Protein AF-A0A1E3LJN0-F1 (afdb_monomer)

Solvent-accessible surface area (backbone atoms only — not comparable to full-atom values): 28461 Å² total; per-residue (Å²): 135,86,77,84,71,64,54,76,41,78,61,95,70,74,70,76,91,54,95,85,60,70,96,32,69,65,93,89,13,65,69,41,46,43,58,31,46,53,40,5,36,52,44,35,50,51,52,50,52,51,51,51,52,52,54,47,53,56,45,69,72,39,95,68,72,57,77,89,54,82,47,73,67,58,48,54,53,52,51,62,60,50,58,69,74,59,73,76,78,68,99,76,85,84,86,84,94,84,78,92,90,69,86,82,80,80,85,67,90,82,82,91,76,87,84,85,77,88,76,92,78,88,79,88,85,78,94,79,80,70,98,68,78,90,72,80,73,75,92,81,78,75,70,47,101,86,69,59,79,79,89,79,86,84,85,79,76,53,101,81,67,79,86,83,83,84,64,93,88,60,93,76,86,83,78,88,72,94,64,88,87,73,69,83,91,52,80,83,88,61,95,80,80,71,98,62,89,86,82,74,93,77,86,86,85,74,98,69,85,89,84,69,97,64,93,83,83,72,101,65,88,86,84,75,96,70,91,84,86,84,67,85,91,74,86,77,63,96,83,64,80,62,99,82,79,53,81,60,70,41,78,44,80,39,57,61,69,40,77,46,52,48,84,56,52,23,22,30,33,40,38,44,48,90,59,70,40,46,38,27,46,40,48,31,68,68,31,60,59,68,40,32,41,35,39,39,31,77,14,89,43,49,35,33,43,27,50,34,92,89,25,30,40,34,48,78,91,46,71,38,53,56,49,63,33,42,57,70,22,29,38,28,36,32,24,66,26,76,40,38,29,39,56,83,43,49,59,49,57,38,48,51,39,93,54,31,26,54,53,88,52,85,51,16,28,41,40,38,83,86,57,38,34,38,33,39,33,65,52,58,18,38,89,69,5,40,31,81,41,75,44,72,61,58,32,86,76,35,59,73,50,67,52,59,44,75,56,92,55,81,77,69,64,42,63,44,66,87,45,70,49,44,46,35,42,32,36,38,31,21,32,68,89,75,67,45,60,33,47,70,34,33,34,38,40,42,35,35,24,48

pLDDT: mean 75.36, std 23.04, range [26.48, 98.25]

Foldseek 3Di:
DDDADAAQDADPDQDDDDPPADQADDHPHPVCRNVNNVSNNVNNVVVVVVVVVVVVVVCVPDPCNPVVDQDPVNVVVVVVVVVVVPVDDDPDDDDDDDDPDDDDPCPDDDDDDDDDDDDDDDDDDDDDDPPDDPDDPPDDFDADPVGDTDPDDDDDPPPPDDDDDDDDPDDDDPPDDPDDPDDDPDPPPDDDDDPDDDDDPDDDDDPDDDDDPDDDDDPDDDDDPDDDDDDPPDDDDPPDDDLDDAQQPDEAEDAAEEEDALSCFRHEYEYEHADEHEYEYHALLRHAQFTKYKYFYCYQAKYKYFYPDQAWEDADVDTDRIFIAHHGKMWMWGGRNPRYIYTDDIDRRQLRDPQFHKDDDQWMKTHHNVRKIKTKHKDFFAPQQKDKDFTPAFAPPDWDDKDKDFDPFDAQKDKDFPDDGRTITMIGIAHPVPRGGDGGTIMIMMTMHD

Secondary structure (DSSP, 8-state):
-PPPP------SS-----TT-----STT-GGGHHHHHHHHHHHHHHHHHHHHHHHHHHHHH-S-TTTTSPPHHHHHHHHHHHHHHTTT--TT-PPP----S------SS---PPP-SS--------TT---------S------TT-----S------TT-------SS---------S-----SS---S----SS----SS----SS----SS----SS----SS---PPSS----TT---TT--TT-SEEEESS--B--GGGTT-EEEE--SS--EEEPPPGGGSPTT-EEEEEE--SS-EEEE--TT-EEEETTEEESEEEE-TT-EEEEEE-SSSEEEEEESGGGGGG-SSSEE--SSSEEEE-TTS-EEEEEEEE--TTSEEEEE-SS--SS-EEEEEEEE-S--SSEEEEEEEE-SSEEEEEEEETTT--B-TT-EEEEEEEE-

Structure (mmCIF, N/CA/C/O backbone):
data_AF-A0A1E3LJN0-F1
#
_entry.id   AF-A0A1E3LJN0-F1
#
loop_
_atom_site.group_PDB
_atom_site.id
_atom_site.type_symbol
_atom_site.label_atom_id
_atom_site.label_alt_id
_atom_site.label_comp_id
_atom_site.label_asym_id
_atom_site.label_entity_id
_atom_site.label_seq_id
_atom_site.pdbx_PDB_ins_code
_atom_site.Cartn_x
_atom_site.Cartn_y
_atom_site.Cartn_z
_atom_site.occupancy
_atom_site.B_iso_or_equiv
_atom_site.auth_seq_id
_atom_site.auth_comp_id
_atom_site.auth_asym_id
_atom_site.auth_atom_id
_atom_site.pdbx_PDB_model_num
ATOM 1 N N . MET A 1 1 ? 14.196 22.874 31.663 1.00 53.62 1 MET A N 1
ATOM 2 C CA . MET A 1 1 ? 14.077 21.596 32.397 1.00 53.62 1 MET A CA 1
ATOM 3 C C . MET A 1 1 ? 12.628 21.442 32.812 1.00 53.62 1 MET A C 1
ATOM 5 O O . MET A 1 1 ? 12.124 22.305 33.522 1.00 53.62 1 MET A O 1
ATOM 9 N N . THR A 1 2 ? 11.946 20.423 32.302 1.00 75.69 2 THR A N 1
ATOM 10 C CA . THR A 1 2 ? 10.553 20.121 32.662 1.00 75.69 2 THR A CA 1
ATOM 11 C C . THR A 1 2 ? 10.547 19.355 33.985 1.00 75.69 2 THR A C 1
ATOM 13 O O . THR A 1 2 ? 11.426 18.525 34.202 1.00 75.69 2 THR A O 1
ATOM 16 N N . LYS A 1 3 ? 9.612 19.662 34.891 1.00 83.44 3 LYS A N 1
ATOM 17 C CA . LYS A 1 3 ? 9.509 18.994 36.199 1.00 83.44 3 LYS A CA 1
ATOM 18 C C . LYS A 1 3 ? 8.648 17.736 36.096 1.00 83.44 3 LYS A C 1
ATOM 20 O O . LYS A 1 3 ? 7.739 17.683 35.265 1.00 83.44 3 LYS A O 1
ATOM 25 N N . LEU A 1 4 ? 8.927 16.756 36.952 1.00 86.25 4 LEU A N 1
ATOM 26 C CA . LEU A 1 4 ? 8.037 15.619 37.149 1.00 86.25 4 LEU A CA 1
ATOM 27 C C . LEU A 1 4 ? 6.727 16.121 37.769 1.00 86.25 4 LEU A C 1
ATOM 29 O O . LEU A 1 4 ? 6.743 17.001 38.627 1.00 86.25 4 LEU A O 1
ATOM 33 N N . GLN A 1 5 ? 5.599 15.598 37.299 1.00 88.31 5 GLN A N 1
ATOM 34 C CA . GLN A 1 5 ? 4.305 15.862 37.922 1.00 88.31 5 GLN A CA 1
ATOM 35 C C . GLN A 1 5 ? 4.167 14.948 39.138 1.00 88.31 5 GLN A C 1
ATOM 37 O O . GLN A 1 5 ? 4.345 13.739 39.002 1.00 88.31 5 GLN A O 1
ATOM 42 N N . GLU A 1 6 ? 3.850 15.523 40.293 1.00 89.31 6 GLU A N 1
ATOM 43 C CA . GLU A 1 6 ? 3.751 14.812 41.568 1.00 89.31 6 GLU A CA 1
ATOM 44 C C . GLU A 1 6 ? 2.288 14.825 42.046 1.00 89.31 6 GLU A C 1
ATOM 46 O O . GLU A 1 6 ? 1.905 15.698 42.829 1.00 89.31 6 GLU A O 1
ATOM 51 N N . PRO A 1 7 ? 1.431 13.927 41.529 1.00 88.50 7 PRO A N 1
ATOM 52 C CA . PRO A 1 7 ? 0.040 13.826 41.978 1.00 88.50 7 PRO A CA 1
ATOM 53 C C . PRO A 1 7 ? -0.049 13.517 43.484 1.00 88.50 7 PRO A C 1
ATOM 55 O O . PRO A 1 7 ? 0.936 13.131 44.094 1.00 88.50 7 PRO A O 1
ATOM 58 N N . THR A 1 8 ? -1.207 13.713 44.116 1.00 91.25 8 THR A N 1
ATOM 59 C CA . THR A 1 8 ? -1.430 13.304 45.518 1.00 91.25 8 THR A CA 1
ATOM 60 C C . THR A 1 8 ? -2.315 12.062 45.536 1.00 91.25 8 THR A C 1
ATOM 62 O O . THR A 1 8 ? -3.507 12.130 45.834 1.00 91.25 8 THR A O 1
ATOM 65 N N . ASP A 1 9 ? -1.741 10.924 45.173 1.00 89.25 9 ASP A N 1
ATOM 66 C CA . ASP A 1 9 ? -2.413 9.632 45.093 1.00 89.25 9 ASP A CA 1
ATOM 67 C C . ASP A 1 9 ? -1.578 8.526 45.752 1.00 89.25 9 ASP A C 1
ATOM 69 O O . ASP A 1 9 ? -0.348 8.504 45.693 1.00 89.25 9 ASP A O 1
ATOM 73 N N . TRP A 1 10 ? -2.265 7.590 46.408 1.00 92.19 10 TRP A N 1
ATOM 74 C CA . TRP A 1 10 ? -1.644 6.382 46.936 1.00 92.19 10 TRP A CA 1
ATOM 75 C C . TRP A 1 10 ? -1.839 5.251 45.929 1.00 92.19 10 TRP A C 1
ATOM 77 O O . TRP A 1 10 ? -2.919 4.676 45.828 1.00 92.19 10 TRP A O 1
ATOM 87 N N . SER A 1 11 ? -0.795 4.955 45.160 1.00 88.06 11 SER A N 1
ATOM 88 C CA . SER A 1 11 ? -0.739 3.744 44.337 1.00 88.06 11 SER A CA 1
ATOM 89 C C . SER A 1 11 ? -0.529 2.520 45.231 1.00 88.06 11 SER A C 1
ATOM 91 O O . SER A 1 11 ? 0.273 2.592 46.157 1.00 88.06 11 SER A O 1
ATOM 93 N N . ASP A 1 12 ? -1.182 1.390 44.953 1.00 89.94 12 ASP A N 1
ATOM 94 C CA . ASP A 1 12 ? -1.016 0.164 45.757 1.00 89.94 12 ASP A CA 1
ATOM 95 C C . ASP A 1 12 ? 0.337 -0.517 45.503 1.00 89.94 12 ASP A C 1
ATOM 97 O O . ASP A 1 12 ? 1.043 -0.907 46.436 1.00 89.94 12 ASP A O 1
ATOM 101 N N . GLU A 1 13 ? 0.799 -0.513 44.251 1.00 92.38 13 GLU A N 1
ATOM 102 C CA . GLU A 1 13 ? 2.087 -1.080 43.832 1.00 92.38 13 GLU A CA 1
ATOM 103 C C . GLU A 1 13 ? 3.012 -0.017 43.220 1.00 92.38 13 GLU A C 1
ATOM 105 O O . GLU A 1 13 ? 2.559 1.043 42.777 1.00 92.38 13 GLU A O 1
ATOM 110 N N . ILE A 1 14 ? 4.320 -0.281 43.253 1.00 93.38 14 ILE A N 1
ATOM 111 C CA . ILE A 1 14 ? 5.321 0.497 42.518 1.00 93.38 14 ILE A CA 1
ATOM 112 C C . ILE A 1 14 ? 5.703 -0.359 41.322 1.00 93.38 14 ILE A C 1
ATOM 114 O O . ILE A 1 14 ? 6.105 -1.507 41.495 1.00 93.38 14 ILE A O 1
ATOM 118 N N . TYR A 1 15 ? 5.565 0.202 40.125 1.00 94.12 15 TYR A N 1
ATOM 119 C CA . TYR A 1 15 ? 5.946 -0.467 38.890 1.00 94.12 15 TYR A CA 1
ATOM 120 C C . TYR A 1 15 ? 7.408 -0.916 38.968 1.00 94.12 15 TYR A C 1
ATOM 122 O O . TYR A 1 15 ? 8.227 -0.214 39.555 1.00 94.12 15 TYR A O 1
ATOM 130 N N . GLN A 1 16 ? 7.758 -2.055 38.384 1.00 94.50 16 GLN A N 1
ATOM 131 C CA . GLN A 1 16 ? 9.140 -2.499 38.227 1.00 94.50 16 GLN A CA 1
ATOM 132 C C . GLN A 1 16 ? 9.510 -2.357 36.752 1.00 94.50 16 GLN A C 1
ATOM 134 O O . GLN A 1 16 ? 8.796 -2.872 35.904 1.00 94.50 16 GLN A O 1
ATOM 139 N N . LEU A 1 17 ? 10.598 -1.643 36.444 1.00 93.38 17 LEU A N 1
ATOM 140 C CA . LEU A 1 17 ? 11.106 -1.594 35.073 1.00 93.38 17 LEU A CA 1
ATOM 141 C C . LEU A 1 17 ? 11.570 -2.989 34.653 1.00 93.38 17 LEU A C 1
ATOM 143 O O . LEU A 1 17 ? 12.426 -3.591 35.310 1.00 93.38 17 LEU A O 1
ATOM 147 N N . GLU A 1 18 ? 11.018 -3.468 33.547 1.00 92.88 18 GLU A N 1
ATOM 148 C CA . GLU A 1 18 ? 11.333 -4.769 32.979 1.00 92.88 18 GLU A CA 1
ATOM 149 C C . GLU A 1 18 ? 12.400 -4.654 31.888 1.00 92.88 18 GLU A C 1
ATOM 151 O O . GLU A 1 18 ? 12.569 -3.628 31.234 1.00 92.88 18 GLU A O 1
ATOM 156 N N . THR A 1 19 ? 13.126 -5.745 31.634 1.00 91.00 19 THR A N 1
ATOM 157 C CA . THR A 1 19 ? 14.175 -5.765 30.589 1.00 91.00 19 THR A CA 1
ATOM 158 C C . THR A 1 19 ? 13.637 -5.597 29.164 1.00 91.00 19 THR A C 1
ATOM 160 O O . THR A 1 19 ? 14.394 -5.254 28.257 1.00 91.00 19 THR A O 1
ATOM 163 N N . SER A 1 20 ? 12.341 -5.843 28.964 1.00 92.12 20 SER A N 1
ATOM 164 C CA . SER A 1 20 ? 11.627 -5.632 27.703 1.00 92.12 20 SER A CA 1
ATOM 165 C C . SER A 1 20 ? 11.097 -4.209 27.526 1.00 92.12 20 SER A C 1
ATOM 167 O O . SER A 1 20 ? 10.633 -3.880 26.431 1.00 92.12 20 SER A O 1
ATOM 169 N N . ASP A 1 21 ? 11.127 -3.381 28.573 1.00 90.94 21 ASP A N 1
ATOM 170 C CA . ASP A 1 21 ? 10.573 -2.033 28.519 1.00 90.94 21 ASP A CA 1
ATOM 171 C C . ASP A 1 21 ? 11.436 -1.128 27.639 1.00 90.94 21 ASP A C 1
ATOM 173 O O . ASP A 1 21 ? 12.669 -1.137 27.679 1.00 90.94 21 ASP A O 1
ATOM 177 N N . GLN A 1 22 ? 10.774 -0.328 26.807 1.00 88.12 22 GLN A N 1
ATOM 178 C CA . GLN A 1 22 ? 11.455 0.650 25.965 1.00 88.12 22 GLN A CA 1
ATOM 179 C C . GLN A 1 22 ? 11.814 1.878 26.804 1.00 88.12 22 GLN A C 1
ATOM 181 O O . GLN A 1 22 ? 10.946 2.420 27.476 1.00 88.12 22 GLN A O 1
ATOM 186 N N . VAL A 1 23 ? 13.057 2.358 26.702 1.00 88.56 23 VAL A N 1
ATOM 187 C CA . VAL A 1 23 ? 13.533 3.574 27.390 1.00 88.56 23 VAL A CA 1
ATOM 188 C C . VAL A 1 23 ? 12.821 4.797 26.809 1.00 88.56 23 VAL A C 1
ATOM 190 O O . VAL A 1 23 ? 13.231 5.353 25.784 1.00 88.56 23 VAL A O 1
ATOM 193 N N . LEU A 1 24 ? 11.702 5.176 27.423 1.00 88.00 24 LEU A N 1
ATOM 194 C CA . LEU A 1 24 ? 10.807 6.215 26.930 1.00 88.00 24 LEU A CA 1
ATOM 195 C C . LEU A 1 24 ? 10.556 7.226 28.047 1.00 88.00 24 LEU A C 1
ATOM 197 O O . LEU A 1 24 ? 9.900 6.930 29.043 1.00 88.00 24 LEU A O 1
ATOM 201 N N . GLY A 1 25 ? 11.100 8.432 27.868 1.00 86.38 25 GLY A N 1
ATOM 202 C CA . GLY A 1 25 ? 10.916 9.563 28.776 1.00 86.38 25 GLY A CA 1
ATOM 203 C C . GLY A 1 25 ? 9.668 10.398 28.465 1.00 86.38 25 GLY A C 1
ATOM 204 O O . GLY A 1 25 ? 8.823 10.038 27.652 1.00 86.38 25 GLY A O 1
ATOM 205 N N . GLY A 1 26 ? 9.564 11.571 29.090 1.00 86.81 26 GLY A N 1
ATOM 206 C CA . GLY A 1 26 ? 8.401 12.458 28.951 1.00 86.81 26 GLY A CA 1
ATOM 207 C C . GLY A 1 26 ? 7.282 12.156 29.959 1.00 86.81 26 GLY A C 1
ATOM 208 O O . GLY A 1 26 ? 7.432 11.254 30.783 1.00 86.81 26 GLY A O 1
ATOM 209 N N . PRO A 1 27 ? 6.184 12.936 29.957 1.00 84.31 27 PRO A N 1
ATOM 210 C CA . PRO A 1 27 ? 5.128 12.815 30.959 1.00 84.31 27 PRO A CA 1
ATOM 211 C C . PRO A 1 27 ? 4.572 11.394 31.051 1.00 84.31 27 PRO A C 1
ATOM 213 O O . PRO A 1 27 ? 4.510 10.858 32.147 1.00 84.31 27 PRO A O 1
ATOM 216 N N . ASP A 1 28 ? 4.269 10.750 29.930 1.00 83.00 28 ASP A N 1
ATOM 217 C CA . ASP A 1 28 ? 3.668 9.407 29.919 1.00 83.00 28 ASP A CA 1
ATOM 218 C C . ASP A 1 28 ? 4.687 8.304 29.596 1.00 83.00 28 ASP A C 1
ATOM 220 O O . ASP A 1 28 ? 4.326 7.192 29.223 1.00 83.00 28 ASP A O 1
ATOM 224 N N . GLY A 1 29 ? 5.975 8.630 29.722 1.00 90.62 29 GLY A N 1
ATOM 225 C CA . GLY A 1 29 ? 7.070 7.701 29.496 1.00 90.62 29 GLY A CA 1
ATOM 226 C C . GLY A 1 29 ? 7.203 6.675 30.620 1.00 90.62 29 GLY A C 1
ATOM 227 O O . GLY A 1 29 ? 7.099 7.032 31.798 1.00 90.62 29 GLY A O 1
ATOM 228 N N . ILE A 1 30 ? 7.461 5.416 30.256 1.00 91.50 30 ILE A N 1
ATOM 229 C CA . ILE A 1 30 ? 7.548 4.290 31.196 1.00 91.50 30 ILE A CA 1
ATOM 230 C C . ILE A 1 30 ? 8.671 4.479 32.228 1.00 91.50 30 ILE A C 1
ATOM 232 O O . ILE A 1 30 ? 8.482 4.174 33.405 1.00 91.50 30 ILE A O 1
ATOM 236 N N . ASP A 1 31 ? 9.764 5.139 31.836 1.00 92.25 31 ASP A N 1
ATOM 237 C CA . ASP A 1 31 ? 10.897 5.455 32.716 1.00 92.25 31 ASP A CA 1
ATOM 238 C C . ASP A 1 31 ? 10.504 6.386 33.875 1.00 92.25 31 ASP A C 1
ATOM 240 O O . ASP A 1 31 ? 11.107 6.359 34.947 1.00 92.25 31 ASP A O 1
ATOM 244 N N . ASN A 1 32 ? 9.474 7.218 33.683 1.00 92.62 32 ASN A N 1
ATOM 245 C CA . ASN A 1 32 ? 9.016 8.177 34.688 1.00 92.62 32 ASN A CA 1
ATOM 246 C C . ASN A 1 32 ? 7.901 7.626 35.590 1.00 92.62 32 ASN A C 1
ATOM 248 O O . ASN A 1 32 ? 7.528 8.295 36.556 1.00 92.62 32 ASN A O 1
ATOM 252 N N . VAL A 1 33 ? 7.362 6.432 35.315 1.00 92.19 33 VAL A N 1
ATOM 253 C CA . VAL A 1 33 ? 6.222 5.863 36.058 1.00 92.19 33 VAL A CA 1
ATOM 254 C C . VAL A 1 33 ? 6.589 5.587 37.514 1.00 92.19 33 VAL A C 1
ATOM 256 O O . VAL A 1 33 ? 5.892 6.057 38.415 1.00 92.19 33 VAL A O 1
ATOM 259 N N . GLN A 1 34 ? 7.712 4.904 37.759 1.00 93.19 34 GLN A N 1
ATOM 260 C CA . GLN A 1 34 ? 8.161 4.575 39.119 1.00 93.19 34 GLN A CA 1
ATOM 261 C C . GLN A 1 34 ? 8.385 5.840 39.959 1.00 93.19 34 GLN A C 1
ATOM 263 O O . GLN A 1 34 ? 7.933 5.937 41.101 1.00 93.19 34 GLN A O 1
ATOM 268 N N . ALA A 1 35 ? 9.044 6.844 39.370 1.00 92.19 35 ALA A N 1
ATOM 269 C CA . ALA A 1 35 ? 9.323 8.114 40.030 1.00 92.19 35 ALA A CA 1
ATOM 270 C C . ALA A 1 35 ? 8.033 8.883 40.362 1.00 92.19 35 ALA A C 1
ATOM 272 O O . ALA A 1 35 ? 7.918 9.442 41.452 1.00 92.19 35 ALA A O 1
ATOM 273 N N . LYS A 1 36 ? 7.039 8.874 39.462 1.00 91.88 36 LYS A N 1
ATOM 274 C CA . LYS A 1 36 ? 5.726 9.494 39.703 1.00 91.88 36 LYS A CA 1
ATOM 275 C C . LYS A 1 36 ? 4.966 8.816 40.833 1.00 91.88 36 LYS A C 1
ATOM 277 O O . LYS A 1 36 ? 4.442 9.505 41.700 1.00 91.88 36 LYS A O 1
ATOM 282 N N . GLN A 1 37 ? 4.929 7.484 40.841 1.00 94.00 37 GLN A N 1
ATOM 283 C CA . GLN A 1 37 ? 4.245 6.711 41.881 1.00 94.00 37 GLN A CA 1
ATOM 284 C C . GLN A 1 37 ? 4.865 6.956 43.263 1.00 94.00 37 GLN A C 1
ATOM 286 O O . GLN A 1 37 ? 4.145 7.149 44.242 1.00 94.00 37 GLN A O 1
ATOM 291 N N . LEU A 1 38 ? 6.198 7.016 43.345 1.00 93.94 38 LEU A N 1
ATOM 292 C CA . LEU A 1 38 ? 6.919 7.335 44.581 1.00 93.94 38 LEU A CA 1
ATOM 293 C C . LEU A 1 38 ? 6.668 8.769 45.059 1.00 93.94 38 LEU A C 1
ATOM 295 O O . LEU A 1 38 ? 6.420 8.993 46.249 1.00 93.94 38 LEU A O 1
ATOM 299 N N . ALA A 1 39 ? 6.719 9.735 44.141 1.00 94.31 39 ALA A N 1
ATOM 300 C CA . ALA A 1 39 ? 6.423 11.124 44.459 1.00 94.31 39 ALA A CA 1
ATOM 301 C C . ALA A 1 39 ? 4.975 11.282 44.949 1.00 94.31 39 ALA A C 1
ATOM 303 O O . ALA A 1 39 ? 4.741 11.952 45.956 1.00 94.31 39 ALA A O 1
ATOM 304 N N . GLY A 1 40 ? 4.022 10.591 44.314 1.00 95.31 40 GLY A N 1
ATOM 305 C CA . GLY A 1 40 ? 2.620 10.657 44.708 1.00 95.31 40 GLY A CA 1
ATOM 306 C C . GLY A 1 40 ? 2.330 10.071 46.082 1.00 95.31 40 GLY A C 1
ATOM 307 O O . GLY A 1 40 ? 1.717 10.737 46.921 1.00 95.31 40 GLY A O 1
ATOM 308 N N . ARG A 1 41 ? 2.913 8.906 46.393 1.00 96.38 41 ARG A N 1
ATOM 309 C CA . ARG A 1 41 ? 2.851 8.323 47.743 1.00 96.38 41 ARG A CA 1
ATOM 310 C C . ARG A 1 41 ? 3.451 9.249 48.796 1.00 96.38 41 ARG A C 1
ATOM 312 O O . ARG A 1 41 ? 2.918 9.359 49.897 1.00 96.38 41 ARG A O 1
ATOM 319 N N . THR A 1 42 ? 4.545 9.931 48.462 1.00 95.94 42 THR A N 1
ATOM 320 C CA . THR A 1 42 ? 5.213 10.872 49.371 1.00 95.94 42 THR A CA 1
ATOM 321 C C . THR A 1 42 ? 4.339 12.099 49.638 1.00 95.94 42 THR A C 1
ATOM 323 O O . THR A 1 42 ? 4.198 12.507 50.792 1.00 95.94 42 THR A O 1
ATOM 326 N N . ASN A 1 43 ? 3.695 12.653 48.607 1.00 95.44 43 ASN A N 1
ATOM 327 C CA . ASN A 1 43 ? 2.735 13.747 48.762 1.00 95.44 43 ASN A CA 1
ATOM 328 C C . ASN A 1 43 ? 1.521 13.319 49.591 1.00 95.44 43 ASN A C 1
ATOM 330 O O . ASN A 1 43 ? 1.132 14.038 50.510 1.00 95.44 43 ASN A O 1
ATOM 334 N N . TRP A 1 44 ? 0.978 12.126 49.344 1.00 95.94 44 TRP A N 1
ATOM 335 C CA . TRP A 1 44 ? -0.127 11.588 50.133 1.00 95.94 44 TRP A CA 1
ATOM 336 C C . TRP A 1 44 ? 0.247 11.416 51.611 1.00 95.94 44 TRP A C 1
ATOM 338 O O . TRP A 1 44 ? -0.511 11.830 52.487 1.00 95.94 44 TRP A O 1
ATOM 348 N N . LEU A 1 45 ? 1.431 10.864 51.906 1.00 95.25 45 LEU A N 1
ATOM 349 C CA . LEU A 1 45 ? 1.910 10.693 53.283 1.00 95.25 45 LEU A CA 1
ATOM 350 C C . LEU A 1 45 ? 2.119 12.027 53.987 1.00 95.25 45 LEU A C 1
ATOM 352 O O . LEU A 1 45 ? 1.742 12.163 55.149 1.00 95.25 45 LEU A O 1
ATOM 356 N N . ARG A 1 46 ? 2.688 13.018 53.296 1.00 95.25 46 ARG A N 1
ATOM 357 C CA . ARG A 1 46 ? 2.838 14.368 53.844 1.00 95.25 46 ARG A CA 1
ATOM 358 C C . ARG A 1 46 ? 1.477 14.946 54.228 1.00 95.25 46 ARG A C 1
ATOM 360 O O . ARG A 1 46 ? 1.327 15.459 55.334 1.00 95.25 46 ARG A O 1
ATOM 367 N N . ASP A 1 47 ? 0.492 14.822 53.348 1.00 94.56 47 ASP A N 1
ATOM 368 C CA . ASP A 1 47 ? -0.846 15.359 53.581 1.00 94.56 47 ASP A CA 1
ATOM 369 C C . ASP A 1 47 ? -1.583 14.578 54.686 1.00 94.56 47 ASP A C 1
ATOM 371 O O . ASP A 1 47 ? -2.303 15.170 55.488 1.00 94.56 47 ASP A O 1
ATOM 375 N N . ALA A 1 48 ? -1.379 13.260 54.784 1.00 94.06 48 ALA A N 1
ATOM 376 C CA . ALA A 1 48 ? -1.908 12.436 55.870 1.00 94.06 48 ALA A CA 1
ATOM 377 C C . ALA A 1 48 ? -1.294 12.814 57.228 1.00 94.06 48 ALA A C 1
ATOM 379 O O . ALA A 1 48 ? -2.014 12.943 58.218 1.00 94.06 48 ALA A O 1
ATOM 380 N N . VAL A 1 49 ? 0.021 13.048 57.279 1.00 95.19 49 VAL A N 1
ATOM 381 C CA . VAL A 1 49 ? 0.713 13.524 58.486 1.00 95.19 49 VAL A CA 1
ATOM 382 C C . VAL A 1 49 ? 0.217 14.913 58.886 1.00 95.19 49 VAL A C 1
ATOM 384 O O . VAL A 1 49 ? -0.063 15.128 60.063 1.00 95.19 49 VAL A O 1
ATOM 387 N N . ALA A 1 50 ? 0.041 15.825 57.926 1.00 94.19 50 ALA A N 1
ATOM 388 C CA . ALA A 1 50 ? -0.510 17.153 58.187 1.00 94.19 50 ALA A CA 1
ATOM 389 C C . ALA A 1 50 ? -1.933 17.072 58.768 1.00 94.19 50 ALA A C 1
ATOM 391 O O . ALA A 1 50 ? -2.199 17.645 59.819 1.00 94.19 50 ALA A O 1
ATOM 392 N N . LYS A 1 51 ? -2.817 16.265 58.169 1.00 91.94 51 LYS A N 1
ATOM 393 C CA . LYS A 1 51 ? -4.183 16.049 58.682 1.00 91.94 51 LYS A CA 1
ATOM 394 C C . LYS A 1 51 ? -4.206 15.439 60.080 1.00 91.94 51 LYS A C 1
ATOM 396 O O . LYS A 1 51 ? -5.055 15.803 60.888 1.00 91.94 51 LYS A O 1
ATOM 401 N N . ASN A 1 52 ? -3.297 14.510 60.373 1.00 92.50 52 ASN A N 1
ATOM 402 C CA . ASN A 1 52 ? -3.184 13.932 61.711 1.00 92.50 52 ASN A CA 1
ATOM 403 C C . ASN A 1 52 ? -2.733 14.981 62.736 1.00 92.50 52 ASN A C 1
ATOM 405 O O . ASN A 1 52 ? -3.257 14.994 63.847 1.00 92.50 52 ASN A O 1
ATOM 409 N N . ALA A 1 53 ? -1.808 15.872 62.363 1.00 92.56 53 ALA A N 1
ATOM 410 C CA . ALA A 1 53 ? -1.394 16.986 63.212 1.00 92.56 53 ALA A CA 1
ATOM 411 C C . ALA A 1 53 ? -2.558 17.959 63.472 1.00 92.56 53 ALA A C 1
ATOM 413 O O . ALA A 1 53 ? -2.816 18.295 64.626 1.00 92.56 53 ALA A O 1
ATOM 414 N N . ASP A 1 54 ? -3.316 18.324 62.434 1.00 91.06 54 ASP A N 1
ATOM 415 C CA . ASP A 1 54 ? -4.493 19.192 62.560 1.00 91.06 54 ASP A CA 1
ATOM 416 C C . ASP A 1 54 ? -5.587 18.545 63.423 1.00 91.06 54 ASP A C 1
ATOM 418 O O . ASP A 1 54 ? -6.170 19.188 64.295 1.00 91.06 54 ASP A O 1
ATOM 422 N N . SER A 1 55 ? -5.851 17.248 63.226 1.00 88.56 55 SER A N 1
ATOM 423 C CA . SER A 1 55 ? -6.826 16.503 64.027 1.00 88.56 55 SER A CA 1
ATOM 424 C C . SER A 1 55 ? -6.407 16.389 65.492 1.00 88.56 55 SER A C 1
ATOM 426 O O . SER A 1 55 ? -7.279 16.356 66.360 1.00 88.56 55 SER A O 1
ATOM 428 N N . PHE A 1 56 ? -5.105 16.295 65.774 1.00 89.81 56 PHE A N 1
ATOM 429 C CA . PHE A 1 56 ? -4.584 16.280 67.138 1.00 89.81 56 PHE A CA 1
ATOM 430 C C . PHE A 1 56 ? -4.716 17.657 67.795 1.00 89.81 56 PHE A C 1
ATOM 432 O O . PHE A 1 56 ? -5.256 17.746 68.893 1.00 89.81 56 PHE A O 1
ATOM 439 N N . ALA A 1 57 ? -4.327 18.728 67.099 1.00 90.75 57 ALA A N 1
ATOM 440 C CA . ALA A 1 57 ? -4.496 20.095 67.588 1.00 90.75 57 ALA A CA 1
ATOM 441 C C . ALA A 1 57 ? -5.976 20.415 67.881 1.00 90.75 57 ALA A C 1
ATOM 443 O O . ALA A 1 57 ? -6.309 20.939 68.940 1.00 90.75 57 ALA A O 1
ATOM 444 N N . ALA A 1 58 ? -6.889 20.007 66.993 1.00 87.38 58 ALA A N 1
ATOM 445 C CA . ALA A 1 58 ? -8.327 20.175 67.199 1.00 87.38 58 ALA A CA 1
ATOM 446 C C . ALA A 1 58 ? -8.879 19.341 68.373 1.00 87.38 58 ALA A C 1
ATOM 448 O O . ALA A 1 58 ? -9.855 19.742 69.007 1.00 87.38 58 ALA A O 1
ATOM 449 N N . HIS A 1 59 ? -8.288 18.174 68.660 1.00 86.69 59 HIS A N 1
ATOM 450 C CA . HIS A 1 59 ? -8.639 17.356 69.826 1.00 86.69 59 HIS A CA 1
ATOM 451 C C . HIS A 1 59 ? -8.157 18.004 71.133 1.00 86.69 59 HIS A C 1
ATOM 453 O O . HIS A 1 59 ? -8.921 18.021 72.095 1.00 86.69 59 HIS A O 1
ATOM 459 N N . GLU A 1 60 ? -6.958 18.600 71.143 1.00 90.69 60 GLU A N 1
ATOM 460 C CA . GLU A 1 60 ? -6.387 19.323 72.293 1.00 90.69 60 GLU A CA 1
ATOM 461 C C . GLU A 1 60 ? -7.196 20.580 72.660 1.00 90.69 60 GLU A C 1
ATOM 463 O O . GLU A 1 60 ? -7.445 20.837 73.838 1.00 90.69 60 GLU A O 1
ATOM 468 N N . GLU A 1 61 ? -7.659 21.341 71.665 1.00 89.56 61 GLU A N 1
ATOM 469 C CA . GLU A 1 61 ? -8.457 22.557 71.884 1.00 89.56 61 GLU A CA 1
ATOM 470 C C . GLU A 1 61 ? -9.932 22.279 72.238 1.00 89.56 61 GLU A C 1
ATOM 472 O O . GLU A 1 61 ? -10.654 23.172 72.698 1.00 89.56 61 GLU A O 1
ATOM 477 N N . ALA A 1 62 ? -10.423 21.053 72.031 1.00 83.56 62 ALA A N 1
ATOM 478 C CA . ALA A 1 62 ? -11.817 20.717 72.288 1.00 83.56 62 ALA A CA 1
ATOM 479 C C . ALA A 1 62 ? -12.121 20.656 73.795 1.00 83.56 62 ALA A C 1
ATOM 481 O O . ALA A 1 62 ? -11.516 19.902 74.548 1.00 83.56 62 ALA A O 1
ATOM 482 N N . VAL A 1 63 ? -13.159 21.381 74.231 1.00 78.88 63 VAL A N 1
ATOM 483 C CA . VAL A 1 63 ? -13.629 21.383 75.635 1.00 78.88 63 VAL A CA 1
ATOM 484 C C . VAL A 1 63 ? -14.106 19.995 76.101 1.00 78.88 63 VAL A C 1
ATOM 486 O O . VAL A 1 63 ? -13.990 19.663 77.279 1.00 78.88 63 VAL A O 1
ATOM 489 N N . ASP A 1 64 ? -14.648 19.187 75.186 1.00 73.94 64 ASP A N 1
ATOM 490 C CA . ASP A 1 64 ? -15.022 17.787 75.419 1.00 73.94 64 ASP A CA 1
ATOM 491 C C . ASP A 1 64 ? -14.789 16.962 74.136 1.00 73.94 64 ASP A C 1
ATOM 493 O O . ASP A 1 64 ? -15.689 16.840 73.290 1.00 73.94 64 ASP A O 1
ATOM 497 N N . PRO A 1 65 ? -13.574 16.423 73.945 1.00 76.31 65 PRO A N 1
ATOM 498 C CA . PRO A 1 65 ? -13.236 15.658 72.752 1.00 76.31 65 PRO A CA 1
ATOM 499 C C . PRO A 1 65 ? -13.876 14.259 72.730 1.00 76.31 65 PRO A C 1
ATOM 501 O O . PRO A 1 65 ? -13.899 13.609 71.684 1.00 76.31 65 PRO A O 1
ATOM 504 N N . HIS A 1 66 ? -14.437 13.787 73.851 1.00 78.19 66 HIS A N 1
ATOM 505 C CA . HIS A 1 66 ? -15.004 12.444 73.983 1.00 78.19 66 HIS A CA 1
ATOM 506 C C . HIS A 1 66 ? -16.447 12.469 74.511 1.00 78.19 66 HIS A C 1
ATOM 508 O O . HIS A 1 66 ? -16.775 11.812 75.497 1.00 78.19 66 HIS A O 1
ATOM 514 N N . LYS A 1 67 ? -17.340 13.125 73.757 1.00 70.38 67 LYS A N 1
ATOM 515 C CA . LYS A 1 67 ? -18.783 13.335 74.040 1.00 70.38 67 LYS A CA 1
ATOM 516 C C . LYS A 1 67 ? -19.625 12.086 74.355 1.00 70.38 67 LYS A C 1
ATOM 518 O O . LYS A 1 67 ? -20.790 12.194 74.725 1.00 70.38 67 LYS A O 1
ATOM 523 N N . GLN A 1 68 ? -19.075 10.896 74.133 1.00 75.00 68 GLN A N 1
ATOM 524 C CA . GLN A 1 68 ? -19.698 9.613 74.472 1.00 75.00 68 GLN A CA 1
ATOM 525 C C . GLN A 1 68 ? -19.630 9.316 75.980 1.00 75.00 68 GLN A C 1
ATOM 527 O O . GLN A 1 68 ? -20.433 8.531 76.482 1.00 75.00 68 GLN A O 1
ATOM 532 N N . TYR A 1 69 ? -18.728 9.972 76.713 1.00 72.81 69 TYR A N 1
ATOM 533 C CA . TYR A 1 69 ? -18.657 9.896 78.165 1.00 72.81 69 TYR A CA 1
ATOM 534 C C . TYR A 1 69 ? -19.333 11.119 78.775 1.00 72.81 69 TYR A C 1
ATOM 536 O O . TYR A 1 69 ? -19.018 12.259 78.447 1.00 72.81 69 TYR A O 1
ATOM 544 N N . ALA A 1 70 ? -20.282 10.888 79.677 1.00 66.62 70 ALA A N 1
ATOM 545 C CA . ALA A 1 70 ? -20.963 11.976 80.354 1.00 66.62 70 ALA A CA 1
ATOM 546 C C . ALA A 1 70 ? -19.986 12.671 81.320 1.00 66.62 70 ALA A C 1
ATOM 548 O O . ALA A 1 70 ? -19.455 12.052 82.244 1.00 66.62 70 ALA A O 1
ATOM 549 N N . THR A 1 71 ? -19.732 13.963 81.104 1.00 70.12 71 THR A N 1
ATOM 550 C CA . THR A 1 71 ? -18.899 14.762 82.011 1.00 70.12 71 THR A CA 1
ATOM 551 C C . THR A 1 71 ? -19.595 14.904 83.366 1.00 70.12 71 THR A C 1
ATOM 553 O O . THR A 1 71 ? -20.828 14.916 83.432 1.00 70.12 71 THR A O 1
ATOM 556 N N . LYS A 1 72 ? -18.829 15.059 84.457 1.00 69.62 72 LYS A N 1
ATOM 557 C CA . LYS A 1 72 ? -19.384 15.247 85.814 1.00 69.62 72 LYS A CA 1
ATOM 558 C C . LYS A 1 72 ? -20.446 16.359 85.852 1.00 69.62 72 LYS A C 1
ATOM 560 O O . LYS A 1 72 ? -21.522 16.162 86.398 1.00 69.62 72 LYS A O 1
ATOM 565 N N . ARG A 1 73 ? -20.192 17.453 85.127 1.00 70.75 73 ARG A N 1
ATOM 566 C CA . ARG A 1 73 ? -21.126 18.570 84.934 1.00 70.75 73 ARG A CA 1
ATOM 567 C C . ARG A 1 73 ? -22.443 18.160 84.256 1.00 70.75 73 ARG A C 1
ATOM 569 O O . ARG A 1 73 ? -23.505 18.562 84.713 1.00 70.75 73 ARG A O 1
ATOM 576 N N . SER A 1 74 ? -22.393 17.340 83.204 1.00 73.25 74 SER A N 1
ATOM 577 C CA . SER A 1 74 ? -23.601 16.855 82.515 1.00 73.25 74 SER A CA 1
ATOM 578 C C . SER A 1 74 ? -24.438 15.893 83.368 1.00 73.25 74 SER A C 1
ATOM 580 O O . SER A 1 74 ? -25.661 15.850 83.227 1.00 73.25 74 SER A O 1
ATOM 582 N N . LEU A 1 75 ? -23.803 15.130 84.269 1.00 75.44 75 LEU A N 1
ATOM 583 C CA . LEU A 1 75 ? -24.522 14.325 85.258 1.00 75.44 75 LEU A CA 1
ATOM 584 C C . LEU A 1 75 ? -25.227 15.221 86.271 1.00 75.44 75 LEU A C 1
ATOM 586 O O . LEU A 1 75 ? -26.411 15.015 86.523 1.00 75.44 75 LEU A O 1
ATOM 590 N N . ASP A 1 76 ? -24.520 16.217 86.806 1.00 78.12 76 ASP A N 1
ATOM 591 C CA . ASP A 1 76 ? -25.062 17.132 87.811 1.00 78.12 76 ASP A CA 1
ATOM 592 C C . ASP A 1 76 ? -26.279 17.909 87.262 1.00 78.12 76 ASP A C 1
ATOM 594 O O . ASP A 1 76 ? -27.307 18.013 87.933 1.00 78.12 76 ASP A O 1
ATOM 598 N N . GLU A 1 77 ? -26.228 18.358 86.001 1.00 80.31 77 GLU A N 1
ATOM 599 C CA . GLU A 1 77 ? -27.346 19.027 85.312 1.00 80.31 77 GLU A CA 1
ATOM 600 C C . GLU A 1 77 ? -28.544 18.085 85.066 1.00 80.31 77 GLU A C 1
ATOM 602 O O . GLU A 1 77 ? -29.698 18.467 85.280 1.00 80.31 77 GLU A O 1
ATOM 607 N N . ARG A 1 78 ? -28.300 16.825 84.674 1.00 76.56 78 ARG A N 1
ATOM 608 C CA . ARG A 1 78 ? -29.371 15.825 84.481 1.00 76.56 78 ARG A CA 1
ATOM 609 C C . ARG A 1 78 ? -30.025 15.418 85.799 1.00 76.56 78 ARG A C 1
ATOM 611 O O . ARG A 1 78 ? -31.239 15.232 85.834 1.00 76.56 78 ARG A O 1
ATOM 618 N N . ILE A 1 79 ? -29.2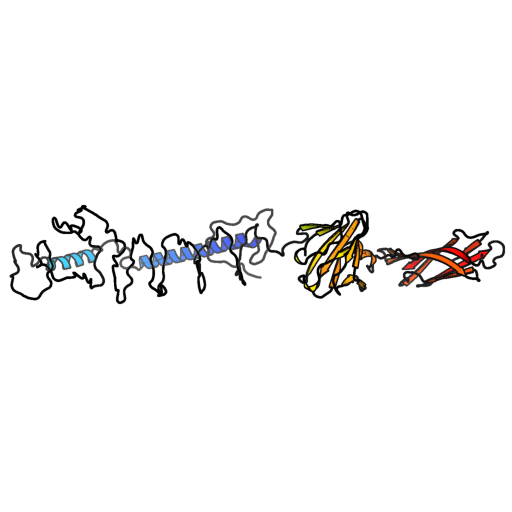44 15.302 86.873 1.00 76.69 79 ILE A N 1
ATOM 619 C CA . ILE A 1 79 ? -29.752 15.025 88.221 1.00 76.69 79 ILE A CA 1
ATOM 620 C C . ILE A 1 79 ? -30.632 16.188 88.690 1.00 76.69 79 ILE A C 1
ATOM 622 O O . ILE A 1 79 ? -31.751 15.951 89.140 1.00 76.69 79 ILE A O 1
ATOM 626 N N . ALA A 1 80 ? -30.191 17.435 88.507 1.00 77.12 80 ALA A N 1
ATOM 627 C CA . ALA A 1 80 ? -30.977 18.615 88.866 1.00 77.12 80 ALA A CA 1
ATOM 628 C C . ALA A 1 80 ? -32.317 18.705 88.106 1.00 77.12 80 ALA A C 1
ATOM 630 O O . ALA A 1 80 ? -33.313 19.134 88.683 1.00 77.12 80 ALA A O 1
ATOM 631 N N . ALA A 1 81 ? -32.373 18.253 86.847 1.00 73.31 81 ALA A N 1
ATOM 632 C CA . ALA A 1 81 ? -33.603 18.216 86.049 1.00 73.31 81 ALA A CA 1
ATOM 633 C C . ALA A 1 81 ? -34.592 17.105 86.466 1.00 73.31 81 ALA A C 1
ATOM 635 O O . ALA A 1 81 ? -35.800 17.253 86.285 1.00 73.31 81 ALA A O 1
ATOM 636 N N . LEU A 1 82 ? -34.101 16.002 87.042 1.00 71.75 82 LEU A N 1
ATOM 637 C CA . LEU A 1 82 ? -34.927 14.875 87.499 1.00 71.75 82 LEU A CA 1
ATOM 638 C C . LEU A 1 82 ? -35.636 15.144 88.837 1.00 71.75 82 LEU A C 1
ATOM 640 O O . LEU A 1 82 ? -36.708 14.595 89.074 1.00 71.75 82 LEU A O 1
ATOM 644 N N . VAL A 1 83 ? -35.073 16.002 89.693 1.00 70.75 83 VAL A N 1
ATOM 645 C CA . VAL A 1 83 ? -35.626 16.342 91.020 1.00 70.75 83 VAL A CA 1
ATOM 646 C C . VAL A 1 83 ? -37.019 17.006 90.966 1.00 70.75 83 VAL A C 1
ATOM 648 O O . VAL A 1 83 ? -37.891 16.589 91.723 1.00 70.75 83 VAL A O 1
ATOM 651 N N . PRO A 1 84 ? -37.302 17.998 90.098 1.00 65.38 84 PRO A N 1
ATOM 652 C CA . PRO A 1 84 ? -38.647 18.574 89.996 1.00 65.38 84 PRO A CA 1
ATOM 653 C C . PRO A 1 84 ? -39.651 17.670 89.258 1.00 65.38 84 PRO A C 1
ATOM 655 O O . PRO A 1 84 ? -40.851 17.794 89.485 1.00 65.38 84 PRO A O 1
ATOM 658 N N . ALA A 1 85 ? -39.190 16.739 88.412 1.00 59.97 85 ALA A N 1
ATOM 659 C CA . ALA A 1 85 ? -40.061 15.822 87.667 1.00 59.97 85 ALA A CA 1
ATOM 660 C C . ALA A 1 85 ? -40.717 14.744 88.553 1.00 59.97 85 ALA A C 1
ATOM 662 O O . ALA A 1 85 ? -41.728 1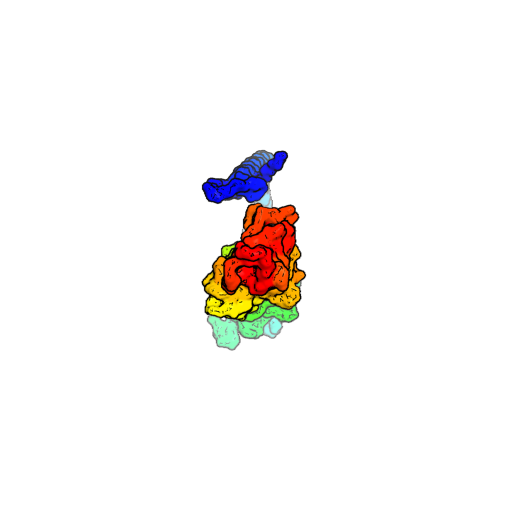4.159 88.173 1.00 59.97 85 ALA A O 1
ATOM 663 N N . THR A 1 86 ? -40.168 14.490 89.743 1.00 55.06 86 THR A N 1
ATOM 664 C CA . THR A 1 86 ? -40.698 13.514 90.707 1.00 55.06 86 THR A CA 1
ATOM 665 C C . THR A 1 86 ? -41.563 14.144 91.802 1.00 55.06 86 THR A C 1
ATOM 667 O O . THR A 1 86 ? -42.144 13.419 92.606 1.00 55.06 86 THR A O 1
ATOM 670 N N . ALA A 1 87 ? -41.723 15.472 91.819 1.00 51.94 87 ALA A N 1
ATOM 671 C CA . ALA A 1 87 ? -42.389 16.208 92.897 1.00 51.94 87 ALA A CA 1
ATOM 672 C C . ALA A 1 87 ? -43.938 16.151 92.899 1.00 51.94 87 ALA A C 1
ATOM 674 O O . ALA A 1 87 ? -44.568 16.922 93.616 1.00 51.94 87 ALA A O 1
ATOM 675 N N . GLY A 1 88 ? -44.573 15.257 92.132 1.00 54.09 88 GLY A N 1
ATOM 676 C CA . GLY A 1 88 ? -46.042 15.198 92.026 1.00 54.09 88 GLY A CA 1
ATOM 677 C C . GLY A 1 88 ? -46.641 13.827 91.710 1.00 54.09 88 GLY A C 1
ATOM 678 O O . GLY A 1 88 ? -47.814 13.755 91.360 1.00 54.09 88 GLY A O 1
ATOM 679 N N . ILE A 1 89 ? -45.862 12.746 91.808 1.00 49.94 89 ILE A N 1
ATOM 680 C CA . ILE A 1 89 ? -46.376 11.382 91.629 1.00 49.94 89 ILE A CA 1
ATOM 681 C C . ILE A 1 89 ? -46.703 10.823 93.017 1.00 49.94 89 ILE A C 1
ATOM 683 O O . ILE A 1 89 ? -45.854 10.201 93.652 1.00 49.94 89 ILE A O 1
ATOM 687 N N . ASP A 1 90 ? -47.922 11.064 93.501 1.00 54.00 90 ASP A N 1
ATOM 688 C CA . ASP A 1 90 ? -48.542 10.177 94.485 1.00 54.00 90 ASP A CA 1
ATOM 689 C C . ASP A 1 90 ? -49.488 9.196 93.778 1.00 54.00 90 ASP A C 1
ATOM 691 O O . ASP A 1 90 ? -49.928 9.402 92.645 1.00 54.00 90 ASP A O 1
ATOM 695 N N . SER A 1 91 ? -49.728 8.057 94.412 1.00 48.03 91 SER A N 1
ATOM 696 C CA . SER A 1 91 ? -50.311 6.874 93.783 1.00 48.03 91 SER A CA 1
ATOM 697 C C . SER A 1 91 ? -51.811 6.977 93.460 1.00 48.03 91 SER A C 1
ATOM 699 O O . SER A 1 91 ? -52.401 5.936 93.181 1.00 48.03 91 SER A O 1
ATOM 701 N N . ASN A 1 92 ? -52.467 8.146 93.567 1.00 49.12 92 ASN A N 1
ATOM 702 C CA . ASN A 1 92 ? -53.917 8.147 93.812 1.00 49.12 92 ASN A CA 1
ATOM 703 C C . ASN A 1 92 ? -54.793 9.208 93.113 1.00 49.12 92 ASN A C 1
ATOM 705 O O . ASN A 1 92 ? -55.885 9.493 93.607 1.00 49.12 92 ASN A O 1
ATOM 709 N N . THR A 1 93 ? -54.413 9.754 91.951 1.00 40.25 93 THR A N 1
ATOM 710 C CA . THR A 1 93 ? -55.268 10.743 91.250 1.00 40.25 93 THR A CA 1
ATOM 711 C C . THR A 1 93 ? -55.976 10.163 90.013 1.00 40.25 93 THR A C 1
ATOM 713 O O . THR A 1 93 ? -55.364 9.971 88.966 1.00 40.25 93 THR A O 1
ATOM 716 N N . ALA A 1 94 ? -57.284 9.897 90.119 1.00 38.59 94 ALA A N 1
ATOM 717 C CA . ALA A 1 94 ? -58.162 9.515 89.004 1.00 38.59 94 ALA A CA 1
ATOM 718 C C . ALA A 1 94 ? -58.688 10.748 88.231 1.00 38.59 94 ALA A C 1
ATOM 720 O O . ALA A 1 94 ? -58.999 11.772 88.840 1.00 38.59 94 ALA A O 1
ATOM 721 N N . ILE A 1 95 ? -58.834 10.650 86.901 1.00 42.19 95 ILE A N 1
ATOM 722 C CA . ILE A 1 95 ? -59.339 11.736 86.031 1.00 42.19 95 ILE A CA 1
ATOM 723 C C . ILE A 1 95 ? -60.864 11.575 85.803 1.00 42.19 95 ILE A C 1
ATOM 725 O O . ILE A 1 95 ? -61.294 10.478 85.443 1.00 42.19 95 ILE A O 1
ATOM 729 N N . PRO A 1 96 ? -61.701 12.621 85.993 1.00 39.34 96 PRO A N 1
ATOM 730 C CA . PRO A 1 96 ? -63.163 12.522 85.919 1.00 39.34 96 PRO A CA 1
ATOM 731 C C . PRO A 1 96 ? -63.730 12.606 84.488 1.00 39.34 96 PRO A C 1
ATOM 733 O O . PRO A 1 96 ? -63.247 13.353 83.638 1.00 39.34 96 PRO A O 1
ATOM 736 N N . ALA A 1 97 ? -64.808 11.854 84.245 1.00 38.81 97 ALA A N 1
ATOM 737 C CA . ALA A 1 97 ? -65.464 11.685 82.949 1.00 38.81 97 ALA A CA 1
ATOM 738 C C . ALA A 1 97 ? -66.622 12.678 82.729 1.00 38.81 97 ALA A C 1
ATOM 740 O O . ALA A 1 97 ? -67.747 12.411 83.143 1.00 38.81 97 ALA A O 1
ATOM 741 N N . SER A 1 98 ? -66.370 13.794 82.036 1.00 44.81 98 SER A N 1
ATOM 742 C CA . SER A 1 98 ? -67.421 14.587 81.365 1.00 44.81 98 SER A CA 1
ATOM 743 C C . SER A 1 98 ? -66.836 15.690 80.467 1.00 44.81 98 SER A C 1
ATOM 745 O O . SER A 1 98 ? -66.810 16.859 80.850 1.00 44.81 98 SER A O 1
ATOM 747 N N . ALA A 1 99 ? -66.401 15.348 79.253 1.00 32.69 99 ALA A N 1
ATOM 748 C CA . ALA A 1 99 ? -66.220 16.322 78.173 1.00 32.69 99 ALA A CA 1
ATOM 749 C C . ALA A 1 99 ? -66.508 15.649 76.822 1.00 32.69 99 ALA A C 1
ATOM 751 O O . ALA A 1 99 ? -65.728 14.847 76.318 1.00 32.69 99 ALA A O 1
ATOM 752 N N . SER A 1 100 ? -67.685 15.942 76.275 1.00 36.03 100 SER A N 1
ATOM 753 C CA . SER A 1 100 ? -68.137 15.500 74.956 1.00 36.03 100 SER A CA 1
ATOM 754 C C . SER A 1 100 ? -67.390 16.276 73.866 1.00 36.03 100 SER A C 1
ATOM 756 O O . SER A 1 100 ? -67.431 17.505 73.882 1.00 36.03 100 SER A O 1
ATOM 758 N N . GLY A 1 101 ? -66.759 15.580 72.910 1.00 45.00 101 GLY A N 1
ATOM 759 C CA . GLY A 1 101 ? -66.206 16.201 71.693 1.00 45.00 101 GLY A CA 1
ATOM 760 C C . GLY A 1 101 ? -64.756 15.875 71.313 1.00 45.00 101 GLY A C 1
ATOM 761 O O . GLY A 1 101 ? -64.188 16.605 70.507 1.00 45.00 101 GLY A O 1
ATOM 762 N N . THR A 1 102 ? -64.154 14.804 71.833 1.00 33.66 102 THR A N 1
ATOM 763 C CA . THR A 1 102 ? -62.739 14.477 71.571 1.00 33.66 102 THR A CA 1
ATOM 764 C C . THR A 1 102 ? -62.597 13.159 70.812 1.00 33.66 102 THR A C 1
ATOM 766 O O . THR A 1 102 ? -63.408 12.250 70.985 1.00 33.66 102 THR A O 1
ATOM 769 N N . LEU A 1 103 ? -61.562 13.073 69.967 1.00 35.91 103 LEU A N 1
ATOM 770 C CA . LEU A 1 103 ? -61.084 11.837 69.348 1.00 35.91 103 LEU A CA 1
ATOM 771 C C . LEU A 1 103 ? -61.100 10.677 70.353 1.00 35.91 103 LEU A C 1
ATOM 773 O O . LEU A 1 103 ? -60.583 10.804 71.461 1.00 35.91 103 LEU A O 1
ATOM 777 N N . TYR A 1 104 ? -61.651 9.539 69.937 1.00 35.03 104 TYR A N 1
ATOM 778 C CA . TYR A 1 104 ? -61.525 8.295 70.683 1.00 35.03 104 TYR A CA 1
ATOM 779 C C . TYR A 1 104 ? -60.139 7.704 70.406 1.00 35.03 104 TYR A C 1
ATOM 781 O O . TYR A 1 104 ? -59.928 7.075 69.369 1.00 35.03 104 TYR A O 1
ATOM 789 N N . GLU A 1 105 ? -59.190 7.888 71.323 1.00 39.16 105 GLU A N 1
ATOM 790 C CA . GLU A 1 105 ? -58.089 6.934 71.442 1.00 39.16 105 GLU A CA 1
ATOM 791 C C . GLU A 1 105 ? -58.656 5.668 72.085 1.00 39.16 105 GLU A C 1
ATOM 793 O O . GLU A 1 105 ? -58.999 5.646 73.265 1.00 39.16 105 GLU A O 1
ATOM 798 N N . ILE A 1 106 ? -58.814 4.614 71.285 1.00 39.53 106 ILE A N 1
ATOM 799 C CA . ILE A 1 106 ? -59.136 3.281 71.796 1.00 39.53 106 ILE A CA 1
ATOM 800 C C . ILE A 1 106 ? -57.825 2.706 72.333 1.00 39.53 106 ILE A C 1
ATOM 802 O O . ILE A 1 106 ? -57.043 2.129 71.578 1.00 39.53 106 ILE A O 1
ATOM 806 N N . SER A 1 107 ? -57.549 2.926 73.615 1.00 38.94 107 SER A N 1
ATOM 807 C CA . SER A 1 107 ? -56.351 2.413 74.288 1.00 38.94 107 SER A CA 1
ATOM 808 C C . SER A 1 107 ? -56.520 1.001 74.857 1.00 38.94 107 SER A C 1
ATOM 810 O O . SER A 1 107 ? -55.518 0.334 75.095 1.00 38.94 107 SER A O 1
ATOM 812 N N . ASP A 1 108 ? -57.735 0.466 74.946 1.00 37.53 108 ASP A N 1
ATOM 813 C CA . ASP A 1 108 ? -57.965 -0.969 75.087 1.00 37.53 108 ASP A CA 1
ATOM 814 C C . ASP A 1 108 ? -59.338 -1.378 74.535 1.00 37.53 108 ASP A C 1
ATOM 816 O O . ASP A 1 108 ? -60.300 -0.615 74.472 1.00 37.53 108 ASP A O 1
ATOM 820 N N . GLY A 1 109 ? -59.381 -2.576 73.958 1.00 39.03 109 GLY A N 1
ATOM 821 C CA . GLY A 1 109 ? -60.458 -3.010 73.081 1.00 39.03 109 GLY A CA 1
ATOM 822 C C . GLY A 1 10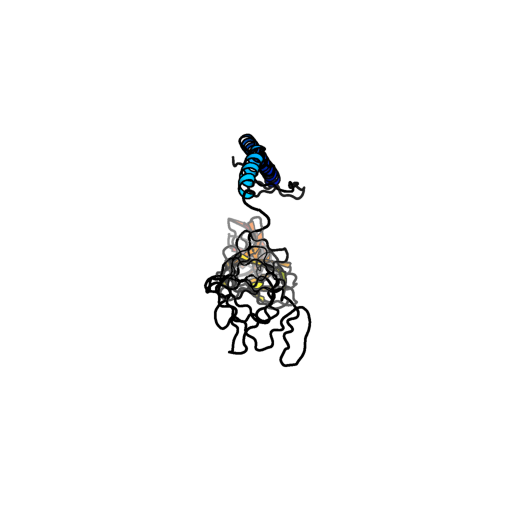9 ? -61.807 -3.140 73.783 1.00 39.03 109 GLY A C 1
ATOM 823 O O . GLY A 1 109 ? -61.988 -3.999 74.636 1.00 39.03 109 GLY A O 1
ATOM 824 N N . THR A 1 110 ? -62.792 -2.364 73.337 1.00 33.59 110 THR A N 1
ATOM 825 C CA . THR A 1 110 ? -64.013 -2.841 72.654 1.00 33.59 110 THR A CA 1
ATOM 826 C C . THR A 1 110 ? -64.950 -1.654 72.414 1.00 33.59 110 THR A C 1
ATOM 828 O O . THR A 1 110 ? -65.464 -1.052 73.347 1.00 33.59 110 THR A O 1
ATOM 831 N N . ALA A 1 111 ? -65.207 -1.326 71.146 1.00 36.16 111 ALA A N 1
ATOM 832 C CA . ALA A 1 111 ? -66.265 -0.396 70.757 1.00 36.16 111 ALA A CA 1
ATOM 833 C C . ALA A 1 111 ? -67.121 -1.053 69.670 1.00 36.16 111 ALA A C 1
ATOM 835 O O . ALA A 1 111 ? -66.621 -1.426 68.608 1.00 36.16 111 ALA A O 1
ATOM 836 N N . THR A 1 112 ? -68.410 -1.227 69.948 1.00 34.25 112 THR A N 1
ATOM 837 C CA . THR A 1 112 ? -69.374 -1.811 69.012 1.00 34.25 112 THR A CA 1
ATOM 838 C C . THR A 1 112 ? -69.891 -0.711 68.088 1.00 34.25 112 THR A C 1
ATOM 840 O O . THR A 1 112 ? -70.601 0.191 68.530 1.00 34.25 112 THR A O 1
ATOM 843 N N . LEU A 1 113 ? -69.529 -0.765 66.805 1.00 39.78 113 LEU A N 1
ATOM 844 C CA . LEU A 1 113 ? -70.045 0.152 65.785 1.00 39.78 113 LEU A CA 1
ATOM 845 C C . LEU A 1 113 ? -71.406 -0.345 65.255 1.00 39.78 113 LEU A C 1
ATOM 847 O O . LEU A 1 113 ? -71.564 -1.548 65.036 1.00 39.78 113 LEU A O 1
ATOM 851 N N . PRO A 1 114 ? -72.390 0.542 65.015 1.00 34.16 114 PRO A N 1
ATOM 852 C CA . PRO A 1 114 ? -73.669 0.157 64.426 1.00 34.16 114 PRO A CA 1
ATOM 853 C C . PRO A 1 114 ? -73.503 -0.153 62.928 1.00 34.16 114 PRO A C 1
ATOM 855 O O . PRO A 1 114 ? -72.966 0.653 62.169 1.00 34.16 114 PRO A O 1
ATOM 858 N N . ALA A 1 115 ? -73.961 -1.328 62.495 1.00 34.03 115 ALA A N 1
ATOM 859 C CA . ALA A 1 115 ? -73.986 -1.744 61.089 1.00 34.03 115 ALA A CA 1
ATOM 860 C C . ALA A 1 115 ? -75.304 -1.332 60.388 1.00 34.03 115 ALA A C 1
ATOM 862 O O . ALA A 1 115 ? -76.335 -1.282 61.059 1.00 34.03 115 ALA A O 1
ATOM 863 N N . PRO A 1 116 ? -75.353 -1.208 59.045 1.00 43.78 116 PRO A N 1
ATOM 864 C CA . PRO A 1 116 ? -74.305 -0.761 58.130 1.00 43.78 116 PRO A CA 1
ATOM 865 C C . PRO A 1 116 ? -74.779 0.440 57.279 1.00 43.78 116 PRO A C 1
ATOM 867 O O . PRO A 1 116 ? -75.883 0.448 56.740 1.00 43.78 116 PRO A O 1
ATOM 870 N N . ALA A 1 117 ? -73.916 1.434 57.086 1.00 30.38 117 ALA A N 1
ATOM 871 C CA . ALA A 1 117 ? -73.970 2.290 55.906 1.00 30.38 117 ALA A CA 1
ATOM 872 C C . ALA A 1 117 ? -72.602 2.210 55.237 1.00 30.38 117 ALA A C 1
ATOM 874 O O . ALA A 1 117 ? -71.562 2.305 55.891 1.00 30.38 117 ALA A O 1
ATOM 875 N N . ASP A 1 118 ? -72.648 1.905 53.950 1.00 34.84 118 ASP A N 1
ATOM 876 C CA . ASP A 1 118 ? -71.548 1.415 53.147 1.00 34.84 118 ASP A CA 1
ATOM 877 C C . ASP A 1 118 ? -70.297 2.295 53.207 1.00 34.84 118 ASP A C 1
ATOM 879 O O . ASP A 1 118 ? -70.368 3.519 53.096 1.00 34.84 118 ASP A O 1
ATOM 883 N N . ARG A 1 119 ? -69.146 1.605 53.232 1.00 36.50 119 ARG A N 1
ATOM 884 C CA . ARG A 1 119 ? -67.793 2.112 52.948 1.00 36.50 119 ARG A CA 1
ATOM 885 C C . ARG A 1 119 ? -67.038 2.707 54.148 1.00 36.50 119 ARG A C 1
ATOM 887 O O . ARG A 1 119 ? -67.021 3.909 54.380 1.00 36.50 119 ARG A O 1
ATOM 894 N N . LEU A 1 120 ? -66.265 1.853 54.821 1.00 34.09 120 LEU A N 1
ATOM 895 C CA . LEU A 1 120 ? -65.141 2.284 55.657 1.00 34.09 120 LEU A CA 1
ATOM 896 C C . LEU A 1 120 ? -64.006 2.780 54.748 1.00 34.09 120 LEU A C 1
ATOM 898 O O . LEU A 1 120 ? -63.370 1.990 54.048 1.00 34.09 120 LEU A O 1
ATOM 902 N N . ILE A 1 121 ? -63.770 4.092 54.731 1.00 35.78 121 ILE A N 1
ATOM 903 C CA . ILE A 1 121 ? -62.576 4.691 54.130 1.00 35.78 121 ILE A CA 1
ATOM 904 C C . ILE A 1 121 ? -61.601 4.971 55.274 1.00 35.78 121 ILE A C 1
ATOM 906 O O . ILE A 1 121 ? -61.888 5.782 56.149 1.00 35.78 121 ILE A O 1
ATOM 910 N N . PHE A 1 122 ? -60.456 4.292 55.276 1.00 35.78 122 PHE A N 1
ATOM 911 C CA . PHE A 1 122 ? -59.350 4.632 56.166 1.00 35.78 122 PHE A CA 1
ATOM 912 C C . PHE A 1 122 ? -58.506 5.713 55.487 1.00 35.78 122 PHE A C 1
ATOM 914 O O . PHE A 1 122 ? -57.769 5.427 54.544 1.00 35.78 122 PHE A O 1
ATOM 921 N N . GLU A 1 123 ? -58.645 6.957 55.939 1.00 34.62 123 GLU A N 1
ATOM 922 C CA . GLU A 1 123 ? -57.770 8.064 55.551 1.00 34.62 123 GLU A CA 1
ATOM 923 C C . GLU A 1 123 ? -56.739 8.293 56.656 1.00 34.62 123 GLU A C 1
ATOM 925 O O . GLU A 1 123 ? -57.084 8.600 57.796 1.00 34.62 123 GLU A O 1
ATOM 930 N N . PHE A 1 124 ? -55.461 8.120 56.323 1.00 40.12 124 PHE A N 1
ATOM 931 C CA . PHE A 1 124 ? -54.358 8.414 57.232 1.00 40.12 124 PHE A CA 1
ATOM 932 C C . PHE A 1 124 ? -53.895 9.851 57.002 1.00 40.12 124 PHE A C 1
ATOM 934 O O . PHE A 1 124 ? -53.504 10.203 55.890 1.00 40.12 124 PHE A O 1
ATOM 941 N N . TRP A 1 125 ? -53.890 10.658 58.060 1.00 26.48 125 TRP A N 1
ATOM 942 C CA . TRP A 1 125 ? -53.332 12.007 58.048 1.00 26.48 125 TRP A CA 1
ATOM 943 C C . TRP A 1 125 ? -52.121 12.067 58.984 1.00 26.48 125 TRP A C 1
ATOM 945 O O . TRP A 1 125 ? -52.214 11.660 60.140 1.00 26.48 125 TRP A O 1
ATOM 955 N N . GLY A 1 126 ? -50.995 12.589 58.488 1.00 32.94 126 GLY A N 1
ATOM 956 C CA . GLY A 1 126 ? -49.840 12.963 59.311 1.00 32.94 126 GLY A CA 1
ATOM 957 C C . GLY A 1 126 ? -48.492 12.390 58.859 1.00 32.94 126 GLY A C 1
ATOM 958 O O . GLY A 1 126 ? -48.345 11.209 58.549 1.00 32.94 126 GLY A O 1
ATOM 959 N N . THR A 1 127 ? -47.474 13.248 58.861 1.00 29.62 127 THR A N 1
ATOM 960 C CA . THR A 1 127 ? -46.061 12.892 58.699 1.00 29.62 127 THR A CA 1
ATOM 961 C C . THR A 1 127 ? -45.521 12.356 60.027 1.00 29.62 127 THR A C 1
ATOM 963 O O . THR A 1 127 ? -45.436 13.114 60.990 1.00 29.62 127 THR A O 1
ATOM 966 N N . GLY A 1 128 ? -45.144 11.073 60.086 1.00 36.31 128 GLY A N 1
ATOM 967 C CA . GLY A 1 128 ? -44.413 10.511 61.234 1.00 36.31 128 GLY A CA 1
ATOM 968 C C . GLY A 1 128 ? -45.056 9.334 61.974 1.00 36.31 128 GLY A C 1
ATOM 969 O O . GLY A 1 128 ? -44.640 9.045 63.093 1.00 36.31 128 GLY A O 1
ATOM 970 N N . VAL A 1 129 ? -46.029 8.621 61.395 1.00 31.73 129 VAL A N 1
ATOM 971 C CA . VAL A 1 129 ? -46.577 7.422 62.053 1.00 31.73 129 VAL A CA 1
ATOM 972 C C . VAL A 1 129 ? -45.507 6.323 62.093 1.00 31.73 129 VAL A C 1
ATOM 974 O O . VAL A 1 129 ? -45.059 5.820 61.061 1.00 31.73 129 VAL A O 1
ATOM 977 N N . ALA A 1 130 ? -45.063 5.991 63.307 1.00 30.23 130 ALA A N 1
ATOM 978 C CA . ALA A 1 130 ? -44.113 4.925 63.593 1.00 30.23 130 ALA A CA 1
ATOM 979 C C . ALA A 1 130 ? -44.578 3.585 62.997 1.00 30.23 130 ALA A C 1
ATOM 981 O O . ALA A 1 130 ? -45.774 3.335 62.857 1.00 30.23 130 ALA A O 1
ATOM 982 N N . LYS A 1 131 ? -43.615 2.709 62.678 1.00 35.66 131 LYS A N 1
ATOM 983 C CA . LYS A 1 131 ? -43.817 1.335 62.182 1.00 35.66 131 LYS A CA 1
ATOM 984 C C . LYS A 1 131 ? -44.580 0.475 63.209 1.00 35.66 131 LYS A C 1
ATOM 986 O O . LYS A 1 131 ? -43.991 -0.367 63.879 1.00 35.66 131 LYS A O 1
ATOM 991 N N . GLY A 1 132 ? -45.881 0.691 63.356 1.00 30.05 132 GLY A N 1
ATOM 992 C CA . GLY A 1 132 ? -46.767 -0.087 64.211 1.00 30.05 132 GLY A CA 1
ATOM 993 C C . GLY A 1 132 ? -47.411 -1.211 63.412 1.00 30.05 132 GLY A C 1
ATOM 994 O O . GLY A 1 132 ? -48.147 -0.962 62.460 1.00 30.05 132 GLY A O 1
ATOM 995 N N . LYS A 1 133 ? -47.132 -2.461 63.791 1.00 31.94 133 LYS A N 1
ATOM 996 C CA . LYS A 1 133 ? -47.924 -3.619 63.360 1.00 31.94 133 LYS A CA 1
ATOM 997 C C . LYS A 1 133 ? -49.392 -3.362 63.711 1.00 31.94 133 LYS A C 1
ATOM 999 O O . LYS A 1 133 ? -49.684 -2.980 64.840 1.00 31.94 133 LYS A O 1
ATOM 1004 N N . ILE A 1 134 ? -50.306 -3.642 62.784 1.00 34.12 134 ILE A N 1
ATOM 1005 C CA . ILE A 1 134 ? -51.728 -3.783 63.108 1.00 34.12 134 ILE A CA 1
ATOM 1006 C C . ILE A 1 134 ? -51.853 -5.054 63.955 1.00 34.12 134 ILE A C 1
ATOM 1008 O O . ILE A 1 134 ? -51.882 -6.164 63.426 1.00 34.12 134 ILE A O 1
ATOM 1012 N N . ALA A 1 135 ? -51.846 -4.906 65.276 1.00 30.81 135 ALA A N 1
ATOM 1013 C CA . ALA A 1 135 ? -52.295 -5.947 66.185 1.00 30.81 135 ALA A CA 1
ATOM 1014 C C . ALA A 1 135 ? -53.804 -5.761 66.354 1.00 30.81 135 ALA A C 1
ATOM 1016 O O . ALA A 1 135 ? -54.244 -4.778 66.945 1.00 30.81 135 ALA A O 1
ATOM 1017 N N . ALA A 1 136 ? -54.601 -6.670 65.793 1.00 28.95 136 ALA A N 1
ATOM 1018 C CA . ALA A 1 136 ? -56.020 -6.713 66.111 1.00 28.95 136 ALA A CA 1
ATOM 1019 C C . ALA A 1 136 ? -56.166 -7.166 67.578 1.00 28.95 136 ALA A C 1
ATOM 1021 O O . ALA A 1 136 ? -55.642 -8.230 67.924 1.00 28.95 136 ALA A O 1
ATOM 1022 N N . PRO A 1 137 ? -56.835 -6.401 68.456 1.00 28.42 137 PRO A N 1
ATOM 1023 C CA . PRO A 1 137 ? -57.147 -6.888 69.788 1.00 28.42 137 PRO A CA 1
ATOM 1024 C C . PRO A 1 137 ? -58.259 -7.938 69.664 1.00 28.42 137 PRO A C 1
ATOM 1026 O O . PRO A 1 137 ? -59.276 -7.672 69.036 1.00 28.42 137 PRO A O 1
ATOM 1029 N N . GLY A 1 138 ? -58.043 -9.125 70.239 1.00 31.42 138 GLY A N 1
ATOM 1030 C CA . GLY A 1 138 ? -59.071 -10.133 70.538 1.00 31.42 138 GLY A CA 1
ATOM 1031 C C . GLY A 1 138 ? -59.958 -10.615 69.375 1.00 31.42 138 GLY A C 1
ATOM 1032 O O . GLY A 1 138 ? -60.892 -9.940 68.973 1.00 31.42 138 GLY A O 1
ATOM 1033 N N . ASN A 1 139 ? -59.741 -11.853 68.913 1.00 36.91 139 ASN A N 1
ATOM 1034 C CA . ASN A 1 139 ? -60.715 -12.708 68.202 1.00 36.91 139 ASN A CA 1
ATOM 1035 C C . ASN A 1 139 ? -61.559 -12.118 67.042 1.00 36.91 139 ASN A C 1
ATOM 1037 O O . ASN A 1 139 ? -62.576 -12.710 66.676 1.00 36.91 139 ASN A O 1
ATOM 1041 N N . ALA A 1 140 ? -61.152 -11.028 66.390 1.00 32.91 140 ALA A N 1
ATOM 1042 C CA . ALA A 1 140 ? -61.832 -10.561 65.183 1.00 32.91 140 ALA A CA 1
ATOM 1043 C C . ALA A 1 140 ? -61.482 -11.468 63.985 1.00 32.91 140 ALA A C 1
ATOM 1045 O O . ALA A 1 140 ? -60.398 -11.378 63.408 1.00 32.91 140 ALA A O 1
ATOM 1046 N N . THR A 1 141 ? -62.403 -12.360 63.620 1.00 31.97 141 THR A N 1
ATOM 1047 C CA . THR A 1 141 ? -62.353 -13.145 62.379 1.00 31.97 141 THR A CA 1
ATOM 1048 C C . THR A 1 141 ? -63.119 -12.396 61.292 1.00 31.97 141 THR A C 1
ATOM 1050 O O . THR A 1 141 ? -64.282 -12.042 61.473 1.00 31.97 141 THR A O 1
ATOM 1053 N N . LEU A 1 142 ? -62.464 -12.118 60.161 1.00 36.56 142 LEU A N 1
ATOM 1054 C CA . LEU A 1 142 ? -63.127 -11.579 58.974 1.00 36.56 142 LEU A CA 1
ATOM 1055 C C . LEU A 1 142 ? -63.430 -12.745 58.035 1.00 36.56 142 LEU A C 1
ATOM 1057 O O . LEU A 1 142 ? -62.521 -13.319 57.439 1.00 36.56 142 LEU A O 1
ATOM 1061 N N . GLN A 1 143 ? -64.704 -13.108 57.940 1.00 36.12 143 GLN A N 1
ATOM 1062 C CA . GLN A 1 143 ? -65.170 -14.169 57.059 1.00 36.12 143 GLN A CA 1
ATOM 1063 C C . GLN A 1 143 ? -65.354 -13.606 55.647 1.00 36.12 143 GLN A C 1
ATOM 1065 O O . GLN A 1 143 ? -66.115 -12.658 55.441 1.00 36.12 143 GLN A O 1
ATOM 1070 N N . LEU A 1 144 ? -64.631 -14.165 54.677 1.00 37.56 144 LEU A N 1
ATOM 1071 C CA . LEU A 1 144 ? -64.833 -13.835 53.268 1.00 37.56 144 LEU A CA 1
ATOM 1072 C C . LEU A 1 144 ? -66.164 -14.439 52.772 1.00 37.56 144 LEU A C 1
ATOM 1074 O O . LEU A 1 144 ? -66.660 -15.392 53.379 1.00 37.56 144 LEU A O 1
ATOM 1078 N N . PRO A 1 145 ? -66.753 -13.932 51.670 1.00 36.00 145 PRO A N 1
ATOM 1079 C CA . PRO A 1 145 ? -68.039 -14.414 51.150 1.00 36.00 145 PRO A CA 1
ATOM 1080 C C . PRO A 1 145 ? -68.090 -15.907 50.773 1.00 36.00 145 PRO A C 1
ATOM 1082 O O . PRO A 1 145 ? -69.175 -16.422 50.524 1.00 36.00 145 PRO A O 1
ATOM 1085 N N . ASP A 1 146 ? -66.948 -16.602 50.732 1.00 35.41 146 ASP A N 1
ATOM 1086 C CA . ASP A 1 146 ? -66.841 -18.051 50.506 1.00 35.41 146 ASP A CA 1
ATOM 1087 C C . ASP A 1 146 ? -66.694 -18.885 51.797 1.00 35.41 146 ASP A C 1
ATOM 1089 O O . ASP A 1 146 ? -66.642 -20.112 51.743 1.00 35.41 146 ASP A O 1
ATOM 1093 N N . GLY A 1 147 ? -66.674 -18.241 52.967 1.00 34.38 147 GLY A N 1
ATOM 1094 C CA . GLY A 1 147 ? -66.740 -18.900 54.268 1.00 34.38 147 GLY A CA 1
ATOM 1095 C C . GLY A 1 147 ? -65.425 -19.443 54.832 1.00 34.38 147 GLY A C 1
ATOM 1096 O O . GLY A 1 147 ? -65.471 -20.140 55.844 1.00 34.38 147 GLY A O 1
ATOM 1097 N N . THR A 1 148 ? -64.262 -19.130 54.258 1.00 33.56 148 THR A N 1
ATOM 1098 C CA . THR A 1 148 ? -62.973 -19.579 54.822 1.00 33.56 148 THR A CA 1
ATOM 1099 C C . THR A 1 148 ? -62.344 -18.575 55.803 1.00 33.56 148 THR A C 1
ATOM 1101 O O . THR A 1 148 ? -62.401 -17.362 55.605 1.00 33.56 148 THR A O 1
ATOM 1104 N N . ILE A 1 149 ? -61.750 -19.093 56.892 1.00 35.44 149 ILE A N 1
ATOM 1105 C CA . ILE A 1 149 ? -61.034 -18.341 57.940 1.00 35.44 149 ILE A CA 1
ATOM 1106 C C . ILE A 1 149 ? -59.613 -18.912 58.045 1.00 35.44 149 ILE A C 1
ATOM 1108 O O . ILE A 1 149 ? -59.450 -20.088 58.368 1.00 35.44 149 ILE A O 1
ATOM 1112 N N . THR A 1 150 ? -58.580 -18.090 57.838 1.00 30.66 150 THR A N 1
ATOM 1113 C CA . THR A 1 150 ? -57.179 -18.461 58.124 1.00 30.66 150 THR A CA 1
ATOM 1114 C C . THR A 1 150 ? -56.528 -17.468 59.089 1.00 30.66 150 THR A C 1
ATOM 1116 O O . THR A 1 150 ? -56.564 -16.263 58.824 1.00 30.66 150 THR A O 1
ATOM 1119 N N . PRO A 1 151 ? -55.902 -17.926 60.193 1.00 32.16 151 PRO A N 1
ATOM 1120 C CA . PRO A 1 151 ? -55.145 -17.057 61.086 1.00 32.16 151 PRO A CA 1
ATOM 1121 C C . PRO A 1 151 ? -53.770 -16.740 60.491 1.00 32.16 151 PRO A C 1
ATOM 1123 O O . PRO A 1 151 ? -52.965 -17.637 60.261 1.00 32.16 151 PRO A O 1
ATOM 1126 N N . GLY A 1 152 ? -53.485 -15.449 60.322 1.00 34.50 152 GLY A N 1
ATOM 1127 C CA . GLY A 1 152 ? -52.137 -14.945 60.067 1.00 34.50 152 GLY A CA 1
ATOM 1128 C C . GLY A 1 152 ? -51.711 -14.901 58.596 1.00 34.50 152 GLY A C 1
ATOM 1129 O O . GLY A 1 152 ? -51.181 -15.865 58.064 1.00 34.50 152 GLY A O 1
ATOM 1130 N N . GLY A 1 153 ? -51.795 -13.706 58.004 1.00 36.91 153 GLY A N 1
ATOM 1131 C CA . GLY A 1 153 ? -50.830 -13.243 57.002 1.00 36.91 153 GLY A CA 1
ATOM 1132 C C . GLY A 1 153 ? -51.186 -13.423 55.520 1.00 36.91 153 GLY A C 1
ATOM 1133 O O . GLY A 1 153 ? -51.399 -14.525 55.038 1.00 36.91 153 GLY A O 1
ATOM 1134 N N . VAL A 1 154 ? -51.063 -12.298 54.803 1.00 31.47 154 VAL A N 1
ATOM 1135 C CA . VAL A 1 154 ? -51.124 -12.067 53.344 1.00 31.47 154 VAL A CA 1
ATOM 1136 C C . VAL A 1 154 ? -52.529 -11.861 52.757 1.00 31.47 154 VAL A C 1
ATOM 1138 O O . VAL A 1 154 ? -53.358 -12.759 52.712 1.00 31.47 154 VAL A O 1
ATOM 1141 N N . PHE A 1 155 ? -52.755 -10.645 52.245 1.00 34.88 155 PHE A N 1
ATOM 1142 C CA . PHE A 1 155 ? -53.897 -10.285 51.404 1.00 34.88 155 PHE A CA 1
ATOM 1143 C C . PHE A 1 155 ? -53.652 -10.768 49.965 1.00 34.88 155 PHE A C 1
ATOM 1145 O O . PHE A 1 155 ? -52.732 -10.259 49.319 1.00 34.88 155 PHE A O 1
ATOM 1152 N N . PRO A 1 156 ? -54.468 -11.674 49.404 1.00 36.47 156 PRO A N 1
ATOM 1153 C CA . PRO A 1 156 ? -54.503 -11.866 47.969 1.00 36.47 156 PRO A CA 1
ATOM 1154 C C . PRO A 1 156 ? -55.339 -10.737 47.364 1.00 36.47 156 PRO A C 1
ATOM 1156 O O . PRO A 1 156 ? -56.543 -10.622 47.596 1.00 36.47 156 PRO A O 1
ATOM 1159 N N . VAL A 1 157 ? -54.696 -9.874 46.580 1.00 39.50 157 VAL A N 1
ATOM 1160 C CA . VAL A 1 157 ? -55.406 -8.931 45.713 1.00 39.50 157 VAL A CA 1
ATOM 1161 C C . VAL A 1 157 ? -56.060 -9.764 44.610 1.00 39.50 157 VAL A C 1
ATOM 1163 O O . VAL A 1 157 ? -55.415 -10.153 43.639 1.00 39.50 157 VAL A O 1
ATOM 1166 N N . GLY A 1 158 ? -57.335 -10.113 44.795 1.00 32.12 158 GLY A N 1
ATOM 1167 C CA . GLY A 1 158 ? -58.140 -10.728 43.743 1.00 32.12 158 GLY A CA 1
ATOM 1168 C C . GLY A 1 158 ? -58.179 -9.829 42.505 1.00 32.12 158 GLY A C 1
ATOM 1169 O O . GLY A 1 158 ? -58.032 -8.610 42.613 1.00 32.12 158 GLY A O 1
ATOM 1170 N N . ALA A 1 159 ? -58.395 -10.431 41.333 1.00 31.80 159 ALA A N 1
ATOM 1171 C CA . ALA A 1 159 ? -58.187 -9.847 40.001 1.00 31.80 159 ALA A CA 1
ATOM 1172 C C . ALA A 1 159 ? -58.877 -8.491 39.705 1.00 31.80 159 ALA A C 1
ATOM 1174 O O . ALA A 1 159 ? -58.594 -7.903 38.667 1.00 31.80 159 ALA A O 1
ATOM 1175 N N . ASN A 1 160 ? -59.725 -7.967 40.600 1.00 32.59 160 ASN A N 1
ATOM 1176 C CA . ASN A 1 160 ? -60.447 -6.701 40.447 1.00 32.59 160 ASN A CA 1
ATOM 1177 C C . ASN A 1 160 ? -60.381 -5.747 41.661 1.00 32.59 160 ASN A C 1
ATOM 1179 O O . ASN A 1 160 ? -61.114 -4.757 41.687 1.00 32.59 160 ASN A O 1
ATOM 1183 N N . THR A 1 161 ? -59.514 -5.972 42.653 1.00 32.12 161 THR A N 1
ATOM 1184 C CA . THR A 1 161 ? -59.385 -5.038 43.787 1.00 32.12 161 THR A CA 1
ATOM 1185 C C . THR A 1 161 ? -58.298 -3.998 43.508 1.00 32.12 161 THR A C 1
ATOM 1187 O O . THR A 1 161 ? -57.109 -4.305 43.520 1.00 32.12 161 THR A O 1
ATOM 1190 N N . ALA A 1 162 ? -58.695 -2.745 43.266 1.00 33.00 162 ALA A N 1
ATOM 1191 C CA . ALA A 1 162 ? -57.773 -1.618 43.119 1.00 33.00 162 ALA A CA 1
ATOM 1192 C C . ALA A 1 162 ? -57.695 -0.814 44.425 1.00 33.00 162 ALA A C 1
ATOM 1194 O O . ALA A 1 162 ? -58.633 -0.099 44.779 1.00 33.00 162 ALA A O 1
ATOM 1195 N N . VAL A 1 163 ? -56.561 -0.884 45.121 1.00 35.16 163 VAL A N 1
ATOM 1196 C CA . VAL A 1 163 ? -56.250 0.036 46.223 1.00 35.16 163 VAL A CA 1
ATOM 1197 C C . VAL A 1 163 ? -55.785 1.357 45.608 1.00 35.16 163 VAL A C 1
ATOM 1199 O O . VAL A 1 163 ? -54.740 1.409 44.962 1.00 35.16 163 VAL A O 1
ATOM 1202 N N . ARG A 1 164 ? -56.568 2.434 45.760 1.00 34.75 164 ARG A N 1
ATOM 1203 C CA . ARG A 1 164 ? -56.129 3.789 45.392 1.00 34.75 164 ARG A CA 1
ATOM 1204 C C . ARG A 1 164 ? -55.535 4.467 46.614 1.00 34.75 164 ARG A C 1
ATOM 1206 O O . ARG A 1 164 ? -56.272 4.900 47.490 1.00 34.75 164 ARG A O 1
ATOM 1213 N N . VAL A 1 165 ? -54.219 4.612 46.619 1.00 38.34 165 VAL A N 1
ATOM 1214 C CA . VAL A 1 165 ? -53.532 5.555 47.500 1.00 38.34 165 VAL A CA 1
ATOM 1215 C C . VAL A 1 165 ? -53.402 6.857 46.715 1.00 38.34 165 VAL A C 1
ATOM 1217 O O . VAL A 1 165 ? -52.731 6.888 45.686 1.00 38.34 165 VAL A O 1
ATOM 1220 N N . ARG A 1 166 ? -54.106 7.914 47.131 1.00 34.03 166 ARG A N 1
ATOM 1221 C CA . ARG A 1 166 ? -53.803 9.276 46.672 1.00 34.03 166 ARG A CA 1
ATOM 1222 C C . ARG A 1 166 ? -52.845 9.881 47.683 1.00 34.03 166 ARG A C 1
ATOM 1224 O O . ARG A 1 166 ? -53.147 9.871 48.870 1.00 34.03 166 ARG A O 1
ATOM 1231 N N . CYS A 1 167 ? -51.713 10.383 47.214 1.00 38.03 167 CYS A N 1
ATOM 1232 C CA . CYS A 1 167 ? -50.844 11.219 48.021 1.00 38.03 167 CYS A CA 1
ATOM 1233 C C . CYS A 1 167 ? -50.877 12.639 47.458 1.00 38.03 167 CYS A C 1
ATOM 1235 O O . CYS A 1 167 ? -50.517 12.867 46.305 1.00 38.03 167 CYS A O 1
ATOM 1237 N N . ASP A 1 168 ? -51.294 13.595 48.281 1.00 29.73 168 ASP A N 1
ATOM 1238 C CA . ASP A 1 168 ? -50.997 14.998 48.028 1.00 29.73 168 ASP A CA 1
ATOM 1239 C C . ASP A 1 168 ? -49.584 15.251 48.573 1.00 29.73 168 ASP A C 1
ATOM 1241 O O . ASP A 1 168 ? -49.376 15.467 49.764 1.00 29.73 168 ASP A O 1
ATOM 1245 N N . GLY A 1 169 ? -48.583 15.126 47.697 1.00 34.81 169 GLY A N 1
ATOM 1246 C CA . GLY A 1 169 ? -47.243 15.679 47.928 1.00 34.81 169 GLY A CA 1
ATOM 1247 C C . GLY A 1 169 ? -46.208 14.824 48.673 1.00 34.81 169 GLY A C 1
ATOM 1248 O O . GLY A 1 169 ? -45.123 15.335 48.932 1.00 34.81 169 GLY A O 1
ATOM 1249 N N . ALA A 1 170 ? -46.461 13.546 48.981 1.00 32.69 170 ALA A N 1
ATOM 1250 C CA . ALA A 1 170 ? -45.447 12.667 49.583 1.00 32.69 170 ALA A CA 1
ATOM 1251 C C . ALA A 1 170 ? -45.320 11.317 48.855 1.00 32.69 170 ALA A C 1
ATOM 1253 O O . ALA A 1 170 ? -46.286 10.561 48.731 1.00 32.69 170 ALA A O 1
ATOM 1254 N N . SER A 1 171 ? -44.108 11.010 48.389 1.00 36.06 171 SER A N 1
ATOM 1255 C CA . SER A 1 171 ? -43.750 9.743 47.745 1.00 36.06 171 SER A CA 1
ATOM 1256 C C . SER A 1 171 ? -43.678 8.616 48.778 1.00 36.06 171 SER A C 1
ATOM 1258 O O . SER A 1 171 ? -42.807 8.625 49.645 1.00 36.06 171 SER A O 1
ATOM 1260 N N . TRP A 1 172 ? -44.560 7.621 48.672 1.00 35.78 172 TRP A N 1
ATOM 1261 C CA . TRP A 1 172 ? -44.471 6.389 49.460 1.00 35.78 172 TRP A CA 1
ATOM 1262 C C . TRP A 1 172 ? -43.911 5.252 48.603 1.00 35.78 172 TRP A C 1
ATOM 1264 O O . TRP A 1 172 ? -44.431 4.954 47.528 1.00 35.78 172 TRP A O 1
ATOM 1274 N N . LEU A 1 173 ? -42.857 4.598 49.099 1.00 36.41 173 LEU A N 1
ATOM 1275 C CA . LEU A 1 173 ? -42.297 3.385 48.509 1.00 36.41 173 LEU A CA 1
ATOM 1276 C C . LEU A 1 173 ? -43.241 2.210 48.799 1.00 36.41 173 LEU A C 1
ATOM 1278 O O . LEU A 1 173 ? -43.283 1.693 49.916 1.00 36.41 173 LEU A O 1
ATOM 1282 N N . ILE A 1 174 ? -43.994 1.777 47.791 1.00 41.69 174 ILE A N 1
ATOM 1283 C CA . ILE 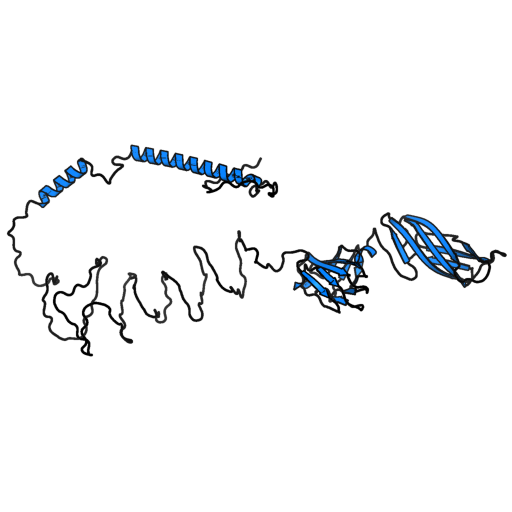A 1 174 ? -44.773 0.541 47.878 1.00 41.69 174 ILE A CA 1
ATOM 1284 C C . ILE A 1 174 ? -43.794 -0.625 47.700 1.00 41.69 174 ILE A C 1
ATOM 1286 O O . ILE A 1 174 ? -43.375 -0.936 46.587 1.00 41.69 174 ILE A O 1
ATOM 1290 N N . THR A 1 175 ? -43.387 -1.250 48.804 1.00 35.34 175 THR A N 1
ATOM 1291 C CA . THR A 1 175 ? -42.562 -2.468 48.779 1.00 35.34 175 THR A CA 1
ATOM 1292 C C . THR A 1 175 ? -43.459 -3.707 48.738 1.00 35.34 175 THR A C 1
ATOM 1294 O O . THR A 1 175 ? -44.524 -3.719 49.350 1.00 35.34 175 THR A O 1
ATOM 1297 N N . ASN A 1 176 ? -43.027 -4.744 48.009 1.00 35.50 176 ASN A N 1
ATOM 1298 C CA . ASN A 1 176 ? -43.722 -6.029 47.813 1.00 35.50 176 ASN A CA 1
ATOM 1299 C C . ASN A 1 176 ? -44.995 -6.007 46.941 1.00 35.50 176 ASN A C 1
ATOM 1301 O O . ASN A 1 176 ? -46.018 -6.573 47.323 1.00 35.50 176 ASN A O 1
ATOM 1305 N N . LEU A 1 177 ? -44.926 -5.444 45.727 1.00 40.31 177 LEU A N 1
ATOM 1306 C CA . LEU A 1 177 ? -45.860 -5.843 44.665 1.00 40.31 177 LEU A CA 1
ATOM 1307 C C . LEU A 1 177 ? -45.310 -7.063 43.911 1.00 40.31 177 LEU A C 1
ATOM 1309 O O . LEU A 1 177 ? -44.372 -6.946 43.127 1.00 40.31 177 LEU A O 1
ATOM 1313 N N . SER A 1 178 ? -45.939 -8.222 44.081 1.00 37.81 178 SER A N 1
ATOM 1314 C CA . SER A 1 178 ? -45.899 -9.308 43.099 1.00 37.81 178 SER A CA 1
ATOM 1315 C C . SER A 1 178 ? -46.977 -9.047 42.037 1.00 37.81 178 SER A C 1
ATOM 1317 O O . SER A 1 178 ? -48.057 -9.630 42.057 1.00 37.81 178 SER A O 1
ATOM 1319 N N . GLY A 1 179 ? -46.722 -8.104 41.123 1.00 41.28 179 GLY A N 1
ATOM 1320 C CA . GLY A 1 179 ? -47.664 -7.762 40.053 1.00 41.28 179 GLY A CA 1
ATOM 1321 C C . GLY A 1 179 ? -47.163 -6.681 39.093 1.00 41.28 179 GLY A C 1
ATOM 1322 O O . GLY A 1 179 ? -46.292 -5.884 39.429 1.00 41.28 179 GLY A O 1
ATOM 1323 N N . VAL A 1 180 ? -47.729 -6.662 37.880 1.00 37.38 180 VAL A N 1
ATOM 1324 C CA . VAL A 1 180 ? -47.405 -5.700 36.813 1.00 37.38 180 VAL A CA 1
ATOM 1325 C C . VAL A 1 180 ? -47.771 -4.280 37.260 1.00 37.38 180 VAL A C 1
ATOM 1327 O O . VAL A 1 180 ? -48.952 -3.941 37.358 1.00 37.38 180 VAL A O 1
ATOM 1330 N N . VAL A 1 181 ? -46.770 -3.424 37.475 1.00 45.78 181 VAL A N 1
ATOM 1331 C CA . VAL A 1 181 ? -46.983 -1.983 37.661 1.00 45.78 181 VAL A CA 1
ATOM 1332 C C . VAL A 1 181 ? -47.328 -1.381 36.299 1.00 45.78 181 VAL A C 1
ATOM 1334 O O . VAL A 1 181 ? -46.458 -1.143 35.468 1.00 45.78 181 VAL A O 1
ATOM 1337 N N . ARG A 1 182 ? -48.621 -1.168 36.037 1.00 44.00 182 ARG A N 1
ATOM 1338 C CA . ARG A 1 182 ? -49.097 -0.461 34.839 1.00 44.00 182 ARG A CA 1
ATOM 1339 C C . ARG A 1 182 ? -49.417 0.981 35.205 1.00 44.00 182 ARG A C 1
ATOM 1341 O O . ARG A 1 182 ? -50.444 1.242 35.829 1.00 44.00 182 ARG A O 1
ATOM 1348 N N . ALA A 1 183 ? -48.565 1.920 34.798 1.00 46.16 183 ALA A N 1
ATOM 1349 C CA . ALA A 1 183 ? -48.924 3.332 34.818 1.00 46.16 183 ALA A CA 1
ATOM 1350 C C . ALA A 1 183 ? -50.067 3.552 33.814 1.00 46.16 183 ALA A C 1
ATOM 1352 O O . ALA A 1 183 ? -49.942 3.242 32.627 1.00 46.16 183 ALA A O 1
ATOM 1353 N N . LYS A 1 184 ? -51.221 4.033 34.286 1.00 36.34 184 LYS A N 1
ATOM 1354 C CA . LYS A 1 184 ? -52.370 4.308 33.418 1.00 36.34 184 LYS A CA 1
ATOM 1355 C C . LYS A 1 184 ? -52.077 5.598 32.642 1.00 36.34 184 LYS A C 1
ATOM 1357 O O . LYS A 1 184 ? -52.257 6.685 33.172 1.00 36.34 184 LYS A O 1
ATOM 1362 N N . SER A 1 185 ? -51.557 5.440 31.422 1.00 41.59 185 SER A N 1
ATOM 1363 C CA . SER A 1 185 ? -51.389 6.483 30.393 1.00 41.59 185 SER A CA 1
ATOM 1364 C C . SER A 1 185 ? -50.703 7.791 30.824 1.00 41.59 185 SER A C 1
ATOM 1366 O O . SER A 1 185 ? -51.031 8.854 30.307 1.00 41.59 185 SER A O 1
ATOM 1368 N N . GLY A 1 186 ? -49.742 7.731 31.738 1.00 44.03 186 GLY A N 1
ATOM 1369 C CA . GLY A 1 186 ? -48.924 8.876 32.125 1.00 44.03 186 GLY A CA 1
ATOM 1370 C C . GLY A 1 186 ? -47.501 8.404 32.343 1.00 44.03 186 GLY A C 1
ATOM 1371 O O . GLY A 1 186 ? -47.298 7.368 32.976 1.00 44.03 186 GLY A O 1
ATOM 1372 N N . ALA A 1 187 ? -46.535 9.116 31.764 1.00 48.41 187 ALA A N 1
ATOM 1373 C CA . ALA A 1 187 ? -45.120 8.866 31.990 1.00 48.41 187 ALA A CA 1
ATOM 1374 C C . ALA A 1 187 ? -44.838 8.758 33.497 1.00 48.41 187 ALA A C 1
ATOM 1376 O O . ALA A 1 187 ? -45.417 9.493 34.297 1.00 48.41 187 ALA A O 1
ATOM 1377 N N . ILE A 1 188 ? -43.948 7.846 33.884 1.00 54.19 188 ILE A N 1
ATOM 1378 C CA . ILE A 1 188 ? -43.378 7.865 35.228 1.00 54.19 188 ILE A CA 1
ATOM 1379 C C . ILE A 1 188 ? -42.491 9.116 35.276 1.00 54.19 188 ILE A C 1
ATOM 1381 O O . ILE A 1 188 ? -41.419 9.140 34.685 1.00 54.19 188 ILE A O 1
ATOM 1385 N N . THR A 1 189 ? -42.989 10.190 35.886 1.00 47.12 189 THR A N 1
ATOM 1386 C CA . THR A 1 189 ? -42.336 11.512 35.939 1.00 47.12 189 THR A CA 1
ATOM 1387 C C . THR A 1 189 ? -41.378 11.677 37.123 1.00 47.12 189 THR A C 1
ATOM 1389 O O . THR A 1 189 ? -40.942 12.790 37.394 1.00 47.12 189 THR A O 1
ATOM 1392 N N . ALA A 1 190 ? -41.072 10.600 37.850 1.00 50.25 190 ALA A N 1
ATOM 1393 C CA . ALA A 1 190 ? -40.160 10.596 38.992 1.00 50.25 190 ALA A CA 1
ATOM 1394 C C . ALA A 1 190 ? -39.096 9.502 38.835 1.00 50.25 190 ALA A C 1
ATOM 1396 O O . ALA A 1 190 ? -39.333 8.511 38.141 1.00 50.25 190 ALA A O 1
ATOM 1397 N N . ASP A 1 191 ? -37.952 9.675 39.501 1.00 49.34 191 ASP A N 1
ATOM 1398 C CA . ASP A 1 191 ? -36.837 8.727 39.480 1.00 49.34 191 ASP A CA 1
ATOM 1399 C C . ASP A 1 191 ? -37.308 7.331 39.908 1.00 49.34 191 ASP A C 1
ATOM 1401 O O . ASP A 1 191 ? -37.676 7.089 41.061 1.00 49.34 191 ASP A O 1
ATOM 1405 N N . TRP A 1 192 ? -37.323 6.398 38.956 1.00 57.16 192 TRP A N 1
ATOM 1406 C CA . TRP A 1 192 ? -37.659 5.004 39.205 1.00 57.16 192 TRP A CA 1
ATOM 1407 C C . TRP A 1 192 ? -36.378 4.182 39.299 1.00 57.16 192 TRP A C 1
ATOM 1409 O O . TRP A 1 192 ? -35.660 4.012 38.316 1.00 57.16 192 TRP A O 1
ATOM 1419 N N . GLY A 1 193 ? -36.098 3.666 40.495 1.00 57.91 193 GLY A N 1
ATOM 1420 C CA . GLY A 1 193 ? -35.022 2.711 40.731 1.00 57.91 193 GLY A CA 1
ATOM 1421 C C . GLY A 1 193 ? -35.565 1.288 40.807 1.00 57.91 193 GLY A C 1
ATOM 1422 O O . GLY A 1 193 ? -36.466 1.004 41.598 1.00 57.91 193 GLY A O 1
ATOM 1423 N N . VAL A 1 194 ? -34.989 0.372 40.030 1.00 66.94 194 VAL A N 1
ATOM 1424 C CA . VAL A 1 194 ? -35.107 -1.064 40.300 1.00 66.94 194 VAL A CA 1
ATOM 1425 C C . VAL A 1 194 ? -33.963 -1.465 41.229 1.00 66.94 194 VAL A C 1
ATOM 1427 O O . VAL A 1 194 ? -32.797 -1.299 40.898 1.00 66.94 194 VAL A O 1
ATOM 1430 N N . GLY A 1 195 ? -34.278 -2.003 42.410 1.00 52.78 195 GLY A N 1
ATOM 1431 C CA . GLY A 1 195 ? -33.259 -2.518 43.340 1.00 52.78 195 GLY A CA 1
ATOM 1432 C C . GLY A 1 195 ? -32.595 -3.827 42.879 1.00 52.78 195 GLY A C 1
ATOM 1433 O O . GLY A 1 195 ? -31.798 -4.397 43.614 1.00 52.78 195 GLY A O 1
ATOM 1434 N N . GLY A 1 196 ? -32.956 -4.327 41.692 1.00 68.06 196 GLY A N 1
ATOM 1435 C CA . GLY A 1 196 ? -32.490 -5.584 41.109 1.00 68.06 196 GLY A CA 1
ATOM 1436 C C . GLY A 1 196 ? -32.578 -5.568 39.578 1.00 68.06 196 GLY A C 1
ATOM 1437 O O . GLY A 1 196 ? -32.568 -4.507 38.959 1.00 68.06 196 GLY A O 1
ATOM 1438 N N . LYS A 1 197 ? -32.680 -6.746 38.948 1.00 64.12 197 LYS A N 1
ATOM 1439 C CA . LYS A 1 197 ? -32.678 -6.891 37.481 1.00 64.12 197 LYS A CA 1
ATOM 1440 C C . LYS A 1 197 ? -33.960 -6.343 36.838 1.00 64.12 197 LYS A C 1
ATOM 1442 O O . LYS A 1 197 ? -35.049 -6.849 37.102 1.00 64.12 197 LYS A O 1
ATOM 1447 N N . LEU A 1 198 ? -33.821 -5.394 35.910 1.00 73.75 198 LEU A N 1
ATOM 1448 C CA . LEU A 1 198 ? -34.881 -5.053 34.957 1.00 73.75 198 LEU A CA 1
ATOM 1449 C C . LEU A 1 198 ? -34.894 -6.092 33.828 1.00 73.75 198 LEU A C 1
ATOM 1451 O O . LEU A 1 198 ? -33.895 -6.268 33.136 1.00 73.75 198 LEU A O 1
ATOM 1455 N N . THR A 1 199 ? -36.018 -6.783 33.639 1.00 72.75 199 THR A N 1
ATOM 1456 C CA . THR A 1 199 ? -36.226 -7.696 32.503 1.00 72.75 199 THR A CA 1
ATOM 1457 C C . THR A 1 199 ? -37.321 -7.118 31.617 1.00 72.75 199 THR A C 1
ATOM 1459 O O . THR A 1 199 ? -38.435 -6.901 32.092 1.00 72.75 199 THR A O 1
ATOM 1462 N N . VAL A 1 200 ? -37.008 -6.854 30.349 1.00 76.19 200 VAL A N 1
ATOM 1463 C CA . VAL A 1 200 ? -37.968 -6.373 29.344 1.00 76.19 200 VAL A CA 1
ATOM 1464 C C . VAL A 1 200 ? -38.232 -7.518 28.371 1.00 76.19 200 VAL A C 1
ATOM 1466 O O . VAL A 1 200 ? -37.285 -8.131 27.892 1.00 76.19 200 VAL A O 1
ATOM 1469 N N . GLY A 1 201 ? -39.507 -7.858 28.159 1.00 70.81 201 GLY A N 1
ATOM 1470 C CA . GLY A 1 201 ? -39.899 -9.021 27.352 1.00 70.81 201 GLY A CA 1
ATOM 1471 C C . GLY A 1 201 ? -39.793 -8.803 25.841 1.00 70.81 201 GLY A C 1
ATOM 1472 O O . GLY A 1 201 ? -39.429 -9.736 25.137 1.00 70.81 201 GLY A O 1
ATOM 1473 N N . ASP A 1 202 ? -40.066 -7.578 25.381 1.00 77.19 202 ASP A N 1
ATOM 1474 C CA . ASP A 1 202 ? -40.034 -7.193 23.965 1.00 77.19 202 ASP A CA 1
ATOM 1475 C C . ASP A 1 202 ? -39.039 -6.028 23.756 1.00 77.19 202 ASP A C 1
ATOM 1477 O O . ASP A 1 202 ? -37.834 -6.200 23.923 1.00 77.19 202 ASP A O 1
ATOM 1481 N N . ASP A 1 203 ? -39.520 -4.815 23.458 1.00 75.25 203 ASP A N 1
ATOM 1482 C CA . ASP A 1 203 ? -38.681 -3.637 23.212 1.00 75.25 203 ASP A CA 1
ATOM 1483 C C . ASP A 1 203 ? -38.535 -2.748 24.459 1.00 75.25 203 ASP A C 1
ATOM 1485 O O . ASP A 1 203 ? -39.523 -2.338 25.074 1.00 75.25 203 ASP A O 1
ATOM 1489 N N . ALA A 1 204 ? -37.304 -2.321 24.756 1.00 78.31 204 ALA A N 1
ATOM 1490 C CA . ALA A 1 204 ? -37.032 -1.176 25.624 1.00 78.31 204 ALA A CA 1
ATOM 1491 C C . ALA A 1 204 ? -36.676 0.043 24.759 1.00 78.31 204 ALA A C 1
ATOM 1493 O O . ALA A 1 204 ? -35.668 0.035 24.055 1.00 78.31 204 ALA A O 1
ATOM 1494 N N . ARG A 1 205 ? -37.485 1.109 24.806 1.00 78.31 205 ARG A N 1
ATOM 1495 C CA . ARG A 1 205 ? -37.201 2.367 24.094 1.00 78.31 205 ARG A CA 1
ATOM 1496 C C . ARG A 1 205 ? -36.910 3.480 25.089 1.00 78.31 205 ARG A C 1
ATOM 1498 O O . ARG A 1 205 ? -37.757 3.802 25.917 1.00 78.31 205 ARG A O 1
ATOM 1505 N N . VAL A 1 206 ? -35.734 4.091 24.971 1.00 78.69 206 VAL A N 1
ATOM 1506 C CA . VAL A 1 206 ? -35.344 5.281 25.737 1.00 78.69 206 VAL A CA 1
ATOM 1507 C C . VAL A 1 206 ? -35.342 6.466 24.777 1.00 78.69 206 VAL A C 1
ATOM 1509 O O . VAL A 1 206 ? -34.587 6.480 23.813 1.00 78.69 206 VAL A O 1
ATOM 1512 N N . GLY A 1 207 ? -36.225 7.442 25.004 1.00 72.50 207 GLY A N 1
ATOM 1513 C CA . GLY A 1 207 ? -36.372 8.615 24.128 1.00 72.50 207 GLY A CA 1
ATOM 1514 C C . GLY A 1 207 ? -35.275 9.678 24.282 1.00 72.50 207 GLY A C 1
ATOM 1515 O O . GLY A 1 207 ? -35.305 10.679 23.574 1.00 72.50 207 GLY A O 1
ATOM 1516 N N . GLY A 1 208 ? -34.341 9.477 25.216 1.00 78.00 208 GLY A N 1
ATOM 1517 C CA . GLY A 1 208 ? -33.220 10.369 25.516 1.00 78.00 208 GLY A CA 1
ATOM 1518 C C . GLY A 1 208 ? -31.901 9.602 25.639 1.00 78.00 208 GLY A C 1
ATOM 1519 O O . GLY A 1 208 ? -31.662 8.650 24.900 1.00 78.00 208 GLY A O 1
ATOM 1520 N N . SER A 1 209 ? -31.043 10.005 26.576 1.00 74.44 209 SER A N 1
ATOM 1521 C CA . SER A 1 209 ? -29.774 9.325 26.856 1.00 74.44 209 SER A CA 1
ATOM 1522 C C . SER A 1 209 ? -29.926 8.222 27.907 1.00 74.44 209 SER A C 1
ATOM 1524 O O . SER A 1 209 ? -30.724 8.322 28.838 1.00 74.44 209 SER A O 1
ATOM 1526 N N . VAL A 1 210 ? -29.118 7.170 27.772 1.00 80.19 210 VAL A N 1
ATOM 1527 C CA . VAL A 1 210 ? -28.867 6.194 28.838 1.00 80.19 210 VAL A CA 1
ATOM 1528 C C . VAL A 1 210 ? -27.549 6.584 29.500 1.00 80.19 210 VAL A C 1
ATOM 1530 O O . VAL A 1 210 ? -26.518 6.616 28.831 1.00 80.19 210 VAL A O 1
ATOM 1533 N N . ALA A 1 211 ? -27.582 6.907 30.792 1.00 77.50 211 ALA A N 1
ATOM 1534 C CA . ALA A 1 211 ? -26.394 7.196 31.589 1.00 77.50 211 ALA A CA 1
ATOM 1535 C C . ALA A 1 211 ? -26.157 6.052 32.580 1.00 77.50 211 ALA A C 1
ATOM 1537 O O . ALA A 1 211 ? -27.052 5.700 33.346 1.00 77.50 211 ALA A O 1
ATOM 1538 N N . VAL A 1 212 ? -24.955 5.478 32.567 1.00 79.25 212 VAL A N 1
ATOM 1539 C CA . VAL A 1 212 ? -24.534 4.444 33.518 1.00 79.25 212 VAL A CA 1
ATOM 1540 C C . VAL A 1 212 ? -23.485 5.073 34.428 1.00 79.25 212 VAL A C 1
ATOM 1542 O O . VAL A 1 212 ? -22.466 5.555 33.947 1.00 79.25 212 VAL A O 1
ATOM 1545 N N . GLY A 1 213 ? -23.763 5.137 35.733 1.00 72.06 213 GLY A N 1
ATOM 1546 C CA . GLY A 1 213 ? -22.862 5.764 36.713 1.00 72.06 213 GLY A CA 1
ATOM 1547 C C . GLY A 1 213 ? -21.642 4.913 37.093 1.00 72.06 213 GLY A C 1
ATOM 1548 O O . GLY A 1 213 ? -20.748 5.412 37.766 1.00 72.06 213 GLY A O 1
ATOM 1549 N N . GLY A 1 214 ? -21.622 3.644 36.675 1.00 76.88 214 GLY A N 1
ATOM 1550 C CA . GLY A 1 214 ? -20.523 2.691 36.852 1.00 76.88 214 GLY A CA 1
ATOM 1551 C C . GLY A 1 214 ? -20.295 1.886 35.570 1.00 76.88 214 GLY A C 1
ATOM 1552 O O . GLY A 1 214 ? -20.455 2.422 34.473 1.00 76.88 214 GLY A O 1
ATOM 1553 N N . ASP A 1 215 ? -19.979 0.597 35.691 1.00 74.50 215 ASP A N 1
ATOM 1554 C CA . ASP A 1 215 ? -19.700 -0.254 34.529 1.00 74.50 215 ASP A CA 1
ATOM 1555 C C . ASP A 1 215 ? -20.981 -0.647 33.775 1.00 74.50 215 ASP A C 1
ATOM 1557 O O . ASP A 1 215 ? -21.905 -1.247 34.329 1.00 74.50 215 ASP A O 1
ATOM 1561 N N . GLY A 1 216 ? -21.030 -0.323 32.482 1.00 74.62 216 GLY A N 1
ATOM 1562 C CA . GLY A 1 216 ? -22.046 -0.819 31.557 1.00 74.62 216 GLY A CA 1
ATOM 1563 C C . GLY A 1 216 ? -21.529 -2.045 30.813 1.00 74.62 216 GLY A C 1
ATOM 1564 O O . GLY A 1 216 ? -20.586 -1.932 30.032 1.00 74.62 216 GLY A O 1
ATOM 1565 N N . HIS A 1 217 ? -22.149 -3.205 31.028 1.00 77.56 217 HIS A N 1
ATOM 1566 C CA . HIS A 1 217 ? -21.826 -4.432 30.301 1.00 77.56 217 HIS A CA 1
ATOM 1567 C C . HIS A 1 217 ? -22.960 -4.820 29.346 1.00 77.56 217 HIS A C 1
ATOM 1569 O O . HIS A 1 217 ? -24.138 -4.704 29.687 1.00 77.56 217 HIS A O 1
ATOM 1575 N N . VAL A 1 218 ? -22.603 -5.286 28.149 1.00 81.81 218 VAL A N 1
ATOM 1576 C CA . VAL A 1 218 ? -23.534 -5.860 27.172 1.00 81.81 218 VAL A CA 1
ATOM 1577 C C . VAL A 1 218 ? -23.043 -7.274 26.870 1.00 81.81 218 VAL A C 1
ATOM 1579 O O . VAL A 1 218 ? -22.071 -7.435 26.143 1.00 81.81 218 VAL A O 1
ATOM 1582 N N . ASP A 1 219 ? -23.722 -8.292 27.410 1.00 77.94 219 ASP A N 1
ATOM 1583 C CA . ASP A 1 219 ? -23.392 -9.720 27.204 1.00 77.94 219 ASP A CA 1
ATOM 1584 C C . ASP A 1 219 ? -23.675 -10.217 25.765 1.00 77.94 219 ASP A C 1
ATOM 1586 O O . ASP A 1 219 ? -23.432 -11.375 25.428 1.00 77.94 219 ASP A O 1
ATOM 1590 N N . GLY A 1 220 ? -24.240 -9.356 24.912 1.00 79.06 220 GLY A N 1
ATOM 1591 C CA . GLY A 1 220 ? -24.651 -9.665 23.544 1.00 79.06 220 GLY A CA 1
ATOM 1592 C C . GLY A 1 220 ? -24.191 -8.625 22.521 1.00 79.06 220 GLY A C 1
ATOM 1593 O O . GLY A 1 220 ? -23.234 -7.883 22.725 1.00 79.06 220 GLY A O 1
ATOM 1594 N N . THR A 1 221 ? -24.881 -8.563 21.382 1.00 78.94 221 THR A N 1
ATOM 1595 C CA . THR A 1 221 ? -24.541 -7.629 20.301 1.00 78.94 221 THR A CA 1
ATOM 1596 C C . THR A 1 221 ? -25.152 -6.250 20.542 1.00 78.94 221 THR A C 1
ATOM 1598 O O . THR A 1 221 ? -26.372 -6.099 20.563 1.00 78.94 221 THR A O 1
ATOM 1601 N N . LEU A 1 222 ? -24.307 -5.222 20.637 1.00 83.12 222 LEU A N 1
ATOM 1602 C CA . LEU A 1 222 ? -24.731 -3.828 20.523 1.00 83.12 222 LEU A CA 1
ATOM 1603 C C . LEU A 1 222 ? -24.757 -3.419 19.041 1.00 83.12 222 LEU A C 1
ATOM 1605 O O . LEU A 1 222 ? -23.712 -3.358 18.398 1.00 83.12 222 LEU A O 1
ATOM 1609 N N . VAL A 1 223 ? -25.939 -3.113 18.501 1.00 81.38 223 VAL A N 1
ATOM 1610 C CA . VAL A 1 223 ? -26.100 -2.592 17.133 1.00 81.38 223 VAL A CA 1
ATOM 1611 C C . VAL A 1 223 ? -26.363 -1.089 17.187 1.00 81.38 223 VAL A C 1
ATOM 1613 O O . VAL A 1 223 ? -27.365 -0.651 17.747 1.00 81.38 223 VAL A O 1
ATOM 1616 N N . VAL A 1 224 ? -25.487 -0.294 16.571 1.00 84.06 224 VAL A N 1
ATOM 1617 C CA . VAL A 1 224 ? -25.659 1.159 16.430 1.00 84.06 224 VAL A CA 1
ATOM 1618 C C . VAL A 1 224 ? -26.061 1.467 14.988 1.00 84.06 224 VAL A C 1
ATOM 1620 O O . VAL A 1 224 ? -25.290 1.235 14.064 1.00 84.06 224 VAL A O 1
ATOM 1623 N N . VAL A 1 225 ? -27.275 1.985 14.791 1.00 79.00 225 VAL A N 1
ATOM 1624 C CA . VAL A 1 225 ? -27.839 2.283 13.454 1.00 79.00 225 VAL A CA 1
ATOM 1625 C C . VAL A 1 225 ? -27.416 3.675 12.937 1.00 79.00 225 VAL A C 1
ATOM 1627 O O . VAL A 1 225 ? -27.613 3.996 11.769 1.00 79.00 225 VAL A O 1
ATOM 1630 N N . GLY A 1 226 ? -26.813 4.505 13.795 1.00 81.19 226 GLY A N 1
ATOM 1631 C CA . GLY A 1 226 ? -26.312 5.848 13.474 1.00 81.19 226 GLY A CA 1
ATOM 1632 C C . GLY A 1 226 ? -24.832 6.032 13.825 1.00 81.19 226 GLY A C 1
ATOM 1633 O O . GLY A 1 226 ? -24.035 5.104 13.718 1.00 81.19 226 GLY A O 1
ATOM 1634 N N . SER A 1 227 ? -24.451 7.234 14.258 1.00 72.00 227 SER A N 1
ATOM 1635 C CA . SER A 1 227 ? -23.098 7.518 14.747 1.00 72.00 227 SER A CA 1
ATOM 1636 C C . SER A 1 227 ? -22.968 7.236 16.248 1.00 72.00 227 SER A C 1
ATOM 1638 O O . SER A 1 227 ? -23.838 7.596 17.038 1.00 72.00 227 SER A O 1
ATOM 1640 N N . ALA A 1 228 ? -21.849 6.631 16.647 1.00 79.06 228 ALA A N 1
ATOM 1641 C CA . ALA A 1 228 ? -21.419 6.537 18.039 1.00 79.06 228 ALA A CA 1
ATOM 1642 C C . ALA A 1 228 ? -20.069 7.239 18.201 1.00 79.06 228 ALA A C 1
ATOM 1644 O O . ALA A 1 228 ? -19.161 7.045 17.392 1.00 79.06 228 ALA A O 1
ATOM 1645 N N . THR A 1 229 ? -19.937 8.029 19.264 1.00 75.88 229 THR A N 1
ATOM 1646 C CA . THR A 1 229 ? -18.673 8.658 19.656 1.00 75.88 229 THR A CA 1
ATOM 1647 C C . THR A 1 229 ? -18.222 8.029 20.964 1.00 75.88 229 THR A C 1
ATOM 1649 O O . THR A 1 229 ? -18.942 8.103 21.957 1.00 75.88 229 THR A O 1
ATOM 1652 N N . VAL A 1 230 ? -17.034 7.425 20.976 1.00 80.44 230 VAL A N 1
ATOM 1653 C CA . VAL A 1 230 ? -16.396 6.930 22.203 1.00 80.44 230 VAL A CA 1
ATOM 1654 C C . VAL A 1 230 ? -15.359 7.967 22.631 1.00 80.44 230 VAL A C 1
ATOM 1656 O O . VAL A 1 230 ? -14.467 8.303 21.856 1.00 80.44 230 VAL A O 1
ATOM 1659 N N . GLY A 1 231 ? -15.526 8.544 23.823 1.00 70.19 231 GLY A N 1
ATOM 1660 C CA . GLY A 1 231 ? -14.618 9.565 24.355 1.00 70.19 231 GLY A CA 1
ATOM 1661 C C . GLY A 1 231 ? -13.287 8.979 24.835 1.00 70.19 231 GLY A C 1
ATOM 1662 O O . GLY A 1 231 ? -13.221 7.818 25.239 1.00 70.19 231 GLY A O 1
ATOM 1663 N N . SER A 1 232 ? -12.227 9.789 24.814 1.00 71.69 232 SER A N 1
ATOM 1664 C CA . SER A 1 232 ? -10.891 9.391 25.277 1.00 71.69 232 SER A CA 1
ATOM 1665 C C . SER A 1 232 ? -10.707 9.612 26.789 1.00 71.69 232 SER A C 1
ATOM 1667 O O . SER A 1 232 ? -11.184 10.631 27.293 1.00 71.69 232 SER A O 1
ATOM 1669 N N . PRO A 1 233 ? -9.951 8.745 27.498 1.00 61.72 233 PRO A N 1
ATOM 1670 C CA . PRO A 1 233 ? -9.276 7.541 27.001 1.00 61.72 233 PRO A CA 1
ATOM 1671 C C . PRO A 1 233 ? -10.228 6.338 26.898 1.00 61.72 233 PRO A C 1
ATOM 1673 O O . PRO A 1 233 ? -10.956 6.031 27.837 1.00 61.72 233 PRO A O 1
ATOM 1676 N N . SER A 1 234 ? -10.187 5.619 25.773 1.00 73.00 234 SER A N 1
ATOM 1677 C CA . SER A 1 234 ? -10.949 4.379 25.568 1.00 73.00 234 SER A CA 1
ATOM 1678 C C . SER A 1 234 ? -9.989 3.193 25.476 1.00 73.00 234 SER A C 1
ATOM 1680 O O . SER A 1 234 ? -9.002 3.257 24.745 1.00 73.00 234 SER A O 1
ATOM 1682 N N . LYS A 1 235 ? -10.277 2.105 26.199 1.00 66.19 235 LYS A N 1
ATOM 1683 C CA . LYS A 1 235 ? -9.545 0.836 26.100 1.00 66.19 235 LYS A CA 1
ATOM 1684 C C . LYS A 1 235 ? -10.452 -0.189 25.433 1.00 66.19 235 LYS A C 1
ATOM 1686 O O . LYS A 1 235 ? -11.506 -0.515 25.967 1.00 66.19 235 LYS A O 1
ATOM 1691 N N . PHE A 1 236 ? -10.047 -0.680 24.273 1.00 74.75 236 PHE A N 1
ATOM 1692 C CA . PHE A 1 236 ? -10.709 -1.789 23.597 1.00 74.75 236 PHE A CA 1
ATOM 1693 C C . PHE A 1 236 ? -9.809 -3.019 23.739 1.00 74.75 236 PHE A C 1
ATOM 1695 O O . PHE A 1 236 ? -8.596 -2.890 23.592 1.00 74.75 236 PHE A O 1
ATOM 1702 N N . GLY A 1 237 ? -10.376 -4.176 24.087 1.00 67.19 237 GLY A N 1
ATOM 1703 C CA . GLY A 1 237 ? -9.600 -5.413 24.242 1.00 67.19 237 GLY A CA 1
ATOM 1704 C C . GLY A 1 237 ? -9.061 -5.944 22.909 1.00 67.19 237 GLY A C 1
ATOM 1705 O O . GLY A 1 237 ? -9.506 -5.522 21.842 1.00 67.19 237 GLY A O 1
ATOM 1706 N N . ASP A 1 238 ? -8.155 -6.920 22.973 1.00 59.22 238 ASP A N 1
ATOM 1707 C CA . ASP A 1 238 ? -7.393 -7.452 21.826 1.00 59.22 238 ASP A CA 1
ATOM 1708 C C . ASP A 1 238 ? -8.254 -8.002 20.669 1.00 59.22 238 ASP A C 1
ATOM 1710 O O . ASP A 1 238 ? -7.794 -8.099 19.534 1.00 59.22 238 ASP A O 1
ATOM 1714 N N . ALA A 1 239 ? -9.522 -8.337 20.927 1.00 56.97 239 ALA A N 1
ATOM 1715 C CA . ALA A 1 239 ? -10.471 -8.819 19.921 1.00 56.97 239 ALA A CA 1
ATOM 1716 C C . ALA A 1 239 ? -11.202 -7.698 19.149 1.00 56.97 239 ALA A C 1
ATOM 1718 O O . ALA A 1 239 ? -12.041 -7.985 18.291 1.00 56.97 239 ALA A O 1
ATOM 1719 N N . ALA A 1 240 ? -10.931 -6.423 19.444 1.00 60.62 240 ALA A N 1
ATOM 1720 C CA . ALA A 1 240 ? -11.555 -5.302 18.754 1.00 60.62 240 ALA A CA 1
ATOM 1721 C C . ALA A 1 240 ? -11.034 -5.183 17.310 1.00 60.62 240 ALA A C 1
ATOM 1723 O O . ALA A 1 240 ? -9.954 -4.657 17.046 1.00 60.62 240 ALA A O 1
ATOM 1724 N N . GLN A 1 241 ? -11.830 -5.658 16.350 1.00 57.41 241 GLN A N 1
ATOM 1725 C CA . GLN A 1 241 ? -11.536 -5.515 14.925 1.00 57.41 241 GLN A CA 1
ATOM 1726 C C . GLN A 1 241 ? -11.888 -4.102 14.447 1.00 57.41 241 GLN A C 1
ATOM 1728 O O . GLN A 1 241 ? -12.999 -3.824 13.996 1.00 57.41 241 GLN A O 1
ATOM 1733 N N . PHE A 1 242 ? -10.926 -3.186 14.521 1.00 62.31 242 PHE A N 1
ATOM 1734 C CA . PHE A 1 242 ? -11.014 -1.920 13.800 1.00 62.31 242 PHE A CA 1
ATOM 1735 C C . PHE A 1 242 ? -10.705 -2.190 12.329 1.00 62.31 242 PHE A C 1
ATOM 1737 O O . PHE A 1 242 ? -9.603 -2.623 12.001 1.00 62.31 242 PHE A O 1
ATOM 1744 N N . GLY A 1 243 ? -11.642 -1.908 11.423 1.00 57.84 243 GLY A N 1
ATOM 1745 C CA . GLY A 1 243 ? -11.499 -2.169 9.981 1.00 57.84 243 GLY A CA 1
ATOM 1746 C C . GLY A 1 243 ? -10.343 -1.451 9.259 1.00 57.84 243 GLY A C 1
ATOM 1747 O O . GLY A 1 243 ? -10.314 -1.453 8.032 1.00 57.84 243 GLY A O 1
ATOM 1748 N N . GLN A 1 244 ? -9.407 -0.813 9.972 1.00 61.31 244 GLN A N 1
ATOM 1749 C CA . GLN A 1 244 ? -8.229 -0.131 9.429 1.00 61.31 244 GLN A CA 1
ATOM 1750 C C . GLN A 1 244 ? -7.041 -0.146 10.410 1.00 61.31 244 GLN A C 1
ATOM 1752 O O . GLN A 1 244 ? -6.602 0.919 10.829 1.00 61.31 244 GLN A O 1
ATOM 1757 N N . LEU A 1 245 ? -6.487 -1.301 10.790 1.00 56.78 245 LEU A N 1
ATOM 1758 C CA . LEU A 1 245 ? -5.198 -1.327 11.504 1.00 56.78 245 LEU A CA 1
ATOM 1759 C C . LEU A 1 245 ? -4.338 -2.522 11.065 1.00 56.78 245 LEU A C 1
ATOM 1761 O O . LEU A 1 245 ? -4.412 -3.595 11.647 1.00 56.78 245 LEU A O 1
ATOM 1765 N N . GLY A 1 246 ? -3.509 -2.331 10.035 1.00 61.59 246 GLY A N 1
ATOM 1766 C CA . GLY A 1 246 ? -2.421 -3.261 9.718 1.00 61.59 246 GLY A CA 1
ATOM 1767 C C . GLY A 1 246 ? -1.905 -3.161 8.285 1.00 61.59 246 GLY A C 1
ATOM 1768 O O . GLY A 1 246 ? -2.688 -3.142 7.337 1.00 61.59 246 GLY A O 1
ATOM 1769 N N . ASN A 1 247 ? -0.578 -3.117 8.135 1.00 64.88 247 ASN A N 1
ATOM 1770 C CA . ASN A 1 247 ? 0.078 -3.479 6.879 1.00 64.88 247 ASN A CA 1
ATOM 1771 C C . ASN A 1 247 ? -0.080 -5.000 6.691 1.00 64.88 247 ASN A C 1
ATOM 1773 O O . ASN A 1 247 ? -0.078 -5.707 7.696 1.00 64.88 247 ASN A O 1
ATOM 1777 N N . CYS A 1 248 ? -0.253 -5.479 5.455 1.00 70.00 248 CYS A N 1
ATOM 1778 C CA . CYS A 1 248 ? -0.441 -6.902 5.118 1.00 70.00 248 CYS A CA 1
ATOM 1779 C C . CYS A 1 248 ? -1.465 -7.662 5.994 1.00 70.00 248 CYS A C 1
ATOM 1781 O O . CYS A 1 248 ? -1.262 -8.816 6.360 1.00 70.00 248 CYS A O 1
ATOM 1783 N N . ARG A 1 249 ? -2.601 -7.026 6.309 1.00 75.06 249 ARG A N 1
ATOM 1784 C CA . ARG A 1 249 ? -3.620 -7.546 7.248 1.00 75.06 249 ARG A CA 1
ATOM 1785 C C . ARG A 1 249 ? -4.225 -8.910 6.869 1.00 75.06 249 ARG A C 1
ATOM 1787 O O . ARG A 1 249 ? -4.867 -9.556 7.686 1.00 75.06 249 ARG A O 1
ATOM 1794 N N . GLU A 1 250 ? -4.119 -9.275 5.597 1.00 82.94 250 GLU A N 1
ATOM 1795 C CA . GLU A 1 250 ? -4.692 -10.473 4.994 1.00 82.94 250 GLU A CA 1
ATOM 1796 C C . GLU A 1 250 ? -3.896 -10.798 3.727 1.00 82.94 250 GLU A C 1
ATOM 1798 O O . GLU A 1 250 ? -3.449 -9.883 3.024 1.00 82.94 250 GLU A O 1
ATOM 1803 N N . VAL A 1 251 ? -3.750 -12.090 3.422 1.00 88.50 251 VAL A N 1
ATOM 1804 C CA . VAL A 1 251 ? -3.228 -12.554 2.134 1.00 88.50 251 VAL A CA 1
ATOM 1805 C C . VAL A 1 251 ? -4.399 -12.921 1.229 1.00 88.50 251 VAL A C 1
ATOM 1807 O O . VAL A 1 251 ? -5.120 -13.877 1.502 1.00 88.50 251 VAL A O 1
ATOM 1810 N N . VAL A 1 252 ? -4.577 -12.181 0.136 1.00 90.88 252 VAL A N 1
ATOM 1811 C CA . VAL A 1 252 ? -5.640 -12.423 -0.849 1.00 90.88 252 VAL A CA 1
ATOM 1812 C C . VAL A 1 252 ? -5.059 -13.194 -2.031 1.00 90.88 252 VAL A C 1
ATOM 1814 O O . VAL A 1 252 ? -4.194 -12.685 -2.738 1.00 90.88 252 VAL A O 1
ATOM 1817 N N . GLY A 1 253 ? -5.531 -14.417 -2.266 1.00 92.69 253 GLY A N 1
ATOM 1818 C CA . GLY A 1 253 ? -5.161 -15.204 -3.445 1.00 92.69 253 GLY A CA 1
ATOM 1819 C C . GLY A 1 253 ? -6.040 -14.870 -4.652 1.00 92.69 253 GLY A C 1
ATOM 1820 O O . GLY A 1 253 ? -7.260 -14.804 -4.528 1.00 92.69 253 GLY A O 1
ATOM 1821 N N . THR A 1 254 ? -5.439 -14.701 -5.829 1.00 94.81 254 THR A N 1
ATOM 1822 C CA . THR A 1 254 ? -6.175 -14.594 -7.105 1.00 94.81 254 THR A CA 1
ATOM 1823 C C . THR A 1 254 ? -5.599 -15.576 -8.118 1.00 94.81 254 THR A C 1
ATOM 1825 O O . THR A 1 254 ? -4.381 -15.705 -8.204 1.00 94.81 254 THR A O 1
ATOM 1828 N N . THR A 1 255 ? -6.451 -16.264 -8.878 1.00 94.06 255 THR A N 1
ATOM 1829 C CA . THR A 1 255 ? -6.042 -17.206 -9.943 1.00 94.06 255 THR A CA 1
ATOM 1830 C C . THR A 1 255 ? -6.627 -16.866 -11.310 1.00 94.06 255 THR A C 1
ATOM 1832 O O . THR A 1 255 ? -6.213 -17.457 -12.301 1.00 94.06 255 THR A O 1
ATOM 1835 N N . ASP A 1 256 ? -7.563 -15.915 -11.350 1.00 94.25 256 ASP A N 1
ATOM 1836 C CA . ASP A 1 256 ? -8.300 -15.458 -12.525 1.00 94.25 256 ASP A CA 1
ATOM 1837 C C . ASP A 1 256 ? -8.609 -13.958 -12.400 1.00 94.25 256 ASP A C 1
ATOM 1839 O O . ASP A 1 256 ? -8.369 -13.331 -11.360 1.00 94.25 256 ASP A O 1
ATOM 1843 N N . ALA A 1 257 ? -9.173 -13.375 -13.462 1.00 95.94 257 ALA A N 1
ATOM 1844 C CA . ALA A 1 257 ? -9.510 -11.958 -13.515 1.00 95.94 257 ALA A CA 1
ATOM 1845 C C . ALA A 1 257 ? -10.430 -11.535 -12.357 1.00 95.94 257 ALA A C 1
ATOM 1847 O O . ALA A 1 257 ? -11.588 -11.941 -12.283 1.00 95.94 257 ALA A O 1
ATOM 1848 N N . THR A 1 258 ? -9.916 -10.676 -11.477 1.00 96.44 258 THR A N 1
ATOM 1849 C CA . THR A 1 258 ? -10.604 -10.261 -10.249 1.00 96.44 258 THR A CA 1
ATOM 1850 C C . THR A 1 258 ? -10.643 -8.740 -10.136 1.00 96.44 258 THR A C 1
ATOM 1852 O O . THR A 1 258 ? -9.684 -8.052 -10.484 1.00 96.44 258 THR A O 1
ATOM 1855 N N . VAL A 1 259 ? -11.745 -8.190 -9.623 1.00 97.25 259 VAL A N 1
ATOM 1856 C CA . VAL A 1 259 ? -11.822 -6.780 -9.217 1.00 97.25 259 VAL A CA 1
ATOM 1857 C C . VAL A 1 259 ? -11.646 -6.706 -7.706 1.00 97.25 259 VAL A C 1
ATOM 1859 O O . VAL A 1 259 ? -12.503 -7.170 -6.958 1.00 97.25 259 VAL A O 1
ATOM 1862 N N . LEU A 1 260 ? -10.534 -6.130 -7.259 1.00 95.38 260 LEU A N 1
ATOM 1863 C CA . LEU A 1 260 ? -10.265 -5.899 -5.847 1.00 95.38 260 LEU A CA 1
ATOM 1864 C C . LEU A 1 260 ? -11.185 -4.798 -5.310 1.00 95.38 260 LEU A C 1
ATOM 1866 O O . LEU A 1 260 ? -11.503 -3.822 -5.993 1.00 95.38 260 LEU A O 1
ATOM 1870 N N . THR A 1 261 ? -11.611 -4.958 -4.066 1.00 93.38 261 THR A N 1
ATOM 1871 C CA . THR A 1 261 ? -12.547 -4.055 -3.393 1.00 93.38 261 THR A CA 1
ATOM 1872 C C . THR A 1 261 ? -11.807 -3.075 -2.492 1.00 93.38 261 THR A C 1
ATOM 1874 O O . THR A 1 261 ? -10.724 -3.371 -1.987 1.00 93.38 261 THR A O 1
ATOM 1877 N N . ALA A 1 262 ? -12.410 -1.913 -2.224 1.00 89.94 262 ALA A N 1
ATOM 1878 C CA . ALA A 1 262 ? -11.857 -0.951 -1.269 1.00 89.94 262 ALA A CA 1
ATOM 1879 C C . ALA A 1 262 ? -11.672 -1.562 0.125 1.00 89.94 262 ALA A C 1
ATOM 1881 O O . ALA A 1 262 ? -10.727 -1.217 0.832 1.00 89.94 262 ALA A O 1
ATOM 1882 N N . ASN A 1 263 ? -12.530 -2.522 0.482 1.00 86.44 263 ASN A N 1
ATOM 1883 C CA . ASN A 1 263 ? -12.408 -3.255 1.727 1.00 86.44 263 ASN A CA 1
ATOM 1884 C C . ASN A 1 263 ? -11.095 -4.013 1.805 1.00 86.44 263 ASN A C 1
ATOM 1886 O O . ASN A 1 263 ? -10.607 -4.116 2.909 1.00 86.44 263 ASN A O 1
ATOM 1890 N N . GLN A 1 264 ? -10.498 -4.480 0.707 1.00 89.00 264 GLN A N 1
ATOM 1891 C CA . GLN A 1 264 ? -9.229 -5.223 0.706 1.00 89.00 264 GLN A CA 1
ATOM 1892 C C . GLN A 1 264 ? -7.985 -4.322 0.799 1.00 89.00 264 GLN A C 1
ATOM 1894 O O . GLN A 1 264 ? -6.863 -4.824 0.752 1.00 89.00 264 GLN A O 1
ATOM 1899 N N . ALA A 1 265 ? -8.150 -3.005 0.954 1.00 87.69 265 ALA A N 1
ATOM 1900 C CA . ALA A 1 265 ? -7.036 -2.099 1.211 1.00 87.69 265 ALA A CA 1
ATOM 1901 C C . ALA A 1 265 ? -6.219 -2.539 2.444 1.00 87.69 265 ALA A C 1
ATOM 1903 O O . ALA A 1 265 ? -6.774 -2.834 3.506 1.00 87.69 265 ALA A O 1
ATOM 1904 N N . GLY A 1 266 ? -4.895 -2.563 2.296 1.00 88.19 266 GLY A N 1
ATOM 1905 C CA . GLY A 1 266 ? -3.937 -3.037 3.296 1.00 88.19 266 GLY A CA 1
ATOM 1906 C C . GLY A 1 266 ? -3.626 -4.537 3.226 1.00 88.19 266 GLY A C 1
ATOM 1907 O O . GLY A 1 266 ? -2.927 -5.039 4.103 1.00 88.19 266 GLY A O 1
ATOM 1908 N N . SER A 1 267 ? -4.134 -5.262 2.221 1.00 89.19 267 SER A N 1
ATOM 1909 C CA . SER A 1 267 ? -3.821 -6.682 1.996 1.00 89.19 267 SER A CA 1
ATOM 1910 C C . SER A 1 267 ? -2.569 -6.891 1.135 1.00 89.19 267 SER A C 1
ATOM 1912 O O . SER A 1 267 ? -2.194 -6.030 0.328 1.00 89.19 267 SER A O 1
ATOM 1914 N N . SER A 1 268 ? -1.954 -8.066 1.290 1.00 92.56 268 SER A N 1
ATOM 1915 C CA . SER A 1 268 ? -0.956 -8.589 0.355 1.00 92.56 268 SER A CA 1
ATOM 1916 C C . SER A 1 268 ? -1.655 -9.543 -0.613 1.00 92.56 268 SER A C 1
ATOM 1918 O O . SER A 1 268 ? -2.203 -10.571 -0.225 1.00 92.56 268 SER A O 1
ATOM 1920 N N . VAL A 1 269 ? -1.671 -9.199 -1.891 1.00 94.62 269 VAL A N 1
ATOM 1921 C CA . VAL A 1 269 ? -2.338 -9.953 -2.948 1.00 94.62 269 VAL A CA 1
ATOM 1922 C C . VAL A 1 269 ? -1.327 -10.892 -3.594 1.00 94.62 269 VAL A C 1
ATOM 1924 O O . VAL A 1 269 ? -0.404 -10.457 -4.281 1.00 94.62 269 VAL A O 1
ATOM 1927 N N . ASN A 1 270 ? -1.508 -12.191 -3.397 1.00 94.38 270 ASN A N 1
ATOM 1928 C CA . ASN A 1 270 ? -0.735 -13.205 -4.095 1.00 94.38 270 ASN A CA 1
ATOM 1929 C C . ASN A 1 270 ? -1.432 -13.548 -5.419 1.00 94.38 270 ASN A C 1
ATOM 1931 O O . ASN A 1 270 ? -2.580 -14.009 -5.433 1.00 94.38 270 ASN A O 1
ATOM 1935 N N . VAL A 1 271 ? -0.756 -13.295 -6.538 1.00 94.19 271 VAL A N 1
ATOM 1936 C CA . VAL A 1 271 ? -1.263 -13.631 -7.872 1.00 94.19 271 VAL A CA 1
ATOM 1937 C C . VAL A 1 271 ? -0.691 -14.982 -8.318 1.00 94.19 271 VAL A C 1
ATOM 1939 O O . VAL A 1 271 ? 0.526 -15.169 -8.377 1.00 94.19 271 VAL A O 1
ATOM 1942 N N . GLY A 1 272 ? -1.587 -15.934 -8.586 1.00 90.19 272 GLY A N 1
ATOM 1943 C CA . GLY A 1 272 ? -1.316 -17.304 -9.034 1.00 90.19 272 GLY A CA 1
ATOM 1944 C C . GLY A 1 272 ? -2.020 -17.599 -10.362 1.00 90.19 272 GLY A C 1
ATOM 1945 O O . GLY A 1 272 ? -2.295 -16.677 -11.110 1.00 90.19 272 GLY A O 1
ATOM 1946 N N . GLY A 1 273 ? -2.327 -18.861 -10.674 1.00 86.56 273 GLY A N 1
ATOM 1947 C CA . GLY A 1 273 ? -3.050 -19.249 -11.902 1.00 86.56 273 GLY A CA 1
ATOM 1948 C C . GLY A 1 273 ? -2.149 -19.783 -13.025 1.00 86.56 273 GLY A C 1
ATOM 1949 O O . GLY A 1 273 ? -0.931 -19.778 -12.905 1.00 86.56 273 GLY A O 1
ATOM 1950 N N . ALA A 1 274 ? -2.750 -20.297 -14.103 1.00 85.62 274 ALA A N 1
ATOM 1951 C CA . ALA A 1 274 ? -2.025 -20.965 -15.201 1.00 85.62 274 ALA A CA 1
ATOM 1952 C C . ALA A 1 274 ? -1.938 -20.135 -16.496 1.00 85.62 274 ALA A C 1
ATOM 1954 O O . ALA A 1 274 ? -1.181 -20.473 -17.405 1.00 85.62 274 ALA A O 1
ATOM 1955 N N . THR A 1 275 ? -2.718 -19.060 -16.601 1.00 90.12 275 THR A N 1
ATOM 1956 C CA . THR A 1 275 ? -2.821 -18.212 -17.796 1.00 90.12 275 THR A CA 1
ATOM 1957 C C . THR A 1 275 ? -2.688 -16.742 -17.425 1.00 90.12 275 THR A C 1
ATOM 1959 O O . THR A 1 275 ? -2.870 -16.374 -16.269 1.00 90.12 275 THR A O 1
ATOM 1962 N N . ALA A 1 276 ? -2.395 -15.883 -18.402 1.00 92.88 276 ALA A N 1
ATOM 1963 C CA . ALA A 1 276 ? -2.385 -14.441 -18.184 1.00 92.88 276 ALA A CA 1
ATOM 1964 C C . ALA A 1 276 ? -3.810 -13.920 -17.924 1.00 92.88 276 ALA A C 1
ATOM 1966 O O . ALA A 1 276 ? -4.743 -14.263 -18.651 1.00 92.88 276 ALA A O 1
ATOM 1967 N N . TYR A 1 277 ? -3.976 -13.060 -16.920 1.00 95.75 277 TYR A N 1
ATOM 1968 C CA . TYR A 1 277 ? -5.240 -12.381 -16.615 1.00 95.75 277 TYR A CA 1
ATOM 1969 C C . TYR A 1 277 ? -4.989 -10.981 -16.049 1.00 95.75 277 TYR A C 1
ATOM 1971 O O . TYR A 1 277 ? -3.849 -10.538 -15.894 1.00 95.75 277 TYR A O 1
ATOM 1979 N N . THR A 1 278 ? -6.076 -10.254 -15.782 1.00 97.06 278 THR A N 1
ATOM 1980 C CA . THR A 1 278 ? -6.027 -8.898 -15.231 1.00 97.06 278 THR A CA 1
ATOM 1981 C C . THR A 1 278 ? -6.721 -8.831 -13.880 1.00 97.06 278 THR A C 1
ATOM 1983 O O . THR A 1 278 ? -7.917 -9.105 -13.791 1.00 97.06 278 THR A O 1
ATOM 1986 N N . ASN A 1 279 ? -5.997 -8.372 -12.864 1.00 97.38 279 ASN A N 1
ATOM 1987 C CA . ASN A 1 279 ? -6.580 -7.917 -11.611 1.00 97.38 279 ASN A CA 1
ATOM 1988 C C . ASN A 1 279 ? -6.788 -6.410 -11.660 1.00 97.38 279 ASN A C 1
ATOM 1990 O O . ASN A 1 279 ? -5.863 -5.648 -11.942 1.00 97.38 279 ASN A O 1
ATOM 1994 N N . LYS A 1 280 ? -8.009 -5.971 -11.372 1.00 98.12 280 LYS A N 1
ATOM 1995 C CA . LYS A 1 280 ? -8.345 -4.554 -11.309 1.00 98.12 280 LYS A CA 1
ATOM 1996 C C . LYS A 1 280 ? -8.272 -4.057 -9.872 1.00 98.12 280 LYS A C 1
ATOM 1998 O O . LYS A 1 280 ? -8.867 -4.657 -8.983 1.00 98.12 280 LYS A O 1
ATOM 2003 N N . LEU A 1 281 ? -7.584 -2.944 -9.658 1.00 97.81 281 LEU A N 1
ATOM 2004 C CA . LEU A 1 281 ? -7.617 -2.188 -8.406 1.00 97.81 281 LEU A CA 1
ATOM 2005 C C . LEU A 1 281 ? -9.025 -1.641 -8.160 1.00 97.81 281 LEU A C 1
ATOM 2007 O O . LEU A 1 281 ? -9.722 -1.360 -9.136 1.00 97.81 281 LEU A O 1
ATOM 2011 N N . PRO A 1 282 ? -9.451 -1.415 -6.907 1.00 96.69 282 PRO A N 1
ATOM 2012 C CA . PRO A 1 282 ? -10.645 -0.619 -6.643 1.00 96.69 282 PRO A CA 1
ATOM 2013 C C . PRO A 1 282 ? -10.514 0.783 -7.254 1.00 96.69 282 PRO A C 1
ATOM 2015 O O . PRO A 1 282 ? -9.406 1.277 -7.476 1.00 96.69 282 PRO A O 1
ATOM 2018 N N . LEU A 1 283 ? -11.647 1.447 -7.503 1.00 96.88 283 LEU A N 1
ATOM 2019 C CA . LEU A 1 283 ? -11.626 2.875 -7.826 1.00 96.88 283 LEU A CA 1
ATOM 2020 C C . LEU A 1 283 ? -10.912 3.620 -6.698 1.00 96.88 283 LEU A C 1
ATOM 2022 O O . LEU A 1 283 ? -11.261 3.464 -5.528 1.00 96.88 283 LEU A O 1
ATOM 2026 N N . SER A 1 284 ? -9.943 4.452 -7.047 1.00 95.19 284 SER A N 1
ATOM 2027 C CA . SER A 1 284 ? -9.171 5.268 -6.118 1.00 95.19 284 SER A CA 1
ATOM 2028 C C . SER A 1 284 ? -10.084 6.074 -5.191 1.00 95.19 284 SER A C 1
ATOM 2030 O O . SER A 1 284 ? -9.847 6.106 -3.988 1.00 95.19 284 SER A O 1
ATOM 2032 N N . SER A 1 285 ? -11.172 6.633 -5.727 1.00 94.12 285 SER A N 1
ATOM 2033 C CA . SER A 1 285 ? -12.182 7.389 -4.975 1.00 94.12 285 SER A CA 1
ATOM 2034 C C . SER A 1 285 ? -12.975 6.565 -3.957 1.00 94.12 285 SER A C 1
ATOM 2036 O O . SER A 1 285 ? -13.560 7.134 -3.039 1.00 94.12 285 SER A O 1
ATOM 2038 N N . SER A 1 286 ? -12.994 5.236 -4.092 1.00 91.06 286 SER A N 1
ATOM 2039 C CA . SER A 1 286 ? -13.605 4.330 -3.110 1.00 91.06 286 SER A CA 1
ATOM 2040 C C . SER A 1 286 ? -12.660 3.968 -1.960 1.00 91.06 286 SER A C 1
ATOM 2042 O O . SER A 1 286 ? -13.099 3.439 -0.942 1.00 91.06 286 SER A O 1
ATOM 2044 N N . CYS A 1 287 ? -11.367 4.271 -2.094 1.00 89.56 287 CYS A N 1
ATOM 2045 C CA . CYS A 1 287 ? -10.356 4.020 -1.078 1.00 89.56 287 CYS A CA 1
ATOM 2046 C C . CYS A 1 287 ? -9.999 5.301 -0.319 1.00 89.56 287 CYS A C 1
ATOM 2048 O O . CYS A 1 287 ? -9.914 6.392 -0.880 1.00 89.56 287 CYS A O 1
ATOM 2050 N N . ARG A 1 288 ? -9.683 5.165 0.972 1.00 87.56 288 ARG A N 1
ATOM 2051 C CA . ARG A 1 288 ? -9.118 6.274 1.748 1.00 87.56 288 ARG A CA 1
ATOM 2052 C C . ARG A 1 288 ? -7.748 6.653 1.181 1.00 87.56 288 ARG A C 1
ATOM 2054 O O . ARG A 1 288 ? -6.937 5.770 0.893 1.00 87.56 288 ARG A O 1
ATOM 2061 N N . SER A 1 289 ? -7.456 7.950 1.084 1.00 91.44 289 SER A N 1
ATOM 2062 C CA . SER A 1 289 ? -6.107 8.425 0.753 1.00 91.44 289 SER A CA 1
ATOM 2063 C C . SER A 1 289 ? -5.077 7.803 1.699 1.00 91.44 289 SER A C 1
ATOM 2065 O O . SER A 1 289 ? -5.253 7.828 2.916 1.00 91.44 289 SER A O 1
ATOM 2067 N N . GLY A 1 290 ? -4.023 7.207 1.144 1.00 89.06 290 GLY A N 1
ATOM 2068 C CA . GLY A 1 290 ? -3.038 6.444 1.907 1.00 89.06 290 GLY A CA 1
ATOM 2069 C C . GLY A 1 290 ? -3.214 4.929 1.880 1.00 89.06 290 GLY A C 1
ATOM 2070 O O . GLY A 1 290 ? -2.276 4.237 2.254 1.00 89.06 290 GLY A O 1
ATOM 2071 N N . SER A 1 291 ? -4.349 4.417 1.397 1.00 88.94 291 SER A N 1
ATOM 2072 C CA . SER A 1 291 ? -4.587 2.972 1.286 1.00 88.94 291 SER A CA 1
ATOM 2073 C C . SER A 1 291 ? -3.566 2.306 0.368 1.00 88.94 291 SER A C 1
ATOM 2075 O O . SER A 1 291 ? -3.290 2.819 -0.722 1.00 88.94 291 SER A O 1
ATOM 2077 N N . THR A 1 292 ? -3.040 1.160 0.797 1.00 92.69 292 THR A N 1
ATOM 2078 C CA . THR A 1 292 ? -2.008 0.404 0.084 1.00 92.69 292 THR A CA 1
ATOM 2079 C C . THR A 1 292 ? -2.515 -0.948 -0.404 1.00 92.69 292 THR A C 1
ATOM 2081 O O . THR A 1 292 ? -3.405 -1.543 0.197 1.00 92.69 292 THR A O 1
ATOM 2084 N N . PHE A 1 293 ? -1.926 -1.438 -1.489 1.00 94.00 293 PHE A N 1
ATOM 2085 C CA . PHE A 1 293 ? -1.985 -2.838 -1.899 1.00 94.00 293 PHE A CA 1
ATOM 2086 C C . PHE A 1 293 ? -0.568 -3.300 -2.210 1.00 94.00 293 PHE A C 1
ATOM 2088 O O . PHE A 1 293 ? 0.171 -2.612 -2.923 1.00 94.00 293 PHE A O 1
ATOM 2095 N N . GLU A 1 294 ? -0.196 -4.455 -1.681 1.00 94.69 294 GLU A N 1
ATOM 2096 C CA . GLU A 1 294 ? 1.021 -5.157 -2.069 1.00 94.69 294 GLU A CA 1
ATOM 2097 C C . GLU A 1 294 ? 0.648 -6.321 -2.983 1.00 94.69 294 GLU A C 1
ATOM 2099 O O . GLU A 1 294 ? -0.358 -6.981 -2.760 1.00 94.69 294 GLU A O 1
ATOM 2104 N N . PHE A 1 295 ? 1.446 -6.571 -4.011 1.00 95.81 295 PHE A N 1
ATOM 2105 C CA . PHE A 1 295 ? 1.276 -7.675 -4.942 1.00 95.81 295 PHE A CA 1
ATOM 2106 C C . PHE A 1 295 ? 2.541 -8.518 -4.970 1.00 95.81 295 PHE A C 1
ATOM 2108 O O . PHE A 1 295 ? 3.645 -7.976 -5.073 1.00 95.81 295 PHE A O 1
ATOM 2115 N N . LEU A 1 296 ? 2.364 -9.835 -4.938 1.00 94.31 296 LEU A N 1
ATOM 2116 C CA . LEU A 1 296 ? 3.431 -10.814 -5.098 1.00 94.31 296 LEU A CA 1
ATOM 2117 C C . LEU A 1 296 ? 3.067 -11.777 -6.225 1.00 94.31 296 LEU A C 1
ATOM 2119 O O . LEU A 1 296 ? 1.982 -12.360 -6.214 1.00 94.31 296 LEU A O 1
ATOM 2123 N N . SER A 1 297 ? 3.976 -11.945 -7.182 1.00 93.25 297 SER A N 1
ATOM 2124 C CA . SER A 1 297 ? 3.836 -12.896 -8.281 1.00 93.25 297 SER A CA 1
ATOM 2125 C C . SER A 1 297 ? 4.443 -14.239 -7.901 1.00 93.25 297 SER A C 1
ATOM 2127 O O . SER A 1 297 ? 5.664 -14.400 -7.911 1.00 93.25 297 SER A O 1
ATOM 2129 N N . SER A 1 298 ? 3.595 -15.218 -7.587 1.00 85.06 298 SER A N 1
ATOM 2130 C CA . SER A 1 298 ? 4.008 -16.628 -7.499 1.00 85.06 298 SER A CA 1
ATOM 2131 C C . SER A 1 298 ? 3.715 -17.405 -8.790 1.00 85.06 298 SER A C 1
ATOM 2133 O O . SER A 1 298 ? 4.023 -18.592 -8.891 1.00 85.06 298 SER A O 1
ATOM 2135 N N . ASN A 1 299 ? 3.133 -16.733 -9.787 1.00 80.81 299 ASN A N 1
ATOM 2136 C CA . ASN A 1 299 ? 2.755 -17.300 -11.074 1.00 80.81 299 ASN A CA 1
ATOM 2137 C C . ASN A 1 299 ? 3.967 -17.420 -12.026 1.00 80.81 299 ASN A C 1
ATOM 2139 O O . ASN A 1 299 ? 4.877 -16.595 -12.008 1.00 80.81 299 ASN A O 1
ATOM 2143 N N . GLY A 1 300 ? 3.961 -18.438 -12.893 1.00 85.75 300 GLY A N 1
ATOM 2144 C CA . GLY A 1 300 ? 4.898 -18.592 -14.012 1.00 85.75 300 GLY A CA 1
ATOM 2145 C C . GLY A 1 300 ? 4.525 -17.781 -15.262 1.00 85.75 300 GLY A C 1
ATOM 2146 O O . GLY A 1 300 ? 5.282 -17.769 -16.231 1.00 85.75 300 GLY A O 1
ATOM 2147 N N . VAL A 1 301 ? 3.378 -17.095 -15.252 1.00 89.06 301 VAL A N 1
ATOM 2148 C CA . VAL A 1 301 ? 2.871 -16.250 -16.343 1.00 89.06 301 VAL A CA 1
ATOM 2149 C C . VAL A 1 301 ? 2.633 -14.822 -15.841 1.00 89.06 301 VAL A C 1
ATOM 2151 O O . VAL A 1 301 ? 2.317 -14.609 -14.673 1.00 89.06 301 VAL A O 1
ATOM 2154 N N . ALA A 1 302 ? 2.779 -13.833 -16.726 1.00 91.00 302 ALA A N 1
ATOM 2155 C CA . ALA A 1 302 ? 2.543 -12.432 -16.390 1.00 91.00 302 ALA A CA 1
ATOM 2156 C C . ALA A 1 302 ? 1.066 -12.155 -16.043 1.00 91.00 302 ALA A C 1
ATOM 2158 O O . ALA A 1 302 ? 0.160 -12.521 -16.797 1.00 91.00 302 ALA A O 1
ATOM 2159 N N . VAL A 1 303 ? 0.834 -11.434 -14.943 1.00 95.88 303 VAL A N 1
ATOM 2160 C CA . VAL A 1 303 ? -0.489 -10.947 -14.519 1.00 95.88 303 VAL A CA 1
ATOM 2161 C C . VAL A 1 303 ? -0.522 -9.430 -14.642 1.00 95.88 303 VAL A C 1
ATOM 2163 O O . VAL A 1 303 ? 0.404 -8.739 -14.230 1.00 95.88 303 VAL A O 1
ATOM 2166 N N . THR A 1 304 ? -1.591 -8.880 -15.211 1.00 97.06 304 THR A N 1
ATOM 2167 C CA . THR A 1 304 ? -1.738 -7.426 -15.350 1.00 97.06 304 THR A CA 1
ATOM 2168 C C . THR A 1 304 ? -2.457 -6.848 -14.139 1.00 97.06 304 THR A C 1
ATOM 2170 O O . THR A 1 304 ? -3.571 -7.262 -13.825 1.00 97.06 304 THR A O 1
ATOM 2173 N N . ILE A 1 305 ? -1.862 -5.853 -13.485 1.00 97.81 305 ILE A N 1
ATOM 2174 C CA . ILE A 1 305 ? -2.537 -5.026 -12.483 1.00 97.81 305 ILE A CA 1
ATOM 2175 C C . ILE A 1 305 ? -3.039 -3.766 -13.182 1.00 97.81 305 ILE A C 1
ATOM 2177 O O . ILE A 1 305 ? -2.248 -2.990 -13.717 1.00 97.81 305 ILE A O 1
ATOM 2181 N N . ALA A 1 306 ? -4.354 -3.571 -13.216 1.00 98.25 306 ALA A N 1
ATOM 2182 C CA . ALA A 1 306 ? -4.995 -2.481 -13.944 1.00 98.25 306 ALA A CA 1
ATOM 2183 C C . ALA A 1 306 ? -5.805 -1.565 -13.025 1.00 98.25 306 ALA A C 1
ATOM 2185 O O . ALA A 1 306 ? -6.433 -2.001 -12.062 1.00 98.25 306 ALA A O 1
ATOM 2186 N N . CYS A 1 307 ? -5.840 -0.283 -13.362 1.00 98.00 307 CYS A N 1
ATOM 2187 C CA . CYS A 1 307 ? -6.752 0.679 -12.763 1.00 98.00 307 CYS A CA 1
ATOM 2188 C C . CYS A 1 307 ? -8.203 0.454 -13.220 1.00 98.00 307 CYS A C 1
ATOM 2190 O O . CYS A 1 307 ? -8.462 -0.094 -14.296 1.00 98.00 307 CYS A O 1
ATOM 2192 N N . GLN A 1 308 ? -9.160 0.934 -12.423 1.00 96.31 308 GLN A N 1
ATOM 2193 C CA . GLN A 1 308 ? -10.555 1.090 -12.841 1.00 96.31 308 GLN A CA 1
ATOM 2194 C C . GLN A 1 308 ? -10.843 2.521 -13.299 1.00 96.31 308 GLN A C 1
ATOM 2196 O O . GLN A 1 308 ? -10.203 3.473 -12.861 1.00 96.31 308 GLN A O 1
ATOM 2201 N N . GLY A 1 309 ? -11.838 2.669 -14.176 1.00 95.00 309 GLY A N 1
ATOM 2202 C CA . GLY A 1 309 ? -12.274 3.974 -14.666 1.00 95.00 309 GLY A CA 1
ATOM 2203 C C . GLY A 1 309 ? -11.144 4.758 -15.337 1.00 95.00 309 GLY A C 1
ATOM 2204 O O . GLY A 1 309 ? -10.439 4.241 -16.203 1.00 95.00 309 GLY A O 1
ATOM 2205 N N . THR A 1 310 ? -10.993 6.019 -14.938 1.00 96.12 310 THR A N 1
ATOM 2206 C CA . THR A 1 310 ? -9.975 6.943 -15.460 1.00 96.12 310 THR A CA 1
ATOM 2207 C C . THR A 1 310 ? -8.690 6.965 -14.634 1.00 96.12 310 THR A C 1
ATOM 2209 O O . THR A 1 310 ? -7.785 7.735 -14.962 1.00 96.12 310 THR A O 1
ATOM 2212 N N . ASP A 1 311 ? -8.600 6.149 -13.581 1.00 98.06 311 ASP A N 1
ATOM 2213 C CA . ASP A 1 311 ? -7.468 6.165 -12.660 1.00 98.06 311 ASP A CA 1
ATOM 2214 C C . ASP A 1 311 ? -6.163 5.769 -13.361 1.00 98.06 311 ASP A C 1
ATOM 2216 O O . ASP A 1 311 ? -6.144 5.008 -14.337 1.00 98.06 311 ASP A O 1
ATOM 2220 N N . LYS A 1 312 ? -5.040 6.261 -12.833 1.00 97.81 312 LYS A N 1
ATOM 2221 C CA . LYS A 1 312 ? -3.700 5.978 -13.359 1.00 97.81 312 LYS A CA 1
ATOM 2222 C C . LYS A 1 312 ? -2.755 5.485 -12.274 1.00 97.81 312 LYS A C 1
ATOM 2224 O O . LYS A 1 312 ? -2.820 5.926 -11.130 1.00 97.81 312 LYS A O 1
ATOM 2229 N N . ILE A 1 313 ? -1.847 4.601 -12.668 1.00 98.12 313 ILE A N 1
ATOM 2230 C CA . ILE A 1 313 ? -0.672 4.230 -11.890 1.00 98.12 313 ILE A CA 1
ATOM 2231 C C . ILE A 1 313 ? 0.434 5.217 -12.247 1.00 98.12 313 ILE A C 1
ATOM 2233 O O . ILE A 1 313 ? 0.798 5.337 -13.417 1.00 98.12 313 ILE A O 1
ATOM 2237 N N . ALA A 1 314 ? 0.926 5.950 -11.256 1.00 95.81 314 ALA A N 1
ATOM 2238 C CA . ALA A 1 314 ? 2.027 6.886 -11.397 1.00 95.81 314 ALA A CA 1
ATOM 2239 C C . ALA A 1 314 ? 3.359 6.199 -11.071 1.00 95.81 314 ALA A C 1
ATOM 2241 O O . ALA A 1 314 ? 3.502 5.550 -10.033 1.00 95.81 314 ALA A O 1
ATOM 2242 N N . PHE A 1 315 ? 4.326 6.406 -11.958 1.00 89.19 315 PHE A N 1
ATOM 2243 C CA . PHE A 1 315 ? 5.732 6.017 -11.846 1.00 89.19 315 PHE A CA 1
ATOM 2244 C C . PHE A 1 315 ? 6.595 7.288 -11.835 1.00 89.19 315 PHE A C 1
ATOM 2246 O O . PHE A 1 315 ? 6.057 8.393 -11.911 1.00 89.19 315 PHE A O 1
ATOM 2253 N N . SER A 1 316 ? 7.925 7.169 -11.776 1.00 75.88 316 SER A N 1
ATOM 2254 C CA . SER A 1 316 ? 8.872 8.300 -11.769 1.00 75.88 316 SER A CA 1
ATOM 2255 C C . SER A 1 316 ? 8.710 9.256 -12.974 1.00 75.88 316 SER A C 1
ATOM 2257 O O . SER A 1 316 ? 9.423 9.152 -13.965 1.00 75.88 316 SER A O 1
ATOM 2259 N N . GLY A 1 317 ? 7.768 10.204 -12.888 1.00 76.38 317 GLY A N 1
ATOM 2260 C CA . GLY A 1 317 ? 7.453 11.193 -13.928 1.00 76.38 317 GLY A CA 1
ATOM 2261 C C . GLY A 1 317 ? 6.536 10.708 -15.062 1.00 76.38 317 GLY A C 1
ATOM 2262 O O . GLY A 1 317 ? 6.295 11.463 -16.000 1.00 76.38 317 GLY A O 1
ATOM 2263 N N . MET A 1 318 ? 6.005 9.483 -14.995 1.00 86.25 318 MET A N 1
ATOM 2264 C CA . MET A 1 318 ? 5.120 8.898 -16.017 1.00 86.25 318 MET A CA 1
ATOM 2265 C C . MET A 1 318 ? 3.858 8.308 -15.390 1.00 86.25 318 MET A C 1
ATOM 2267 O O . MET A 1 318 ? 3.811 8.065 -14.186 1.00 86.25 318 MET A O 1
ATOM 2271 N N . SER A 1 319 ? 2.831 8.038 -16.198 1.00 93.00 319 SER A N 1
ATOM 2272 C CA . SER A 1 319 ? 1.645 7.322 -15.724 1.00 93.00 319 SER A CA 1
ATOM 2273 C C . SER A 1 319 ? 1.071 6.378 -16.779 1.00 93.00 319 SER A C 1
ATOM 2275 O O . SER A 1 319 ? 1.156 6.653 -17.975 1.00 93.00 319 SER A O 1
ATOM 2277 N N . ALA A 1 320 ? 0.481 5.266 -16.339 1.00 95.12 320 ALA A N 1
ATOM 2278 C CA . ALA A 1 320 ? -0.198 4.295 -17.199 1.00 95.12 320 ALA A CA 1
ATOM 2279 C C . ALA A 1 320 ? -1.504 3.806 -16.559 1.00 95.12 320 ALA A C 1
ATOM 2281 O O . ALA A 1 320 ? -1.748 4.015 -15.376 1.00 95.12 320 ALA A O 1
ATOM 2282 N N . SER A 1 321 ? -2.374 3.152 -17.331 1.00 97.12 321 SER A N 1
ATOM 2283 C CA . SER A 1 321 ? -3.598 2.520 -16.805 1.00 97.12 321 SER A CA 1
ATOM 2284 C C . SER A 1 321 ? -3.364 1.130 -16.213 1.00 97.12 321 SER A C 1
ATOM 2286 O O . SER A 1 321 ? -4.275 0.566 -15.611 1.00 97.12 321 SER A O 1
ATOM 2288 N N . SER A 1 322 ? -2.182 0.553 -16.413 1.00 96.81 322 SER A N 1
ATOM 2289 C CA . SER A 1 322 ? -1.848 -0.792 -15.957 1.00 96.81 322 SER A CA 1
ATOM 2290 C C . SER A 1 322 ? -0.343 -1.003 -15.883 1.00 96.81 322 SER A C 1
ATOM 2292 O O . SER A 1 322 ? 0.429 -0.267 -16.497 1.00 96.81 322 SER A O 1
ATOM 2294 N N . ILE A 1 323 ? 0.051 -2.053 -15.174 1.00 95.25 323 ILE A N 1
ATOM 2295 C CA . ILE A 1 323 ? 1.418 -2.552 -15.080 1.00 95.25 323 ILE A CA 1
ATOM 2296 C C . ILE A 1 323 ? 1.397 -4.082 -15.102 1.00 95.25 323 ILE A C 1
ATOM 2298 O O . ILE A 1 323 ? 0.497 -4.702 -14.535 1.00 95.25 323 ILE A O 1
ATOM 2302 N N . ALA A 1 324 ? 2.364 -4.689 -15.786 1.00 94.06 324 ALA A N 1
ATOM 2303 C CA . ALA A 1 324 ? 2.537 -6.135 -15.784 1.00 94.06 324 ALA A CA 1
ATOM 2304 C C . ALA A 1 324 ? 3.383 -6.557 -14.577 1.00 94.06 324 ALA A C 1
ATOM 2306 O O . ALA A 1 324 ? 4.429 -5.967 -14.318 1.00 94.06 324 ALA A O 1
ATOM 2307 N N . LEU A 1 325 ? 2.921 -7.579 -13.867 1.00 94.25 325 LEU A N 1
ATOM 2308 C CA . LEU A 1 325 ? 3.656 -8.297 -12.838 1.00 94.25 325 LEU A CA 1
ATOM 2309 C C . LEU A 1 325 ? 4.215 -9.566 -13.498 1.00 94.25 325 LEU A C 1
ATOM 2311 O O . LEU A 1 325 ? 3.445 -10.463 -13.853 1.00 94.25 325 LEU A O 1
ATOM 2315 N N . LEU A 1 326 ? 5.524 -9.617 -13.748 1.00 92.31 326 LEU A N 1
ATOM 2316 C CA . LEU A 1 326 ? 6.178 -10.782 -14.348 1.00 92.31 326 LEU A CA 1
ATOM 2317 C C . LEU A 1 326 ? 6.362 -11.903 -13.306 1.00 92.31 326 LEU A C 1
ATOM 2319 O O . LEU A 1 326 ? 6.159 -11.681 -12.108 1.00 92.31 326 LEU A O 1
ATOM 2323 N N . PRO A 1 327 ? 6.716 -13.130 -13.723 1.00 91.44 327 PRO A N 1
ATOM 2324 C CA . PRO A 1 327 ? 7.028 -14.203 -12.782 1.00 91.44 327 PRO A CA 1
ATOM 2325 C C . PRO A 1 327 ? 8.121 -13.793 -11.787 1.00 91.44 327 PRO A C 1
ATOM 2327 O O . PRO A 1 327 ? 9.215 -13.405 -12.192 1.00 91.44 327 PRO A O 1
ATOM 2330 N N . GLY A 1 328 ? 7.819 -13.873 -10.488 1.00 89.38 328 GLY A N 1
ATOM 2331 C CA . GLY A 1 328 ? 8.730 -13.479 -9.406 1.00 89.38 328 GLY A CA 1
ATOM 2332 C C . GLY A 1 328 ? 8.754 -11.984 -9.061 1.00 89.38 328 GLY A C 1
ATOM 2333 O O . GLY A 1 328 ? 9.441 -11.602 -8.114 1.00 89.38 328 GLY A O 1
ATOM 2334 N N . ASP A 1 329 ? 8.003 -11.137 -9.771 1.00 94.06 329 ASP A N 1
ATOM 2335 C CA . ASP A 1 329 ? 7.906 -9.715 -9.442 1.00 94.06 329 ASP A CA 1
ATOM 2336 C C . ASP A 1 329 ? 7.088 -9.458 -8.169 1.00 94.06 329 ASP A C 1
ATOM 2338 O O . ASP A 1 329 ? 6.177 -10.201 -7.792 1.00 94.06 329 ASP A O 1
ATOM 2342 N N . ASN A 1 330 ? 7.354 -8.306 -7.560 1.00 94.62 330 ASN A N 1
ATOM 2343 C CA . ASN A 1 330 ? 6.499 -7.683 -6.562 1.00 94.62 330 ASN A CA 1
ATOM 2344 C C . ASN A 1 330 ? 6.175 -6.231 -6.940 1.00 94.62 330 ASN A C 1
ATOM 2346 O O . ASN A 1 330 ? 6.870 -5.600 -7.745 1.00 94.62 330 ASN A O 1
ATOM 2350 N N . LEU A 1 331 ? 5.107 -5.695 -6.352 1.00 96.06 331 LEU A N 1
ATOM 2351 C CA . LEU A 1 331 ? 4.667 -4.318 -6.559 1.00 96.06 331 LEU A CA 1
ATOM 2352 C C . LEU A 1 331 ? 3.917 -3.798 -5.334 1.00 96.06 331 LEU A C 1
ATOM 2354 O O . LEU A 1 331 ? 3.034 -4.470 -4.813 1.00 96.06 331 LEU A O 1
ATOM 2358 N N . THR A 1 332 ? 4.197 -2.566 -4.926 1.00 95.38 332 THR A N 1
ATOM 2359 C CA . THR A 1 332 ? 3.432 -1.871 -3.888 1.00 95.38 332 THR A CA 1
ATOM 2360 C C . THR A 1 332 ? 2.831 -0.596 -4.455 1.00 95.38 332 THR A C 1
ATOM 2362 O O . THR A 1 332 ? 3.548 0.258 -4.988 1.00 95.38 332 THR A O 1
ATOM 2365 N N . LEU A 1 333 ? 1.511 -0.468 -4.316 1.00 96.25 333 LEU A N 1
ATOM 2366 C CA . LEU A 1 333 ? 0.729 0.674 -4.777 1.00 96.25 333 LEU A CA 1
ATOM 2367 C C . LEU A 1 333 ? 0.064 1.390 -3.601 1.00 96.25 333 LEU A C 1
ATOM 2369 O O . LEU A 1 333 ? -0.436 0.743 -2.685 1.00 96.25 333 LEU A O 1
ATOM 2373 N N . ARG A 1 334 ? 0.013 2.726 -3.643 1.00 95.06 334 ARG A N 1
ATOM 2374 C CA . ARG A 1 334 ? -0.704 3.573 -2.672 1.00 95.06 334 ARG A CA 1
ATOM 2375 C C . ARG A 1 334 ? -1.595 4.569 -3.387 1.00 95.06 334 ARG A C 1
ATOM 2377 O O . ARG A 1 334 ? -1.114 5.310 -4.236 1.00 95.06 334 ARG A O 1
ATOM 2384 N N . THR A 1 335 ? -2.860 4.669 -3.003 1.00 95.25 335 THR A N 1
ATOM 2385 C CA . THR A 1 335 ? -3.762 5.665 -3.599 1.00 95.25 335 THR A CA 1
ATOM 2386 C C . THR A 1 335 ? -3.735 7.016 -2.883 1.00 95.25 335 THR A C 1
ATOM 2388 O O . THR A 1 335 ? -3.567 7.086 -1.663 1.00 95.25 335 THR A O 1
ATOM 2391 N N . ASN A 1 336 ? -3.950 8.099 -3.635 1.00 94.44 336 ASN A N 1
ATOM 2392 C CA . ASN A 1 336 ? -4.250 9.427 -3.091 1.00 94.44 336 ASN A CA 1
ATOM 2393 C C . ASN A 1 336 ? -5.747 9.650 -2.800 1.00 94.44 336 ASN A C 1
ATOM 2395 O O . ASN A 1 336 ? -6.092 10.688 -2.238 1.00 94.44 336 ASN A O 1
ATOM 2399 N N . GLY A 1 337 ? -6.617 8.699 -3.157 1.00 92.69 337 GLY A N 1
ATOM 2400 C CA . GLY A 1 337 ? -8.075 8.818 -3.037 1.00 92.69 337 GLY A CA 1
ATOM 2401 C C . GLY A 1 337 ? -8.753 9.620 -4.159 1.00 92.69 337 GLY A C 1
ATOM 2402 O O . GLY A 1 337 ? -9.961 9.827 -4.114 1.00 92.69 337 GLY A O 1
ATOM 2403 N N . THR A 1 338 ? -8.000 10.117 -5.145 1.00 94.50 338 THR A N 1
ATOM 2404 C CA . THR A 1 338 ? -8.479 11.047 -6.183 1.00 94.50 338 THR A CA 1
ATOM 2405 C C . THR A 1 338 ? -7.895 10.745 -7.570 1.00 94.50 338 THR A C 1
ATOM 2407 O O . THR A 1 338 ? -7.481 11.638 -8.306 1.00 94.50 338 THR A O 1
ATOM 2410 N N . GLY A 1 339 ? -7.861 9.467 -7.944 1.00 94.94 339 GLY A N 1
ATOM 2411 C CA . GLY A 1 339 ? -7.577 8.997 -9.303 1.00 94.94 339 GLY A CA 1
ATOM 2412 C C . GLY A 1 339 ? -6.140 8.552 -9.571 1.00 94.94 339 GLY A C 1
ATOM 2413 O O . GLY A 1 339 ? -5.827 8.156 -10.694 1.00 94.94 339 GLY A O 1
ATOM 2414 N N . ILE A 1 340 ? -5.260 8.587 -8.566 1.00 97.06 340 ILE A N 1
ATOM 2415 C CA . ILE A 1 340 ? -3.860 8.175 -8.711 1.00 97.06 340 ILE A CA 1
ATOM 2416 C C . ILE A 1 340 ? -3.515 7.043 -7.743 1.00 97.06 340 ILE A C 1
ATOM 2418 O O . ILE A 1 340 ? -3.831 7.087 -6.550 1.00 97.06 340 ILE A O 1
ATOM 2422 N N . TRP A 1 341 ? -2.806 6.053 -8.279 1.00 97.50 341 TRP A N 1
ATOM 2423 C CA . TRP A 1 341 ? -2.103 4.998 -7.560 1.00 97.50 341 TRP A CA 1
ATOM 2424 C C . TRP A 1 341 ? -0.597 5.196 -7.731 1.00 97.50 341 TRP A C 1
ATOM 2426 O O . TRP A 1 341 ? -0.063 5.025 -8.818 1.00 97.50 341 TRP A O 1
ATOM 2436 N N . PHE A 1 342 ? 0.112 5.570 -6.675 1.00 96.00 342 PHE A N 1
ATOM 2437 C CA . PHE A 1 342 ? 1.566 5.685 -6.698 1.00 96.00 342 PHE A CA 1
ATOM 2438 C C . PHE A 1 342 ? 2.202 4.305 -6.589 1.00 96.00 342 PHE A C 1
ATOM 2440 O O . PHE A 1 342 ? 1.955 3.607 -5.605 1.00 96.00 342 PHE A O 1
ATOM 2447 N N . ALA A 1 343 ? 3.039 3.937 -7.556 1.00 95.81 343 ALA A N 1
ATOM 2448 C CA . ALA A 1 343 ? 3.984 2.843 -7.388 1.00 95.81 343 ALA A CA 1
ATOM 2449 C C . ALA A 1 343 ? 5.211 3.357 -6.625 1.00 95.81 343 ALA A C 1
ATOM 2451 O O . ALA A 1 343 ? 5.796 4.373 -6.995 1.00 95.81 343 ALA A O 1
ATOM 2452 N N . PHE A 1 344 ? 5.563 2.695 -5.522 1.00 89.69 344 PHE A N 1
ATOM 2453 C CA . PHE A 1 344 ? 6.699 3.110 -4.683 1.00 89.69 344 PHE A CA 1
ATOM 2454 C C . PHE A 1 344 ? 7.502 1.941 -4.096 1.00 89.69 344 PHE A C 1
ATOM 2456 O O . PHE A 1 344 ? 8.547 2.170 -3.493 1.00 89.69 344 PHE A O 1
ATOM 2463 N N . GLY A 1 345 ? 7.072 0.696 -4.320 1.00 88.94 345 GLY A N 1
ATOM 2464 C CA . GLY A 1 345 ? 7.828 -0.508 -3.976 1.00 88.94 345 GLY A CA 1
ATOM 2465 C C . GLY A 1 345 ? 7.721 -1.584 -5.057 1.00 88.94 345 GLY A C 1
ATOM 2466 O O . GLY A 1 345 ? 6.745 -1.621 -5.804 1.00 88.94 345 GLY A O 1
ATOM 2467 N N . GLY A 1 346 ? 8.736 -2.445 -5.133 1.00 92.19 346 GLY A N 1
ATOM 2468 C CA . GLY A 1 346 ? 8.726 -3.673 -5.931 1.00 92.19 346 GLY A CA 1
ATOM 2469 C C . GLY A 1 346 ? 9.407 -3.613 -7.306 1.00 92.19 346 GLY A C 1
ATOM 2470 O O . GLY A 1 346 ? 9.599 -2.541 -7.881 1.00 92.19 346 GLY A O 1
ATOM 2471 N N . ALA A 1 347 ? 9.797 -4.785 -7.810 1.00 90.44 347 ALA A N 1
ATOM 2472 C CA . ALA A 1 347 ? 10.585 -4.982 -9.024 1.00 90.44 347 ALA A CA 1
ATOM 2473 C C . ALA A 1 347 ? 9.848 -4.565 -10.304 1.00 90.44 347 ALA A C 1
ATOM 2475 O O . ALA A 1 347 ? 10.463 -3.958 -11.183 1.00 90.44 347 ALA A O 1
ATOM 2476 N N . ALA A 1 348 ? 8.529 -4.781 -10.373 1.00 91.88 348 ALA A N 1
ATOM 2477 C CA . ALA A 1 348 ? 7.740 -4.494 -11.574 1.00 91.88 348 ALA A CA 1
ATOM 2478 C C . ALA A 1 348 ? 7.831 -3.019 -12.009 1.00 91.88 348 ALA A C 1
ATOM 2480 O O . ALA A 1 348 ? 7.796 -2.709 -13.201 1.00 91.88 348 ALA A O 1
ATOM 2481 N N . GLN A 1 349 ? 7.977 -2.091 -11.053 1.00 91.00 349 GLN A N 1
ATOM 2482 C CA . GLN A 1 349 ? 8.093 -0.661 -11.352 1.00 91.00 349 GLN A CA 1
ATOM 2483 C C . GLN A 1 349 ? 9.534 -0.182 -11.605 1.00 91.00 349 GLN A C 1
ATOM 2485 O O . GLN A 1 349 ? 9.719 0.929 -12.099 1.00 91.00 349 GLN A O 1
ATOM 2490 N N . LEU A 1 350 ? 10.562 -0.986 -11.296 1.00 86.75 350 LEU A N 1
ATOM 2491 C CA . LEU A 1 350 ? 11.965 -0.563 -11.420 1.00 86.75 350 LEU A CA 1
ATOM 2492 C C . LEU A 1 350 ? 12.364 -0.270 -12.863 1.00 86.75 350 LEU A C 1
ATOM 2494 O O . LEU A 1 350 ? 13.247 0.552 -13.081 1.00 86.75 350 LEU A O 1
ATOM 2498 N N . GLN A 1 351 ? 11.690 -0.875 -13.842 1.00 83.25 351 GLN A N 1
ATOM 2499 C CA . GLN A 1 351 ? 11.892 -0.573 -15.262 1.00 83.25 351 GLN A CA 1
ATOM 2500 C C . GLN A 1 351 ? 11.609 0.901 -15.621 1.00 83.25 351 GLN A C 1
ATOM 2502 O O . GLN A 1 351 ? 12.121 1.400 -16.623 1.00 83.25 351 GLN A O 1
ATOM 2507 N N . TYR A 1 352 ? 10.822 1.597 -14.794 1.00 84.38 352 TYR A N 1
ATOM 2508 C CA . TYR A 1 352 ? 10.475 3.010 -14.953 1.00 84.38 352 TYR A CA 1
ATOM 2509 C C . TYR A 1 352 ? 11.315 3.943 -14.073 1.00 84.38 352 TYR A C 1
ATOM 2511 O O . TYR A 1 352 ? 11.092 5.154 -14.091 1.00 84.38 352 TYR A O 1
ATOM 2519 N N . SER A 1 353 ? 12.259 3.411 -13.292 1.00 82.81 353 SER A N 1
ATOM 2520 C CA . SER A 1 353 ? 13.147 4.228 -12.470 1.00 82.81 353 SER A CA 1
ATOM 2521 C C . SER A 1 353 ? 14.081 5.074 -13.348 1.00 82.81 353 SER A C 1
ATOM 2523 O O . SER A 1 353 ? 14.375 4.781 -14.510 1.00 82.81 353 SER A O 1
ATOM 2525 N N . SER A 1 354 ? 14.572 6.184 -12.806 1.00 77.25 354 SER A N 1
ATOM 2526 C CA . SER A 1 354 ? 15.645 6.932 -13.464 1.00 77.25 354 SER A CA 1
ATOM 2527 C C . SER A 1 354 ? 16.987 6.199 -13.351 1.00 77.25 354 SER A C 1
ATOM 2529 O O . SER A 1 354 ? 17.780 6.264 -14.291 1.00 77.25 354 SER A O 1
ATOM 2531 N N . ALA A 1 355 ? 17.205 5.483 -12.239 1.00 78.25 355 ALA A N 1
ATOM 2532 C CA . ALA A 1 355 ? 18.451 4.791 -11.895 1.00 78.25 355 ALA A CA 1
ATOM 2533 C C . ALA A 1 355 ? 18.535 3.354 -12.438 1.00 78.25 355 ALA A C 1
ATOM 2535 O O . ALA A 1 355 ? 19.623 2.819 -12.625 1.00 78.25 355 ALA A O 1
ATOM 2536 N N . LEU A 1 356 ? 17.387 2.724 -12.683 1.00 77.81 356 LEU A N 1
ATOM 2537 C CA . LEU A 1 356 ? 17.252 1.391 -13.267 1.00 77.81 356 LEU A CA 1
ATOM 2538 C C . LEU A 1 356 ? 16.199 1.474 -14.361 1.00 77.81 356 LEU A C 1
ATOM 2540 O O . LEU A 1 356 ? 15.271 2.259 -14.252 1.00 77.81 356 LEU A O 1
ATOM 2544 N N . GLY A 1 357 ? 16.335 0.715 -15.436 1.00 80.69 357 GLY A N 1
ATOM 2545 C CA . GLY A 1 357 ? 15.352 0.794 -16.506 1.00 80.69 357 GLY A CA 1
ATOM 2546 C C . GLY A 1 357 ? 15.740 -0.047 -17.693 1.00 80.69 357 GLY A C 1
ATOM 2547 O O . GLY A 1 357 ? 16.918 -0.144 -18.016 1.00 80.69 357 GLY A O 1
ATOM 2548 N N . GLY A 1 358 ? 14.757 -0.625 -18.359 1.00 83.62 358 GLY A N 1
ATOM 2549 C CA . GLY A 1 358 ? 14.997 -1.372 -19.577 1.00 83.62 358 GLY A CA 1
ATOM 2550 C C . GLY A 1 358 ? 13.760 -1.399 -20.451 1.00 83.62 358 GLY A C 1
ATOM 2551 O O . GLY A 1 358 ? 12.648 -1.164 -19.983 1.00 83.62 358 GLY A O 1
ATOM 2552 N N . SER A 1 359 ? 13.972 -1.668 -21.7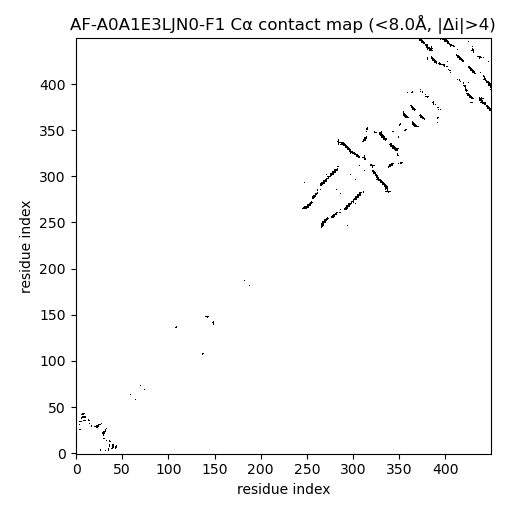29 1.00 85.44 359 SER A N 1
ATOM 2553 C CA . SER A 1 359 ? 12.911 -2.014 -22.673 1.00 85.44 359 SER A CA 1
ATOM 2554 C C . SER A 1 359 ? 13.187 -3.418 -23.207 1.00 85.44 359 SER A C 1
ATOM 2556 O O . SER A 1 359 ? 14.328 -3.857 -23.172 1.00 85.44 359 SER A O 1
ATOM 2558 N N . LEU A 1 360 ? 12.171 -4.136 -23.685 1.00 73.62 360 LEU A N 1
ATOM 2559 C CA . LEU A 1 360 ? 12.317 -5.480 -24.276 1.00 73.62 360 LEU A CA 1
ATOM 2560 C C . LEU A 1 360 ? 11.815 -5.529 -25.730 1.00 73.62 360 LEU A C 1
ATOM 2562 O O . LEU A 1 360 ? 11.406 -6.575 -26.227 1.00 73.62 360 LEU A O 1
ATOM 2566 N N . GLY A 1 361 ? 11.812 -4.383 -26.417 1.00 82.44 361 GLY A N 1
ATOM 2567 C CA . GLY A 1 361 ? 11.498 -4.314 -27.845 1.00 82.44 361 GLY A CA 1
ATOM 2568 C C . GLY A 1 361 ? 12.588 -4.927 -28.735 1.00 82.44 361 GLY A C 1
ATOM 2569 O O . GLY A 1 361 ? 13.660 -5.306 -28.271 1.00 82.44 361 GLY A O 1
ATOM 2570 N N . THR A 1 362 ? 12.338 -4.976 -30.049 1.00 85.62 362 THR A N 1
ATOM 2571 C CA . THR A 1 362 ? 13.323 -5.431 -31.054 1.00 85.62 362 THR A CA 1
ATOM 2572 C C . THR A 1 362 ? 14.649 -4.672 -30.951 1.00 85.62 362 THR A C 1
ATOM 2574 O O . THR A 1 362 ? 15.717 -5.277 -31.015 1.00 85.62 362 THR A O 1
ATOM 2577 N N . ASN A 1 363 ? 14.566 -3.357 -30.739 1.00 92.12 363 ASN A N 1
ATOM 2578 C CA . ASN A 1 363 ? 15.675 -2.539 -30.271 1.00 92.12 363 ASN A CA 1
ATOM 2579 C C . ASN A 1 363 ? 15.373 -2.156 -28.826 1.00 92.12 363 ASN A C 1
ATOM 2581 O O . ASN A 1 363 ? 14.281 -1.666 -28.524 1.00 92.12 363 ASN A O 1
ATOM 2585 N N . TRP A 1 364 ? 16.333 -2.378 -27.942 1.00 92.88 364 TRP A N 1
ATOM 2586 C CA . TRP 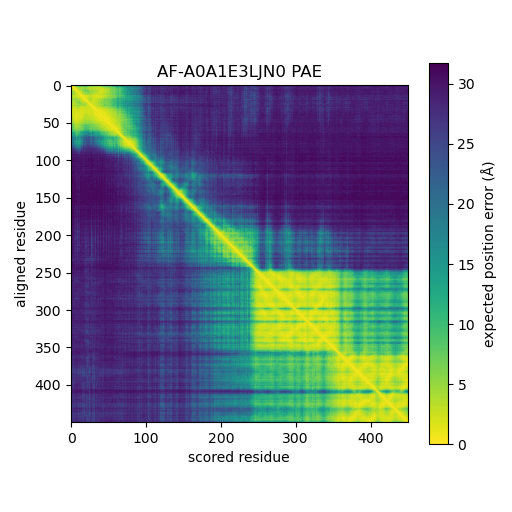A 1 364 ? 16.134 -2.248 -26.510 1.00 92.88 364 TRP A CA 1
ATOM 2587 C C . TRP A 1 364 ? 17.304 -1.561 -25.815 1.00 92.88 364 TRP A C 1
ATOM 2589 O O . TRP A 1 364 ? 18.379 -1.387 -26.389 1.00 92.88 364 TRP A O 1
ATOM 2599 N N . TYR A 1 365 ? 17.084 -1.157 -24.567 1.00 93.12 365 TYR A N 1
ATOM 2600 C CA . TYR A 1 365 ? 18.132 -0.624 -23.707 1.00 93.12 365 TYR A CA 1
ATOM 2601 C C . TYR A 1 365 ? 18.083 -1.260 -22.321 1.00 93.12 365 TYR A C 1
ATOM 2603 O O . TYR A 1 365 ? 17.030 -1.732 -21.895 1.00 93.12 365 TYR A O 1
ATOM 2611 N N . GLN A 1 366 ? 19.210 -1.214 -21.621 1.00 92.88 366 GLN A N 1
ATOM 2612 C CA . GLN A 1 366 ? 19.340 -1.500 -20.201 1.00 92.88 366 GLN A CA 1
ATOM 2613 C C . GLN A 1 366 ? 20.137 -0.370 -19.546 1.00 92.88 366 GLN A C 1
ATOM 2615 O O . GLN A 1 366 ? 21.253 -0.057 -19.955 1.00 92.88 366 GLN A O 1
ATOM 2620 N N . LYS A 1 367 ? 19.568 0.235 -18.507 1.00 92.12 367 LYS A N 1
ATOM 2621 C CA . LYS A 1 367 ? 20.259 1.119 -17.571 1.00 92.12 367 LYS A CA 1
ATOM 2622 C C . LYS A 1 367 ? 20.768 0.296 -16.398 1.00 92.12 367 LYS A C 1
ATOM 2624 O O . LYS A 1 367 ? 20.031 -0.510 -15.821 1.00 92.12 367 LYS A O 1
ATOM 2629 N N . TYR A 1 368 ? 22.011 0.533 -16.028 1.00 89.31 368 TYR A N 1
ATOM 2630 C CA . TYR A 1 368 ? 22.642 -0.049 -14.857 1.00 89.31 368 TYR A CA 1
ATOM 2631 C C . TYR A 1 368 ? 22.596 0.942 -13.689 1.00 89.31 368 TYR A C 1
ATOM 2633 O O . TYR A 1 368 ? 22.630 2.153 -13.914 1.00 89.31 368 TYR A O 1
ATOM 2641 N N . PRO A 1 369 ? 22.600 0.455 -12.433 1.00 84.06 369 PRO A N 1
ATOM 2642 C CA . PRO A 1 369 ? 22.516 1.325 -11.258 1.00 84.06 369 PRO A CA 1
ATOM 2643 C C . PRO A 1 369 ? 23.670 2.333 -11.126 1.00 84.06 369 PRO A C 1
ATOM 2645 O O . PRO A 1 369 ? 23.555 3.301 -10.385 1.00 84.06 369 PRO A O 1
ATOM 2648 N N . ASN A 1 370 ? 24.779 2.129 -11.843 1.00 86.94 370 ASN A N 1
ATOM 2649 C CA . ASN A 1 370 ? 25.902 3.067 -11.906 1.00 86.94 370 ASN A CA 1
ATOM 2650 C C . ASN A 1 370 ? 25.729 4.174 -12.967 1.00 86.94 370 ASN A C 1
ATOM 2652 O O . ASN A 1 370 ? 26.693 4.875 -13.256 1.00 86.94 370 ASN A O 1
ATOM 2656 N N . GLY A 1 371 ? 24.545 4.307 -13.574 1.00 86.38 371 GLY A N 1
ATOM 2657 C CA . GLY A 1 371 ? 24.248 5.307 -14.603 1.00 86.38 371 GLY A CA 1
ATOM 2658 C C . GLY A 1 371 ? 24.643 4.900 -16.024 1.00 86.38 371 GLY A C 1
ATOM 2659 O O . GLY A 1 371 ? 24.242 5.569 -16.971 1.00 86.38 371 GLY A O 1
ATOM 2660 N N . LYS A 1 372 ? 25.361 3.783 -16.203 1.00 92.25 372 LYS A N 1
ATOM 2661 C CA . LYS A 1 372 ? 25.702 3.284 -17.539 1.00 92.25 372 LYS A CA 1
ATOM 2662 C C . LYS A 1 372 ? 24.457 2.802 -18.267 1.00 92.25 372 LYS A C 1
ATOM 2664 O O . LYS A 1 372 ? 23.548 2.222 -17.673 1.00 92.25 372 LYS A O 1
ATOM 2669 N N . ILE A 1 373 ? 24.458 2.987 -19.574 1.00 94.81 373 ILE A N 1
ATOM 2670 C CA . ILE A 1 373 ? 23.382 2.595 -20.473 1.00 94.81 373 ILE A CA 1
ATOM 2671 C C . ILE A 1 373 ? 23.978 1.700 -21.547 1.00 94.81 373 ILE A C 1
ATOM 2673 O O . ILE A 1 373 ? 24.962 2.061 -22.190 1.00 94.81 373 ILE A O 1
ATOM 2677 N N . GLU A 1 374 ? 23.350 0.557 -21.774 1.00 95.50 374 GLU A N 1
ATOM 2678 C CA . GLU A 1 374 ? 23.565 -0.293 -22.936 1.00 95.50 374 GLU A CA 1
ATOM 2679 C C . GLU A 1 374 ? 22.337 -0.191 -23.840 1.00 95.50 374 GLU A C 1
ATOM 2681 O O . GLU A 1 374 ? 21.212 -0.332 -23.376 1.00 95.50 374 GLU A O 1
ATOM 2686 N N . ASN A 1 375 ? 22.545 0.062 -25.126 1.00 96.31 375 ASN A N 1
ATOM 2687 C CA . ASN A 1 375 ? 21.531 -0.055 -26.162 1.00 96.31 375 ASN A CA 1
ATOM 2688 C C . ASN A 1 375 ? 21.902 -1.240 -27.053 1.00 96.31 375 ASN A C 1
ATOM 2690 O O . ASN A 1 375 ? 23.077 -1.432 -27.376 1.00 96.31 375 ASN A O 1
ATOM 2694 N N . ARG A 1 376 ? 20.908 -2.007 -27.490 1.00 95.44 376 ARG A N 1
ATOM 2695 C CA . ARG A 1 376 ? 21.076 -3.068 -28.482 1.00 95.44 376 ARG A CA 1
ATOM 2696 C C . ARG A 1 376 ? 20.001 -2.998 -29.544 1.00 95.44 376 ARG A C 1
ATOM 2698 O O . ARG A 1 376 ? 18.906 -2.476 -29.327 1.00 95.44 376 ARG A O 1
ATOM 2705 N N . GLY A 1 377 ? 20.304 -3.607 -30.676 1.00 94.88 377 GLY A N 1
ATOM 2706 C CA . GLY A 1 377 ? 19.330 -3.770 -31.731 1.00 94.88 377 GLY A CA 1
ATOM 2707 C C . GLY A 1 377 ? 19.881 -4.503 -32.933 1.00 94.88 377 GLY A C 1
ATOM 2708 O O . GLY A 1 377 ? 20.992 -5.039 -32.929 1.00 94.88 377 GLY A O 1
ATOM 2709 N N . SER A 1 378 ? 19.075 -4.507 -33.982 1.00 93.88 378 SER A N 1
ATOM 2710 C CA . SER A 1 378 ? 19.455 -5.029 -35.288 1.00 93.88 378 SER A CA 1
ATOM 2711 C C . SER A 1 378 ? 18.812 -4.203 -36.394 1.00 93.88 378 SER A C 1
ATOM 2713 O O . SER A 1 378 ? 17.881 -3.435 -36.153 1.00 93.88 378 SER A O 1
ATOM 2715 N N . GLY A 1 379 ? 19.334 -4.332 -37.604 1.00 93.69 379 GLY A N 1
ATOM 2716 C CA . GLY A 1 379 ? 18.788 -3.678 -38.780 1.00 93.69 379 GLY A CA 1
ATOM 2717 C C . GLY A 1 379 ? 19.453 -4.177 -40.051 1.00 93.69 379 GLY A C 1
ATOM 2718 O O . GLY A 1 379 ? 20.270 -5.098 -40.028 1.00 93.69 379 GLY A O 1
ATOM 2719 N N . VAL A 1 380 ? 19.095 -3.556 -41.169 1.00 94.19 380 VAL A N 1
ATOM 2720 C CA . VAL A 1 380 ? 19.606 -3.901 -42.497 1.00 94.19 380 VAL A CA 1
ATOM 2721 C C . VAL A 1 380 ? 20.210 -2.653 -43.125 1.00 94.19 380 VAL A C 1
ATOM 2723 O O . VAL A 1 380 ? 19.622 -1.575 -43.032 1.00 94.19 380 VAL A O 1
ATOM 2726 N N . THR A 1 381 ? 21.386 -2.783 -43.738 1.00 95.06 381 THR A N 1
ATOM 2727 C CA . THR A 1 381 ? 22.041 -1.654 -44.407 1.00 95.06 381 THR A CA 1
ATOM 2728 C C . THR A 1 381 ? 21.318 -1.228 -45.685 1.00 95.06 381 THR A C 1
ATOM 2730 O O . THR A 1 381 ? 20.762 -2.047 -46.419 1.00 95.06 381 THR A O 1
ATOM 2733 N N . ASP A 1 382 ? 21.337 0.073 -45.957 1.00 96.19 382 ASP A N 1
ATOM 2734 C CA . ASP A 1 382 ? 20.748 0.697 -47.138 1.00 96.19 382 ASP A CA 1
ATOM 2735 C C . ASP A 1 382 ? 21.549 0.416 -48.426 1.00 96.19 382 ASP A C 1
ATOM 2737 O O . ASP A 1 382 ? 22.515 -0.347 -48.434 1.00 96.19 382 ASP A O 1
ATOM 2741 N N . ALA A 1 383 ? 21.170 1.058 -49.537 1.00 95.00 383 ALA A N 1
ATOM 2742 C CA . ALA A 1 383 ? 21.856 0.928 -50.828 1.00 95.00 383 ALA A CA 1
ATOM 2743 C C . ALA A 1 383 ? 23.353 1.316 -50.791 1.00 95.00 383 ALA A C 1
ATOM 2745 O O . ALA A 1 383 ? 24.125 0.864 -51.635 1.00 95.00 383 ALA A O 1
ATOM 2746 N N . ASN A 1 384 ? 23.772 2.118 -49.810 1.00 95.06 384 ASN A N 1
ATOM 2747 C CA . ASN A 1 384 ? 25.150 2.563 -49.615 1.00 95.06 384 ASN A CA 1
ATOM 2748 C C . ASN A 1 384 ? 25.902 1.702 -48.589 1.00 95.06 384 ASN A C 1
ATOM 2750 O O . ASN A 1 384 ? 27.031 2.027 -48.214 1.00 95.06 384 ASN A O 1
ATOM 2754 N N . GLY A 1 385 ? 25.297 0.606 -48.123 1.00 94.19 385 GLY A N 1
ATOM 2755 C CA . GLY A 1 385 ? 25.866 -0.255 -47.096 1.00 94.19 385 GLY A CA 1
ATOM 2756 C C . GLY A 1 385 ? 25.914 0.399 -45.716 1.00 94.19 385 GLY A C 1
ATOM 2757 O O . GLY A 1 385 ? 26.726 -0.020 -44.890 1.00 94.19 385 GLY A O 1
ATOM 2758 N N . ILE A 1 386 ? 25.059 1.394 -45.457 1.00 96.69 386 ILE A N 1
ATOM 2759 C CA . ILE A 1 386 ? 24.979 2.130 -44.194 1.00 96.69 386 ILE A CA 1
ATOM 2760 C C . ILE A 1 386 ? 23.673 1.807 -43.461 1.00 96.69 386 ILE A C 1
ATOM 2762 O O . ILE A 1 386 ? 22.606 1.727 -44.058 1.00 96.69 386 ILE A O 1
ATOM 2766 N N . LEU A 1 387 ? 23.745 1.658 -42.142 1.00 96.62 387 LEU A N 1
ATOM 2767 C CA . LEU A 1 387 ? 22.592 1.668 -41.246 1.00 96.62 387 LEU A CA 1
ATOM 2768 C C . LEU A 1 387 ? 22.780 2.795 -40.231 1.00 96.62 387 LEU A C 1
ATOM 2770 O O . LEU A 1 387 ? 23.734 2.769 -39.459 1.00 96.62 387 LEU A O 1
ATOM 2774 N N . VAL A 1 388 ? 21.861 3.760 -40.209 1.00 96.75 388 VAL A N 1
ATOM 2775 C CA . VAL A 1 388 ? 21.771 4.768 -39.143 1.00 96.75 388 VAL A CA 1
ATOM 2776 C C . VAL A 1 388 ? 20.608 4.388 -38.244 1.00 96.75 388 VAL A C 1
ATOM 2778 O O . VAL A 1 388 ? 19.454 4.425 -38.665 1.00 96.75 388 VAL A O 1
ATOM 2781 N N . GLN A 1 389 ? 20.910 4.016 -37.007 1.00 96.12 389 GLN A N 1
ATOM 2782 C CA . GLN A 1 389 ? 19.920 3.534 -36.058 1.00 96.12 389 GLN A CA 1
ATOM 2783 C C . GLN A 1 389 ? 19.776 4.510 -34.893 1.00 96.12 389 GLN A C 1
ATOM 2785 O O . GLN A 1 389 ? 20.744 4.806 -34.195 1.00 96.12 389 GLN A O 1
ATOM 2790 N N . THR A 1 390 ? 18.549 4.977 -34.651 1.00 96.31 390 THR A N 1
ATOM 2791 C CA . THR A 1 390 ? 18.211 5.720 -33.430 1.00 96.31 390 THR A CA 1
ATOM 2792 C C . THR A 1 390 ? 18.245 4.778 -32.234 1.00 96.31 390 THR A C 1
ATOM 2794 O O . THR A 1 390 ? 17.651 3.694 -32.278 1.00 96.31 390 THR A O 1
ATOM 2797 N N . LEU A 1 391 ? 18.949 5.193 -31.182 1.00 95.50 391 LEU A N 1
ATOM 2798 C CA . LEU A 1 391 ? 19.071 4.450 -29.937 1.00 95.50 391 LEU A CA 1
ATOM 2799 C C . LEU A 1 391 ? 17.723 4.449 -29.197 1.00 95.50 391 LEU A C 1
ATOM 2801 O O . LEU A 1 391 ? 17.100 5.506 -29.085 1.00 95.50 391 LEU A O 1
ATOM 2805 N N . PRO A 1 392 ? 17.283 3.298 -28.657 1.00 93.69 392 PRO A N 1
ATOM 2806 C CA . PRO A 1 392 ? 16.098 3.211 -27.801 1.00 93.69 392 PRO A CA 1
ATOM 2807 C C . PRO A 1 392 ? 16.126 4.183 -26.619 1.00 93.69 392 PRO A C 1
ATOM 2809 O O . PRO A 1 392 ? 15.083 4.688 -26.209 1.00 93.69 392 PRO A O 1
ATOM 2812 N N . LEU A 1 393 ? 17.320 4.467 -26.096 1.00 92.69 393 LEU A N 1
ATOM 2813 C CA . LEU A 1 393 ? 17.546 5.493 -25.095 1.00 92.69 393 LEU A CA 1
ATOM 2814 C C . LEU A 1 393 ? 18.833 6.267 -25.393 1.00 92.69 393 LEU A C 1
ATOM 2816 O O . LEU A 1 393 ? 19.906 5.679 -25.536 1.00 92.69 393 LEU A O 1
ATOM 2820 N N . ALA A 1 394 ? 18.729 7.594 -25.439 1.00 94.75 394 ALA A N 1
ATOM 2821 C CA . ALA A 1 394 ? 19.884 8.464 -25.618 1.00 94.75 394 ALA A CA 1
ATOM 2822 C C . ALA A 1 394 ? 20.791 8.487 -24.374 1.00 94.75 394 ALA A C 1
ATOM 2824 O O . ALA A 1 394 ? 20.303 8.424 -23.244 1.00 94.75 394 ALA A O 1
ATOM 2825 N N . TYR A 1 395 ? 22.100 8.625 -24.587 1.00 95.31 395 TYR A N 1
ATOM 2826 C CA . TYR A 1 395 ? 23.085 8.823 -23.524 1.00 95.31 395 TYR A CA 1
ATOM 2827 C C . TYR A 1 395 ? 23.022 10.267 -23.000 1.00 95.31 395 TYR A C 1
ATOM 2829 O O . TYR A 1 395 ? 23.182 11.193 -23.799 1.00 95.31 395 TYR A O 1
ATOM 2837 N N . PRO A 1 396 ? 22.792 10.484 -21.692 1.00 92.44 396 PRO A N 1
ATOM 2838 C CA . PRO A 1 396 ? 22.722 11.819 -21.101 1.00 92.44 396 PRO A CA 1
ATOM 2839 C C . PRO A 1 396 ? 23.999 12.652 -21.252 1.00 92.44 396 PRO A C 1
ATOM 2841 O O . PRO A 1 396 ? 23.906 13.858 -21.475 1.00 92.44 396 PRO A O 1
ATOM 2844 N N . GLY A 1 397 ? 25.177 12.036 -21.114 1.00 93.81 397 GLY A N 1
ATOM 2845 C CA . GLY A 1 397 ? 26.461 12.731 -21.156 1.00 93.81 397 GLY A CA 1
ATOM 2846 C C . GLY A 1 397 ? 27.288 12.392 -22.389 1.00 93.81 397 GLY A C 1
ATOM 2847 O O . GLY A 1 397 ? 27.781 13.291 -23.072 1.00 93.81 397 GLY A O 1
ATOM 2848 N N . ALA A 1 398 ? 27.482 11.102 -22.670 1.00 94.44 398 ALA A N 1
ATOM 2849 C CA . ALA A 1 398 ? 28.374 10.667 -23.735 1.00 94.44 398 ALA A CA 1
ATOM 2850 C C . ALA A 1 398 ? 28.168 9.222 -24.207 1.00 94.44 398 ALA A C 1
ATOM 2852 O O . ALA A 1 398 ? 28.002 8.284 -23.428 1.00 94.44 398 ALA A O 1
ATOM 2853 N N . ALA A 1 399 ? 28.346 9.036 -25.515 1.00 95.75 399 ALA A N 1
ATOM 2854 C CA . ALA A 1 399 ? 28.601 7.736 -26.121 1.00 95.75 399 ALA A CA 1
ATOM 2855 C C . ALA A 1 399 ? 30.033 7.269 -25.797 1.00 95.75 399 ALA A C 1
ATOM 2857 O O . ALA A 1 399 ? 30.991 8.022 -25.985 1.00 95.75 399 ALA A O 1
ATOM 2858 N N . ARG A 1 400 ? 30.191 6.039 -25.294 1.00 95.44 400 ARG A N 1
ATOM 2859 C CA . ARG A 1 400 ? 31.486 5.483 -24.851 1.00 95.44 400 ARG A CA 1
ATOM 2860 C C . ARG A 1 400 ? 32.037 4.412 -25.787 1.00 95.44 400 ARG A C 1
ATOM 2862 O O . ARG A 1 400 ? 33.250 4.236 -25.842 1.00 95.44 400 ARG A O 1
ATOM 2869 N N . GLY A 1 401 ? 31.177 3.705 -26.510 1.00 93.81 401 GLY A N 1
ATOM 2870 C CA . GLY A 1 401 ? 31.596 2.745 -27.523 1.00 93.81 401 GLY A CA 1
ATOM 2871 C C . GLY A 1 401 ? 30.436 1.950 -28.103 1.00 93.81 401 GLY A C 1
ATOM 2872 O O . GLY A 1 401 ? 29.318 1.972 -27.583 1.00 93.81 401 GLY A O 1
ATOM 2873 N N . GLY A 1 402 ? 30.713 1.236 -29.189 1.00 95.38 402 GLY A N 1
ATOM 2874 C CA . GLY A 1 402 ? 29.759 0.349 -29.829 1.00 95.38 402 GLY A CA 1
ATOM 2875 C C . GLY A 1 402 ? 30.445 -0.688 -30.703 1.00 95.38 402 GLY A C 1
ATOM 2876 O O . GLY A 1 402 ? 31.537 -0.469 -31.225 1.00 95.38 402 GLY A O 1
ATOM 2877 N N . VAL A 1 403 ? 29.790 -1.833 -30.841 1.00 95.88 403 VAL A N 1
ATOM 2878 C CA . VAL A 1 403 ? 30.218 -2.961 -31.662 1.00 95.88 403 VAL A CA 1
ATOM 2879 C C . VAL A 1 403 ? 29.041 -3.378 -32.525 1.00 95.88 403 VAL A C 1
ATOM 2881 O O . VAL A 1 403 ? 27.907 -3.457 -32.053 1.00 95.88 403 VAL A O 1
ATOM 2884 N N . ALA A 1 404 ? 29.322 -3.669 -33.788 1.00 95.44 404 ALA A N 1
ATOM 2885 C CA . ALA A 1 404 ? 28.360 -4.247 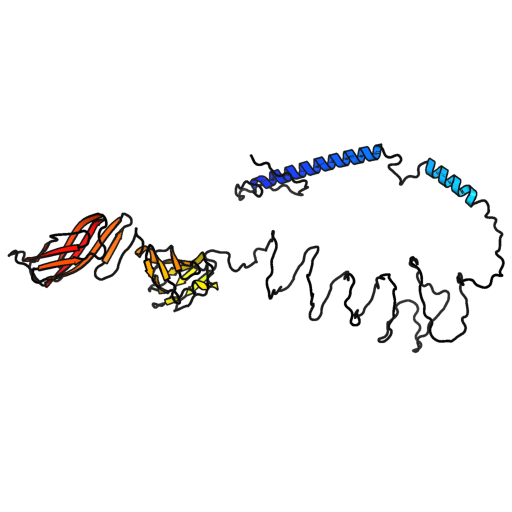-34.706 1.00 95.44 404 ALA A CA 1
ATOM 2886 C C . ALA A 1 404 ? 28.938 -5.516 -35.326 1.00 95.44 404 ALA A C 1
ATOM 2888 O O . ALA A 1 404 ? 30.141 -5.613 -35.572 1.00 95.44 404 ALA A O 1
ATOM 2889 N N . ILE A 1 405 ? 28.063 -6.480 -35.576 1.00 93.19 405 ILE A N 1
ATOM 2890 C CA . ILE A 1 405 ? 28.382 -7.753 -36.206 1.00 93.19 405 ILE A CA 1
ATOM 2891 C C . ILE A 1 405 ? 27.434 -7.995 -37.374 1.00 93.19 405 ILE A C 1
ATOM 2893 O O . ILE A 1 405 ? 26.288 -7.547 -37.370 1.00 93.19 405 ILE A O 1
ATOM 2897 N N . LEU A 1 406 ? 27.915 -8.738 -38.361 1.00 92.44 406 LEU A N 1
ATOM 2898 C CA . LEU A 1 406 ? 27.086 -9.287 -39.425 1.00 92.44 406 LEU A CA 1
ATOM 2899 C C . LEU A 1 406 ? 26.400 -10.555 -38.903 1.00 92.44 406 LEU A C 1
ATOM 2901 O O . LEU A 1 406 ? 27.068 -11.381 -38.280 1.00 92.44 406 LEU A O 1
ATOM 2905 N N . TYR A 1 407 ? 25.111 -10.755 -39.181 1.00 87.81 407 TYR A N 1
ATOM 2906 C CA . TYR A 1 407 ? 24.445 -12.024 -38.865 1.00 87.81 407 TYR A CA 1
ATOM 2907 C C . TYR A 1 407 ? 23.587 -12.497 -40.041 1.00 87.81 407 TYR A C 1
ATOM 2909 O O . TYR A 1 407 ? 22.592 -11.882 -40.393 1.00 87.81 407 TYR A O 1
ATOM 2917 N N . GLY A 1 408 ? 23.981 -13.598 -40.685 1.00 80.44 408 GLY A N 1
ATOM 2918 C CA . GLY A 1 408 ? 23.253 -14.140 -41.841 1.00 80.44 408 GLY A CA 1
ATOM 2919 C C . GLY A 1 408 ? 23.463 -13.388 -43.165 1.00 80.44 408 GLY A C 1
ATOM 2920 O O . GLY A 1 408 ? 22.711 -13.615 -44.107 1.00 80.44 408 GLY A O 1
ATOM 2921 N N . GLY A 1 409 ? 24.464 -12.506 -43.255 1.00 72.50 409 GLY A N 1
ATOM 2922 C CA . GLY A 1 409 ? 24.871 -11.874 -44.516 1.00 72.50 409 GLY A CA 1
ATOM 2923 C C . GLY A 1 409 ? 25.653 -12.825 -45.434 1.00 72.50 409 GLY A C 1
ATOM 2924 O O . GLY A 1 409 ? 26.222 -13.819 -44.983 1.00 72.50 409 GLY A O 1
ATOM 2925 N N . GLY A 1 410 ? 25.678 -12.517 -46.732 1.00 69.88 410 GLY A N 1
ATOM 2926 C CA . GLY A 1 410 ? 26.442 -13.258 -47.740 1.00 69.88 410 GLY A CA 1
ATOM 2927 C C . GLY A 1 410 ? 27.780 -12.588 -48.069 1.00 69.88 410 GLY A C 1
ATOM 2928 O O . GLY A 1 410 ? 27.864 -11.364 -48.124 1.00 69.88 410 GLY A O 1
ATOM 2929 N N . GLY A 1 411 ? 28.812 -13.394 -48.340 1.00 73.38 411 GLY A N 1
ATOM 2930 C CA . GLY A 1 411 ? 30.136 -12.928 -48.772 1.00 73.38 411 GLY A CA 1
ATOM 2931 C C . GLY A 1 411 ? 31.069 -12.469 -47.642 1.00 73.38 411 GLY A C 1
ATOM 2932 O O . GLY A 1 411 ? 30.686 -12.362 -46.479 1.00 73.38 411 GLY A O 1
ATOM 2933 N N . SER A 1 412 ? 32.333 -12.217 -47.992 1.00 83.06 412 SER A N 1
ATOM 2934 C CA . SER A 1 412 ? 33.335 -11.687 -47.061 1.00 83.06 412 SER A CA 1
ATOM 2935 C C . SER A 1 412 ? 33.098 -10.188 -46.843 1.00 83.06 412 SER A C 1
ATOM 2937 O O . SER A 1 412 ? 33.572 -9.357 -47.618 1.00 83.06 412 SER A O 1
ATOM 2939 N N . THR A 1 413 ? 32.336 -9.843 -45.805 1.00 88.31 413 THR A N 1
ATOM 2940 C CA . THR A 1 413 ? 31.922 -8.464 -45.497 1.00 88.31 413 THR A CA 1
ATOM 2941 C C . THR A 1 413 ? 32.576 -7.975 -44.210 1.00 88.31 413 THR A C 1
ATOM 2943 O O . THR A 1 413 ? 32.550 -8.645 -43.180 1.00 88.31 413 THR A O 1
ATOM 2946 N N . LEU A 1 414 ? 33.153 -6.779 -44.267 1.00 91.31 414 LEU A N 1
ATOM 2947 C CA . LEU A 1 414 ? 33.709 -6.059 -43.132 1.00 91.31 414 LEU A CA 1
ATOM 2948 C C . LEU A 1 414 ? 32.642 -5.125 -42.549 1.00 91.31 414 LEU A C 1
ATOM 2950 O O . LEU A 1 414 ? 31.995 -4.384 -43.290 1.00 91.31 414 LEU A O 1
ATOM 2954 N N . VAL A 1 415 ? 32.472 -5.166 -41.226 1.00 94.25 415 VAL A N 1
ATOM 2955 C CA . VAL A 1 415 ? 31.517 -4.336 -40.475 1.00 94.25 415 VAL A CA 1
ATOM 2956 C C . VAL A 1 415 ? 32.285 -3.309 -39.654 1.00 94.25 415 VAL A C 1
ATOM 2958 O O . VAL A 1 415 ? 33.314 -3.616 -39.055 1.00 94.25 415 VAL A O 1
ATOM 2961 N N . THR A 1 416 ? 31.810 -2.070 -39.628 1.00 93.94 416 THR A N 1
ATOM 2962 C CA . THR A 1 416 ? 32.424 -0.988 -38.851 1.00 93.94 416 THR A CA 1
ATOM 2963 C C . THR A 1 416 ? 31.350 -0.107 -38.233 1.00 93.94 416 THR A C 1
ATOM 2965 O O . THR A 1 416 ? 30.275 0.052 -38.805 1.00 93.94 416 THR A O 1
ATOM 2968 N N . VAL A 1 417 ? 31.656 0.503 -37.087 1.00 96.12 417 VAL A N 1
ATOM 2969 C CA . VAL A 1 417 ? 30.849 1.562 -36.466 1.00 96.12 417 VAL A CA 1
ATOM 2970 C C . VAL A 1 417 ? 31.550 2.904 -36.725 1.00 96.12 417 VAL A C 1
ATOM 2972 O O . VAL A 1 417 ? 32.367 3.326 -35.910 1.00 96.12 417 VAL A O 1
ATOM 2975 N N . PRO A 1 418 ? 31.339 3.554 -37.888 1.00 93.94 418 PRO A N 1
ATOM 2976 C CA . PRO A 1 418 ? 32.045 4.790 -38.238 1.00 93.94 418 PRO A CA 1
ATOM 2977 C C . PRO A 1 418 ? 31.672 5.990 -37.363 1.00 93.94 418 PRO A C 1
ATOM 2979 O O . PRO A 1 418 ? 32.429 6.956 -37.308 1.00 93.94 418 PRO A O 1
ATOM 2982 N N . SER A 1 419 ? 30.501 5.976 -36.723 1.00 94.50 419 SER A N 1
ATOM 2983 C CA . SER A 1 419 ? 30.057 7.077 -35.872 1.00 94.50 419 SER A CA 1
ATOM 2984 C C . SER A 1 419 ? 29.061 6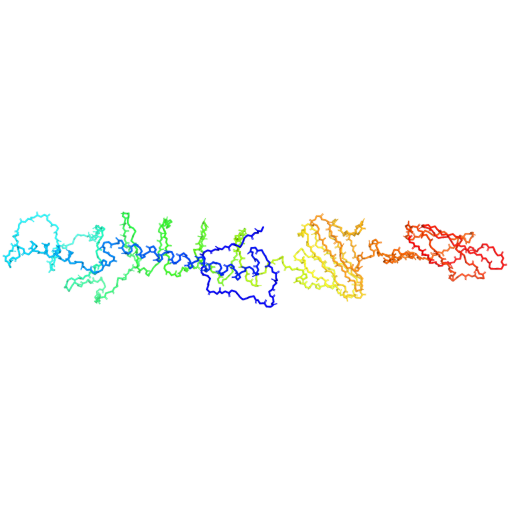.605 -34.821 1.00 94.50 419 SER A C 1
ATOM 2986 O O . SER A 1 419 ? 28.238 5.723 -35.072 1.00 94.50 419 SER A O 1
ATOM 2988 N N . GLN A 1 420 ? 29.123 7.236 -33.653 1.00 94.88 420 GLN A N 1
ATOM 2989 C CA . GLN A 1 420 ? 28.161 7.088 -32.575 1.00 94.88 420 GLN A CA 1
ATOM 2990 C C . GLN A 1 420 ? 27.934 8.464 -31.946 1.00 94.88 420 GLN A C 1
ATOM 2992 O O . GLN A 1 420 ? 28.886 9.163 -31.598 1.00 94.88 420 GLN A O 1
ATOM 2997 N N . THR A 1 421 ? 26.673 8.855 -31.814 1.00 96.31 421 THR A N 1
ATOM 2998 C CA . THR A 1 421 ? 26.250 10.098 -31.164 1.00 96.31 421 THR A CA 1
ATOM 2999 C C . THR A 1 421 ? 25.495 9.771 -29.876 1.00 96.31 421 THR A C 1
ATOM 3001 O O . THR A 1 421 ? 25.337 8.607 -29.507 1.00 96.31 421 THR A O 1
ATOM 3004 N N . LEU A 1 422 ? 25.006 10.796 -29.175 1.00 97.00 422 LEU A N 1
ATOM 3005 C CA . LEU A 1 422 ? 24.202 10.593 -27.968 1.00 97.00 422 LEU A CA 1
ATOM 3006 C C . LEU A 1 422 ? 22.904 9.823 -28.242 1.00 97.00 422 LEU A C 1
ATOM 3008 O O . LEU A 1 422 ? 22.404 9.160 -27.344 1.00 97.00 422 LEU A O 1
ATOM 3012 N N . SER A 1 423 ? 22.356 9.894 -29.457 1.00 97.00 423 SER A N 1
ATOM 3013 C CA . SER A 1 423 ? 21.042 9.332 -29.793 1.00 97.00 423 SER A CA 1
ATOM 3014 C C . SER A 1 423 ? 21.052 8.377 -30.984 1.00 97.00 423 SER A C 1
ATOM 3016 O O . SER A 1 423 ? 20.004 7.819 -31.307 1.00 97.00 423 SER A O 1
ATOM 3018 N N . GLN A 1 424 ? 22.194 8.166 -31.646 1.00 96.88 424 GLN A N 1
ATOM 3019 C CA . GLN A 1 424 ? 22.289 7.309 -32.829 1.00 96.88 424 GLN A CA 1
ATOM 3020 C C . GLN A 1 424 ? 23.590 6.505 -32.869 1.00 96.88 424 GLN A C 1
ATOM 3022 O O . GLN A 1 424 ? 24.636 6.950 -32.396 1.00 96.88 424 GLN A O 1
ATOM 3027 N N . ILE A 1 425 ? 23.530 5.341 -33.510 1.00 97.06 425 ILE A N 1
ATOM 3028 C CA . ILE A 1 425 ? 24.696 4.575 -33.952 1.00 97.06 425 ILE A CA 1
ATOM 3029 C C . ILE A 1 425 ? 24.644 4.414 -35.470 1.00 97.06 425 ILE A C 1
ATOM 3031 O O . ILE A 1 425 ? 23.604 4.069 -36.034 1.00 97.06 425 ILE A O 1
ATOM 3035 N N . THR A 1 426 ? 25.772 4.660 -36.130 1.00 97.38 426 THR A N 1
ATOM 3036 C CA . THR A 1 426 ? 25.931 4.438 -37.566 1.00 97.38 426 THR A CA 1
ATOM 3037 C C . THR A 1 426 ? 26.819 3.227 -37.778 1.00 97.38 426 THR A C 1
ATOM 3039 O O . THR A 1 426 ? 27.910 3.150 -37.216 1.00 97.38 426 THR A O 1
ATOM 3042 N N . ILE A 1 427 ? 26.367 2.299 -38.613 1.00 96.88 427 ILE A N 1
ATOM 3043 C CA . ILE A 1 427 ? 27.063 1.066 -38.977 1.00 96.88 427 ILE A CA 1
ATOM 3044 C C . ILE A 1 427 ? 27.297 1.089 -40.482 1.00 96.88 427 ILE A C 1
ATOM 3046 O O . ILE A 1 427 ? 26.412 1.464 -41.246 1.00 96.88 427 ILE A O 1
ATOM 3050 N N . ALA A 1 428 ? 28.488 0.691 -40.909 1.00 96.06 428 ALA A N 1
ATOM 3051 C CA . ALA A 1 428 ? 28.858 0.578 -42.309 1.00 96.06 428 ALA A CA 1
ATOM 3052 C C . ALA A 1 428 ? 29.319 -0.842 -42.625 1.00 96.06 428 ALA A C 1
ATOM 3054 O O . ALA A 1 428 ? 30.016 -1.475 -41.829 1.00 96.06 428 ALA A O 1
ATOM 3055 N N . THR A 1 429 ? 28.964 -1.313 -43.814 1.00 95.12 429 THR A N 1
ATOM 3056 C CA . THR A 1 429 ? 29.355 -2.620 -44.337 1.00 95.12 429 THR A CA 1
ATOM 3057 C C . THR A 1 429 ? 30.012 -2.468 -45.700 1.00 95.12 429 THR A C 1
ATOM 3059 O O . THR A 1 429 ? 29.530 -1.742 -46.575 1.00 95.12 429 THR A O 1
ATOM 3062 N N . LYS A 1 430 ? 31.157 -3.129 -45.871 1.00 93.31 430 LYS A N 1
ATOM 3063 C CA . LYS A 1 430 ? 31.959 -3.090 -47.098 1.00 93.31 430 LYS A CA 1
ATOM 3064 C C . LYS A 1 430 ? 32.477 -4.477 -47.436 1.00 93.31 430 LYS A C 1
ATOM 3066 O O . LYS A 1 430 ? 32.767 -5.258 -46.538 1.00 93.31 430 LYS A O 1
ATOM 3071 N N . ALA A 1 431 ? 32.646 -4.780 -48.715 1.00 91.38 431 ALA A N 1
ATOM 3072 C CA . ALA A 1 431 ? 33.277 -6.023 -49.136 1.00 91.38 431 ALA A CA 1
ATOM 3073 C C . ALA A 1 431 ? 34.741 -6.024 -48.675 1.00 91.38 431 ALA A C 1
ATOM 3075 O O . ALA A 1 431 ? 35.469 -5.060 -48.919 1.00 91.38 431 ALA A O 1
ATOM 3076 N N . SER A 1 432 ? 35.190 -7.098 -48.028 1.00 87.31 432 SER A N 1
ATOM 3077 C CA . SER A 1 432 ? 36.539 -7.179 -47.457 1.00 87.31 432 SER A CA 1
ATOM 3078 C C . SER A 1 432 ? 37.637 -7.184 -48.524 1.00 87.31 432 SER A C 1
ATOM 3080 O O . SER A 1 432 ? 38.775 -6.840 -48.230 1.00 87.31 432 SER A O 1
ATOM 3082 N N . SER A 1 433 ? 37.307 -7.585 -49.755 1.00 88.50 433 SER A N 1
ATOM 3083 C CA . SER A 1 433 ? 38.241 -7.679 -50.880 1.00 88.50 433 SER A CA 1
ATOM 3084 C C . SER A 1 433 ? 38.333 -6.404 -51.723 1.00 88.50 433 SER A C 1
ATOM 3086 O O . SER A 1 433 ? 39.388 -6.139 -52.289 1.00 88.50 433 SER A O 1
ATOM 3088 N N . THR A 1 434 ? 37.257 -5.618 -51.828 1.00 89.00 434 THR A N 1
ATOM 3089 C CA . THR A 1 434 ? 37.184 -4.465 -52.751 1.00 89.00 434 THR A CA 1
ATOM 3090 C C . THR A 1 434 ? 36.890 -3.135 -52.064 1.00 89.00 434 THR A C 1
ATOM 3092 O O . THR A 1 434 ? 37.006 -2.087 -52.693 1.00 89.00 434 THR A O 1
ATOM 3095 N N . GLY A 1 435 ? 36.483 -3.141 -50.790 1.00 88.56 435 GLY A N 1
ATOM 3096 C CA . GLY A 1 435 ? 36.109 -1.933 -50.051 1.00 88.56 435 GLY A CA 1
ATOM 3097 C C . GLY A 1 435 ? 34.815 -1.261 -50.531 1.00 88.56 435 GLY A C 1
ATOM 3098 O O . GLY A 1 435 ? 34.464 -0.192 -50.026 1.00 88.56 435 GLY A O 1
ATOM 3099 N N . VAL A 1 436 ? 34.099 -1.870 -51.483 1.00 91.50 436 VAL A N 1
ATOM 3100 C CA . VAL A 1 436 ? 32.825 -1.367 -52.017 1.00 91.50 436 VAL A CA 1
ATOM 3101 C C . VAL A 1 436 ? 31.714 -1.573 -50.988 1.00 91.50 436 VAL A C 1
ATOM 3103 O O . VAL A 1 436 ? 31.700 -2.586 -50.287 1.00 91.50 436 VAL A O 1
ATOM 3106 N N . ALA A 1 437 ? 30.784 -0.620 -50.904 1.00 92.81 437 ALA A N 1
ATOM 3107 C CA . ALA A 1 437 ? 29.589 -0.707 -50.067 1.00 92.81 437 ALA A CA 1
ATOM 3108 C C . ALA A 1 437 ? 28.832 -2.031 -50.269 1.00 92.81 437 ALA A C 1
ATOM 3110 O O . ALA A 1 437 ? 28.701 -2.511 -51.397 1.00 92.81 437 ALA A O 1
ATOM 3111 N N . GLN A 1 438 ? 28.341 -2.623 -49.179 1.00 92.62 438 GLN A N 1
ATOM 3112 C CA . GLN A 1 438 ? 27.525 -3.838 -49.226 1.00 92.62 438 GLN A CA 1
ATOM 3113 C C . GLN A 1 438 ? 26.097 -3.526 -48.777 1.00 92.62 438 GLN A C 1
ATOM 3115 O O . GLN A 1 438 ? 25.843 -3.412 -47.580 1.00 92.62 438 GLN A O 1
ATOM 3120 N N . PRO A 1 439 ? 25.150 -3.360 -49.710 1.00 93.06 439 PRO A N 1
ATOM 3121 C CA . PRO A 1 439 ? 23.772 -3.089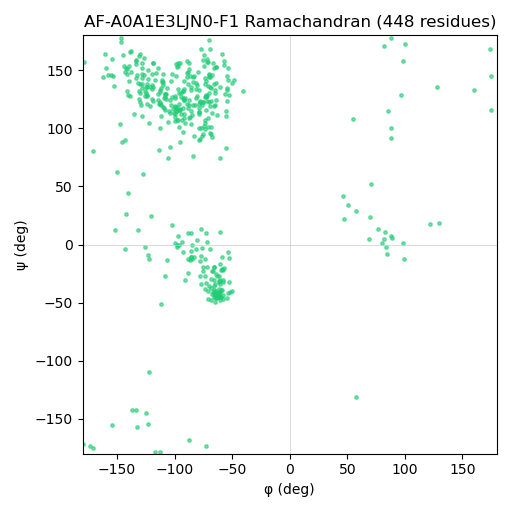 -49.344 1.00 93.06 439 PRO A CA 1
ATOM 3122 C C . PRO A 1 439 ? 23.060 -4.333 -48.816 1.00 93.06 439 PRO A C 1
ATOM 3124 O O . PRO A 1 439 ? 23.491 -5.465 -49.055 1.00 93.06 439 PRO A O 1
ATOM 3127 N N . SER A 1 440 ? 21.927 -4.113 -48.146 1.00 93.00 440 SER A N 1
ATOM 3128 C CA . SER A 1 440 ? 21.025 -5.172 -47.670 1.00 93.00 440 SER A CA 1
ATOM 3129 C C . SER A 1 440 ? 21.687 -6.192 -46.737 1.00 93.00 440 SER A C 1
ATOM 3131 O O . SER A 1 440 ? 21.284 -7.353 -46.688 1.00 93.00 440 SER A O 1
ATOM 3133 N N . GLN A 1 441 ? 22.709 -5.770 -45.989 1.00 93.94 441 GLN A N 1
ATOM 3134 C CA . GLN A 1 441 ? 23.399 -6.629 -45.037 1.00 93.94 441 GLN A CA 1
ATOM 3135 C C . GLN A 1 441 ? 22.701 -6.584 -43.671 1.00 93.94 441 GLN A C 1
ATOM 3137 O O . GLN A 1 441 ? 22.554 -5.494 -43.108 1.00 93.94 441 GLN A O 1
ATOM 3142 N N . PRO A 1 442 ? 22.286 -7.734 -43.112 1.00 94.38 442 PRO A N 1
ATOM 3143 C CA . PRO A 1 442 ? 21.757 -7.811 -41.754 1.00 94.38 442 PRO A CA 1
ATOM 3144 C C . PRO A 1 442 ? 22.873 -7.619 -40.720 1.00 94.38 442 PRO A C 1
ATOM 3146 O O . PRO A 1 442 ? 23.868 -8.352 -40.696 1.00 94.38 442 PRO A O 1
ATOM 3149 N N . VAL A 1 443 ? 22.701 -6.626 -39.848 1.00 94.31 443 VAL A N 1
ATOM 3150 C CA . VAL A 1 443 ? 23.669 -6.263 -38.808 1.00 94.31 443 VAL A CA 1
ATOM 3151 C C . VAL A 1 443 ? 23.009 -6.182 -37.438 1.00 94.31 443 VAL A C 1
ATOM 3153 O O . VAL A 1 443 ? 21.929 -5.613 -37.279 1.00 94.31 443 VAL A O 1
ATOM 3156 N N . ALA A 1 444 ? 23.661 -6.760 -36.435 1.00 94.81 444 ALA A N 1
ATOM 3157 C CA . ALA A 1 444 ? 23.276 -6.656 -35.032 1.00 94.81 444 ALA A CA 1
ATOM 3158 C C . ALA A 1 444 ? 24.306 -5.802 -34.306 1.00 94.81 444 ALA A C 1
ATOM 3160 O O . ALA A 1 444 ? 25.488 -5.823 -34.652 1.00 94.81 444 ALA A O 1
ATOM 3161 N N . TRP A 1 445 ? 23.872 -5.040 -33.311 1.00 95.25 445 TRP A N 1
ATOM 3162 C CA . TRP A 1 445 ? 24.737 -4.078 -32.647 1.00 95.25 445 TRP A CA 1
ATOM 3163 C C . TRP A 1 445 ? 24.452 -3.960 -31.156 1.00 95.25 445 TRP A C 1
ATOM 3165 O O . TRP A 1 445 ? 23.349 -4.210 -30.667 1.00 95.25 445 TRP A O 1
ATOM 3175 N N . ILE A 1 446 ? 25.499 -3.559 -30.449 1.00 96.44 446 ILE A N 1
ATOM 3176 C CA . ILE A 1 446 ? 25.499 -3.167 -29.048 1.00 96.44 446 ILE A CA 1
ATOM 3177 C C . ILE A 1 446 ? 26.255 -1.850 -28.936 1.00 96.44 446 ILE A C 1
ATOM 3179 O O . ILE A 1 446 ? 27.295 -1.665 -29.566 1.00 96.44 446 ILE A O 1
ATOM 3183 N N . SER A 1 447 ? 25.754 -0.930 -28.129 1.00 96.88 447 SER A N 1
ATOM 3184 C CA . SER A 1 447 ? 26.422 0.331 -27.853 1.00 96.88 447 SER A CA 1
ATOM 3185 C C . SER A 1 447 ? 26.253 0.723 -26.395 1.00 96.88 447 SER A C 1
ATOM 3187 O O . SER A 1 447 ? 25.213 0.460 -25.794 1.00 96.88 447 SER A O 1
ATOM 3189 N N . TRP A 1 448 ? 27.248 1.375 -25.805 1.00 97.31 448 TRP A N 1
ATOM 3190 C CA . TRP A 1 448 ? 27.212 1.801 -24.410 1.00 97.31 448 TRP A CA 1
ATOM 3191 C C . TRP A 1 448 ? 27.665 3.248 -24.222 1.00 97.31 448 TRP A C 1
ATOM 3193 O O . TRP A 1 448 ? 28.411 3.812 -25.028 1.00 97.31 448 TRP A O 1
ATOM 3203 N N . GLY A 1 449 ? 27.189 3.847 -23.136 1.00 96.12 449 GLY A N 1
ATOM 3204 C CA . GLY A 1 449 ? 27.413 5.240 -22.768 1.00 96.12 449 GLY A CA 1
ATOM 3205 C C . GLY A 1 449 ? 26.849 5.546 -21.384 1.00 96.12 449 GLY A C 1
ATOM 3206 O O . GLY A 1 449 ? 26.429 4.628 -20.681 1.00 96.12 449 GLY A O 1
ATOM 3207 N N . GLU A 1 450 ? 26.864 6.813 -20.988 1.00 92.75 450 GLU A N 1
ATOM 3208 C CA . GLU A 1 450 ? 26.350 7.307 -19.697 1.00 92.75 450 GLU A CA 1
ATOM 3209 C C . GLU A 1 450 ? 25.917 8.772 -19.779 1.00 92.75 450 GLU A C 1
ATOM 3211 O O . GLU A 1 450 ? 26.370 9.474 -20.715 1.00 92.75 450 GLU A O 1
#

Sequence (450 aa):
MTKLQEPTDWSDEIYQLETSDQVLGGPDGIDNVQAKQLAGRTNWLRDAVAKNADSFAAHEEAVDPHKQYATKRSLDERIAALVPATAGIDSNTAIPASASGTLYEISDGTATLPAPADRLIFEFWGTGVAKGKIAAPGNATLQLPDGTITPGGVFPVGANTAVRVRCDGASWLITNLSGVVRAKSGAITADWGVGGKLTVGDDARVGGSVAVGGDGHVDGTLVVVGSATVGSPSKFGDAAQFGQLGNCREVVGTTDATVLTANQAGSSVNVGGATAYTNKLPLSSSCRSGSTFEFLSSNGVAVTIACQGTDKIAFSGMSASSIALLPGDNLTLRTNGTGIWFAFGGAAQLQYSSALGGSLGTNWYQKYPNGKIENRGSGVTDANGILVQTLPLAYPGAARGGVAILYGGGGSTLVTVPSQTLSQITIATKASSTGVAQPSQPVAWISWGE

Radius of gyration: 50.44 Å; Cα contacts (8 Å, |Δi|>4): 617; chains: 1; bounding box: 112×44×147 Å

Nearest PDB structures (foldseek):
  6ct8-assembly1_A  TM=8.149E-01  e=8.597E-06  Pseudomonas aeruginosa PAO1
  6cl6-assembly1_C  TM=8.438E-01  e=1.703E-05  Pseudomonas aeruginosa PAO1

Mean predicted aligned error: 21.05 Å